Protein 7DKA (pdb70)

Radius of gyration: 23.97 Å; Cα contacts (8 Å, |Δi|>4): 624; chains: 2; bounding box: 62×67×57 Å

Structure (mmCIF, N/CA/C/O backbone):
data_7DKA
#
_entry.id   7DKA
#
_cell.length_a   45.084
_cell.length_b   84.177
_cell.length_c   63.898
_cell.angle_alpha   90.000
_cell.angle_beta   91.540
_cell.angle_gamma   90.000
#
_symmetry.space_group_name_H-M   'P 1 21 1'
#
loop_
_entity.id
_entity.type
_entity.pdbx_description
1 polymer 'DSBA domain-containing protein'
2 non-polymer 'ACETATE ION'
3 non-polymer 2-AMINO-2-HYDROXYMETHYL-PROPANE-1,3-DIOL
4 non-polymer DI(HYDROXYETHYL)ETHER
5 water water
#
loop_
_atom_site.group_PDB
_atom_site.id
_atom_site.type_symbol
_atom_site.label_atom_id
_atom_site.label_alt_id
_atom_site.label_comp_id
_atom_site.label_asym_id
_atom_site.label_entity_id
_atom_site.label_seq_id
_atom_site.pdbx_PDB_ins_code
_atom_site.Cartn_x
_atom_site.Cartn_y
_atom_site.Cartn_z
_atom_site.occupancy
_atom_site.B_iso_or_equiv
_atom_site.auth_seq_id
_atom_site.auth_comp_id
_atom_site.auth_asym_id
_atom_site.auth_atom_id
_atom_site.pdbx_PDB_model_num
ATOM 1 N N . ALA A 1 19 ? -22.422 -5.591 -8.421 1.00 58.15 13 ALA A N 1
ATOM 2 C CA . ALA A 1 19 ? -23.369 -4.529 -8.742 1.00 44.79 13 ALA A CA 1
ATOM 3 C C . ALA A 1 19 ? -23.617 -4.458 -10.239 1.00 55.18 13 ALA A C 1
ATOM 4 O O . ALA A 1 19 ? -23.538 -5.465 -10.945 1.00 46.35 13 ALA A O 1
ATOM 6 N N . GLN A 1 20 ? -23.908 -3.259 -10.730 1.00 60.28 14 GLN A N 1
ATOM 7 C CA . GLN A 1 20 ? -24.165 -3.125 -12.153 1.00 38.21 14 GLN A CA 1
ATOM 8 C C . GLN A 1 20 ? -23.868 -1.768 -12.800 1.00 26.31 14 GLN A C 1
ATOM 9 O O . GLN A 1 20 ? -24.351 -1.547 -13.914 1.00 24.44 14 GLN A O 1
ATOM 15 N N . PRO A 1 21 ? -23.091 -0.850 -12.213 1.00 24.70 15 PRO A N 1
ATOM 16 C CA . PRO A 1 21 ? -22.711 0.333 -12.995 1.00 18.22 15 PRO A CA 1
ATOM 17 C C . PRO A 1 21 ? -21.864 -0.050 -14.200 1.00 22.60 15 PRO A C 1
ATOM 18 O O . PRO A 1 21 ? -21.194 -1.086 -14.226 1.00 19.45 15 PRO A O 1
ATOM 22 N N . THR A 1 22 ? -21.918 0.804 -15.213 1.00 12.79 16 THR A N 1
ATOM 23 C CA . THR A 1 22 ? -21.041 0.692 -16.375 1.00 12.10 16 THR A CA 1
ATOM 24 C C . THR A 1 22 ? -19.663 1.238 -16.026 1.00 12.90 16 THR A C 1
ATOM 25 O O . THR A 1 22 ? -19.551 2.347 -15.509 1.00 12.42 16 THR A O 1
ATOM 29 N N . ASP A 1 23 ? -18.616 0.479 -16.317 1.00 12.03 17 ASP A N 1
ATOM 30 C CA . ASP A 1 23 ? -17.276 1.009 -16.076 1.00 11.01 17 ASP A CA 1
ATOM 31 C C . ASP A 1 23 ? -16.902 1.946 -17.225 1.00 11.30 17 ASP A C 1
ATOM 32 O O . ASP A 1 23 ? -17.166 1.643 -18.390 1.00 12.29 17 ASP A O 1
ATOM 37 N N . LEU A 1 24 ? -16.271 3.077 -16.899 1.00 9.48 18 LEU A N 1
ATOM 38 C CA . LEU A 1 24 ? -15.902 4.104 -17.873 1.00 7.79 18 LEU A CA 1
ATOM 39 C C . LEU A 1 24 ? -14.405 4.335 -17.706 1.00 9.30 18 LEU A C 1
ATOM 40 O O . LEU A 1 24 ? -14.005 4.912 -16.696 1.00 11.45 18 LEU A O 1
ATOM 45 N N . TYR A 1 25 ? -13.586 3.900 -18.684 1.00 7.86 19 TYR A N 1
ATOM 46 C CA . TYR A 1 25 ? -12.138 4.106 -18.662 1.00 7.57 19 TYR A CA 1
ATOM 47 C C . TYR A 1 25 ? -11.771 5.409 -19.365 1.00 10.11 19 TYR A C 1
ATOM 48 O O . TYR A 1 25 ? -12.138 5.613 -20.537 1.00 9.78 19 TYR A O 1
ATOM 57 N N . PHE A 1 26 ? -11.023 6.272 -18.657 1.00 9.81 20 PHE A N 1
ATOM 58 C CA . PHE A 1 26 ? -10.670 7.580 -19.200 1.00 6.60 20 PHE A CA 1
ATOM 59 C C . PHE A 1 26 ? -9.233 7.964 -18.886 1.00 8.80 20 PHE A C 1
ATOM 60 O O . PHE A 1 26 ? -8.591 7.411 -17.996 1.00 8.65 20 PHE A O 1
ATOM 68 N N . ASP A 1 27 ? -8.758 8.969 -19.630 1.00 7.32 21 ASP A N 1
ATOM 69 C CA . ASP A 1 27 ? -7.485 9.655 -19.384 1.00 8.31 21 ASP A CA 1
ATOM 70 C C . ASP A 1 27 ? -7.775 11.155 -19.446 1.00 11.33 21 ASP A C 1
ATOM 71 O O . ASP A 1 27 ? -8.449 11.608 -20.380 1.00 10.00 21 ASP A O 1
ATOM 76 N N . PHE A 1 28 ? -7.279 11.934 -18.468 1.00 10.27 22 PHE A N 1
ATOM 77 C CA . PHE A 1 28 ? -7.537 13.375 -18.479 1.00 7.51 22 PHE A CA 1
ATOM 78 C C . PHE A 1 28 ? -6.963 14.056 -19.717 1.00 10.50 22 PHE A C 1
ATOM 79 O O . PHE A 1 28 ? -7.409 15.147 -20.076 1.00 10.20 22 PHE A O 1
ATOM 87 N N . LEU A 1 29 ? -5.976 13.447 -20.366 1.00 9.73 23 LEU A N 1
ATOM 88 C CA . LEU A 1 29 ? -5.413 14.075 -21.557 1.00 11.61 23 LEU A CA 1
ATOM 89 C C . LEU A 1 29 ? -6.440 14.243 -22.670 1.00 11.96 23 LEU A C 1
ATOM 90 O O . LEU A 1 29 ? -6.290 15.118 -23.533 1.00 11.77 23 LEU A O 1
ATOM 95 N N . SER A 1 30 ? -7.442 13.379 -22.727 1.00 10.20 24 SER A N 1
ATOM 96 C CA . SER A 1 30 ? -8.198 13.225 -23.967 1.00 8.89 24 SER A CA 1
ATOM 97 C C . SER A 1 30 ? -9.477 14.058 -23.947 1.00 10.52 24 SER A C 1
ATOM 98 O O . SER A 1 30 ? -10.276 13.927 -23.014 1.00 10.30 24 SER A O 1
ATOM 101 N N . PRO A 1 31 ? -9.724 14.887 -24.954 1.00 7.98 25 PRO A N 1
ATOM 102 C CA . PRO A 1 31 ? -11.003 15.600 -25.012 1.00 8.33 25 PRO A CA 1
ATOM 103 C C . PRO A 1 31 ? -12.157 14.670 -25.370 1.00 9.05 25 PRO A C 1
ATOM 104 O O . PRO A 1 31 ? -13.322 14.974 -25.052 1.00 8.99 25 PRO A O 1
ATOM 108 N N . TYR A 1 32 ? -11.874 13.543 -26.034 1.00 10.31 26 TYR A N 1
ATOM 109 C CA . TYR A 1 32 ? -12.908 12.536 -26.255 1.00 8.90 26 TYR A CA 1
ATOM 110 C C . TYR A 1 32 ? -13.323 11.897 -24.947 1.00 8.18 26 TYR A C 1
ATOM 111 O O . TYR A 1 32 ? -14.525 11.727 -24.696 1.00 7.81 26 TYR A O 1
ATOM 120 N N . ALA A 1 33 ? -12.344 11.564 -24.097 1.00 9.02 27 ALA A N 1
ATOM 121 C CA . ALA A 1 33 ? -12.654 11.052 -22.763 1.00 8.16 27 ALA A CA 1
ATOM 122 C C . ALA A 1 33 ? -13.459 12.068 -21.986 1.00 9.28 27 ALA A C 1
ATOM 123 O O . ALA A 1 33 ? -14.422 11.698 -21.314 1.00 9.20 27 ALA A O 1
ATOM 125 N N . TRP A 1 34 ? -13.050 13.337 -22.040 1.00 9.30 28 TRP A N 1
ATOM 126 C CA . TRP A 1 34 ? -13.790 14.407 -21.369 1.00 7.72 28 TRP A CA 1
ATOM 127 C C . TRP A 1 34 ? -15.260 14.388 -21.773 1.00 8.29 28 TRP A C 1
ATOM 128 O O . TRP A 1 34 ? -16.146 14.398 -20.911 1.00 10.62 28 TRP A O 1
ATOM 139 N N . ARG A 1 35 ? -15.523 14.373 -23.082 1.00 7.16 29 ARG A N 1
ATOM 140 C CA . ARG A 1 35 ? -16.912 14.380 -23.541 1.00 6.16 29 ARG A CA 1
ATOM 141 C C . ARG A 1 35 ? -17.656 13.132 -23.069 1.00 9.16 29 ARG A C 1
ATOM 142 O O . ARG A 1 35 ? -18.840 13.201 -22.700 1.00 9.34 29 ARG A O 1
ATOM 150 N N . GLY A 1 36 ? -16.983 11.977 -23.080 1.00 9.29 30 GLY A N 1
ATOM 151 C CA . GLY A 1 36 ? -17.637 10.767 -22.602 1.00 8.74 30 GLY A CA 1
ATOM 152 C C . GLY A 1 36 ? -18.004 10.852 -21.130 1.00 9.42 30 GLY A C 1
ATOM 153 O O . GLY A 1 36 ? -19.080 10.391 -20.721 1.00 9.84 30 GLY A O 1
ATOM 154 N N . VAL A 1 37 ? -17.099 11.410 -20.319 1.00 10.24 31 VAL A N 1
ATOM 155 C CA . VAL A 1 37 ? -17.333 11.546 -18.883 1.00 7.87 31 VAL A CA 1
ATOM 156 C C . VAL A 1 37 ? -18.442 12.556 -18.614 1.00 10.67 31 VAL A C 1
ATOM 157 O O . VAL A 1 37 ? -19.260 12.348 -17.715 1.00 10.40 31 VAL A O 1
ATOM 161 N N . GLU A 1 38 ? -18.496 13.652 -19.380 1.00 9.28 32 GLU A N 1
ATOM 162 C CA . GLU A 1 38 ? -19.568 14.638 -19.195 1.00 8.41 32 GLU A CA 1
ATOM 163 C C . GLU A 1 38 ? -20.920 14.026 -19.515 1.00 12.94 32 GLU A C 1
ATOM 164 O O . GLU A 1 38 ? -21.907 14.233 -18.783 1.00 10.70 32 GLU A O 1
ATOM 170 N N . MET A 1 39 ? -20.978 13.233 -20.589 1.00 10.91 33 MET A N 1
ATOM 171 C CA . MET A 1 39 ? -22.248 12.602 -20.940 1.00 8.24 33 MET A CA 1
ATOM 172 C C . MET A 1 39 ? -22.669 11.607 -19.870 1.00 12.28 33 MET A C 1
ATOM 173 O O . MET A 1 39 ? -23.827 11.626 -19.415 1.00 9.94 33 MET A O 1
ATOM 178 N N . ALA A 1 40 ? -21.729 10.759 -19.419 1.00 9.91 34 ALA A N 1
ATOM 179 C CA . ALA A 1 40 ? -22.068 9.794 -18.373 1.00 8.14 34 ALA A CA 1
ATOM 180 C C . ALA A 1 40 ? -22.494 10.494 -17.087 1.00 10.06 34 ALA A C 1
ATOM 181 O O . ALA A 1 40 ? -23.440 10.062 -16.416 1.00 11.48 34 ALA A O 1
ATOM 183 N N . HIS A 1 41 ? -21.833 11.595 -16.752 1.00 9.94 35 HIS A N 1
ATOM 184 C CA . HIS A 1 41 ? -22.150 12.323 -15.531 1.00 8.75 35 HIS A CA 1
ATOM 185 C C . HIS A 1 41 ? -23.596 12.813 -15.540 1.00 12.41 35 HIS A C 1
ATOM 186 O O . HIS A 1 41 ? -24.311 12.670 -14.539 1.00 13.70 35 HIS A O 1
ATOM 193 N N . VAL A 1 42 ? -24.036 13.397 -16.661 1.00 9.21 36 VAL A N 1
ATOM 194 C CA . VAL A 1 42 ? -25.433 13.864 -16.717 1.00 9.40 36 VAL A CA 1
ATOM 195 C C . VAL A 1 42 ? -26.397 12.676 -16.690 1.00 12.81 36 VAL A C 1
ATOM 196 O O . VAL A 1 42 ? -27.503 12.767 -16.126 1.00 17.19 36 VAL A O 1
ATOM 200 N N . LEU A 1 43 ? -26.012 11.541 -17.282 1.00 11.02 37 LEU A N 1
ATOM 201 C CA . LEU A 1 43 ? -26.888 10.369 -17.252 1.00 11.59 37 LEU A CA 1
ATOM 202 C C . LEU A 1 43 ? -26.989 9.712 -15.879 1.00 15.01 37 LEU A C 1
ATOM 203 O O . LEU A 1 43 ? -27.913 8.910 -15.656 1.00 15.06 37 LEU A O 1
ATOM 208 N N . ARG A 1 44 ? 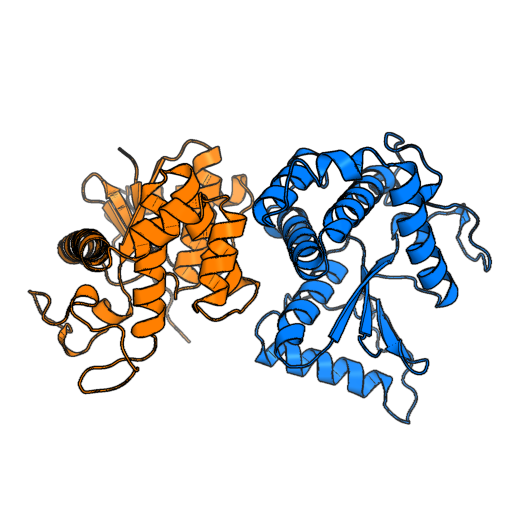-26.039 9.969 -14.976 1.00 12.94 38 ARG A N 1
ATOM 209 C CA . ARG A 1 44 ? -26.198 9.418 -13.631 1.00 13.00 38 ARG A CA 1
ATOM 210 C C . ARG A 1 44 ? -27.549 9.793 -13.033 1.00 26.46 38 ARG A C 1
ATOM 211 O O . ARG A 1 44 ? -28.142 8.995 -12.297 1.00 26.03 38 ARG A O 1
ATOM 219 N N . GLY A 1 45 ? -28.070 10.975 -13.384 1.00 20.92 39 GLY A N 1
ATOM 220 C CA . GLY A 1 45 ? -29.374 11.455 -12.930 1.00 22.20 39 GLY A CA 1
ATOM 221 C C . GLY A 1 45 ? -30.572 10.868 -13.645 1.00 29.97 39 GLY A C 1
ATOM 222 O O . GLY A 1 45 ? -31.709 11.022 -13.169 1.00 21.74 39 GLY A O 1
ATOM 223 N N . SER A 1 46 ? -30.358 10.229 -14.789 1.00 25.92 40 SER A N 1
ATOM 224 C CA . SER A 1 46 ? -31.439 9.604 -15.530 1.00 17.14 40 SER A CA 1
ATOM 225 C C . SER A 1 46 ? -31.598 8.113 -15.198 1.00 21.34 40 SER A C 1
ATOM 226 O O . SER A 1 46 ? -32.417 7.436 -15.833 1.00 25.25 40 SER A O 1
ATOM 229 N N . GLY A 1 47 ? -30.843 7.576 -14.235 1.00 24.18 41 GLY A N 1
ATOM 230 C CA . GLY A 1 47 ? -30.958 6.177 -13.894 1.00 20.65 41 GLY A CA 1
ATOM 231 C C . GLY A 1 47 ? -29.764 5.326 -14.273 1.00 21.79 41 GLY A C 1
ATOM 232 O O . GLY A 1 47 ? -29.781 4.129 -13.987 1.00 30.60 41 GLY A O 1
ATOM 233 N N . GLU A 1 48 ? -28.740 5.890 -14.908 1.00 22.71 42 GLU A N 1
ATOM 234 C CA . GLU A 1 48 ? -27.597 5.103 -15.349 1.00 17.65 42 GLU A CA 1
ATOM 235 C C . GLU A 1 48 ? -26.493 5.152 -14.307 1.00 23.75 42 GLU A C 1
ATOM 236 O O . GLU A 1 48 ? -26.055 6.234 -13.906 1.00 25.70 42 GLU A O 1
ATOM 242 N N . GLY A 1 49 ? -25.996 3.983 -13.918 1.00 15.21 43 GLY A N 1
ATOM 243 C CA . GLY A 1 49 ? -24.858 3.920 -13.024 1.00 15.07 43 GLY A CA 1
ATOM 244 C C . GLY A 1 49 ? -23.560 3.880 -13.816 1.00 12.08 43 GLY A C 1
ATOM 245 O O . GLY A 1 49 ? -23.461 3.196 -14.831 1.00 13.22 43 GLY A O 1
ATOM 246 N N . PHE A 1 50 ? -22.577 4.658 -13.358 1.00 12.05 44 PHE A N 1
ATOM 247 C CA . PHE A 1 50 ? -21.233 4.604 -13.936 1.00 10.91 44 PHE A CA 1
ATOM 248 C C . PHE A 1 50 ? -20.186 4.572 -12.837 1.00 11.67 44 PHE A C 1
ATOM 249 O O . PHE A 1 50 ? -20.353 5.178 -11.781 1.00 15.14 44 PHE A O 1
ATOM 257 N N . ARG A 1 51 ? -19.085 3.867 -13.112 1.00 10.93 45 ARG A N 1
ATOM 258 C CA . ARG A 1 51 ? -17.907 3.841 -12.255 1.00 11.48 45 ARG A CA 1
ATOM 259 C C . ARG A 1 51 ? -16.712 4.320 -13.061 1.00 11.82 45 ARG A C 1
ATOM 260 O O . ARG A 1 51 ? -16.450 3.788 -14.148 1.00 11.87 45 ARG A O 1
ATOM 268 N N . LEU A 1 52 ? -15.994 5.317 -12.526 1.00 11.88 46 LEU A N 1
ATOM 269 C CA . LEU A 1 52 ? -14.818 5.866 -13.197 1.00 9.64 46 LEU A CA 1
ATOM 270 C C . LEU A 1 52 ? -13.607 4.968 -12.991 1.00 12.66 46 LEU A C 1
ATOM 271 O O . LEU A 1 52 ? -13.303 4.576 -11.856 1.00 13.82 46 LEU A O 1
ATOM 276 N N . ARG A 1 53 ? -12.911 4.650 -14.091 1.00 10.02 47 ARG A N 1
ATOM 277 C CA . ARG A 1 53 ? -11.645 3.910 -14.036 1.00 10.23 47 ARG A CA 1
ATOM 278 C C . ARG A 1 53 ? -10.639 4.581 -14.955 1.00 9.77 47 ARG A C 1
ATOM 279 O O . ARG A 1 53 ? -10.999 5.305 -15.879 1.00 10.71 47 ARG A O 1
ATOM 287 N N . HIS A 1 54 ? -9.364 4.321 -14.709 1.00 10.27 48 HIS A N 1
ATOM 288 C CA . HIS A 1 54 ? -8.322 4.981 -15.480 1.00 10.06 48 HIS A CA 1
ATOM 289 C C . HIS A 1 54 ? -7.704 4.054 -16.518 1.00 11.78 48 HIS A C 1
ATOM 290 O O . HIS A 1 54 ? -7.488 2.873 -16.252 1.00 11.28 48 HIS A O 1
ATOM 297 N N . PHE A 1 55 ? -7.406 4.608 -17.691 1.00 8.77 49 PHE A N 1
ATOM 298 C CA . PHE A 1 55 ? -6.587 3.941 -18.701 1.00 10.77 49 PHE A CA 1
ATOM 299 C C . PHE A 1 55 ? -5.609 4.966 -19.239 1.00 9.44 49 PHE A C 1
ATOM 300 O O . PHE A 1 55 ? -6.020 6.066 -19.611 1.00 10.51 49 PHE A O 1
ATOM 308 N N . SER A 1 56 ? -4.317 4.632 -19.240 1.00 9.99 50 SER A N 1
ATOM 309 C CA . SER A 1 56 ? -3.282 5.574 -19.662 1.00 9.17 50 SER A CA 1
ATOM 310 C C . SER A 1 56 ? -3.059 5.489 -21.168 1.00 10.60 50 SER A C 1
ATOM 311 O O . SER A 1 56 ? -2.639 4.443 -21.680 1.00 10.55 50 SER A O 1
ATOM 314 N N . LEU A 1 57 ? -3.342 6.594 -21.873 1.00 9.29 51 LEU A N 1
ATOM 315 C CA . LEU A 1 57 ? -3.058 6.656 -23.307 1.00 10.68 51 LEU A CA 1
ATOM 316 C C . LEU A 1 57 ? -1.559 6.616 -23.567 1.00 13.96 51 LEU A C 1
ATOM 317 O O . LEU A 1 57 ? -1.112 6.052 -24.580 1.00 14.04 51 LEU A O 1
ATOM 322 N N . VAL A 1 58 ? -0.773 7.215 -22.674 1.00 11.01 52 VAL A N 1
ATOM 323 C CA . VAL A 1 58 ? 0.681 7.156 -22.818 1.00 12.26 52 VAL A CA 1
ATOM 324 C C . VAL A 1 58 ? 1.165 5.715 -22.734 1.00 12.42 52 VAL A C 1
ATOM 325 O O . VAL A 1 58 ? 1.931 5.240 -23.585 1.00 13.63 52 VAL A O 1
ATOM 329 N N . GLN A 1 59 ? 0.728 4.987 -21.710 1.00 11.12 53 GLN A N 1
ATOM 330 C CA . GLN A 1 59 ? 1.113 3.582 -21.623 1.00 11.19 53 GLN A CA 1
ATOM 331 C C . GLN A 1 59 ? 0.613 2.800 -22.830 1.00 15.00 53 GLN A C 1
ATOM 332 O O . GLN A 1 59 ? 1.346 1.983 -23.399 1.00 15.15 53 GLN A O 1
ATOM 338 N N . GLY A 1 60 ? -0.625 3.054 -23.262 1.00 14.17 54 GLY A N 1
ATOM 339 C CA . GLY A 1 60 ? -1.172 2.293 -24.376 1.00 17.13 54 GLY A CA 1
ATOM 340 C C . GLY A 1 60 ? -0.396 2.484 -25.663 1.00 15.96 54 GLY A C 1
ATOM 341 O O . GLY A 1 60 ? -0.259 1.547 -26.459 1.00 17.66 54 GLY A O 1
ATOM 342 N N . ASN A 1 61 ? 0.165 3.668 -25.861 1.00 15.84 55 ASN A N 1
ATOM 343 C CA . ASN A 1 61 ? 0.881 4.007 -27.081 1.00 15.88 55 ASN A CA 1
ATOM 344 C C . ASN A 1 61 ? 2.402 3.910 -26.930 1.00 19.50 55 ASN A C 1
ATOM 345 O O . ASN A 1 61 ? 3.122 4.325 -27.839 1.00 19.62 55 ASN A O 1
ATOM 350 N N . HIS A 1 62 ? 2.900 3.400 -25.806 1.00 16.26 56 HIS A N 1
ATOM 351 C CA . HIS A 1 62 ? 4.350 3.301 -25.615 1.00 17.60 56 HIS A CA 1
ATOM 352 C C . HIS A 1 62 ? 4.936 2.291 -26.596 1.00 19.02 56 HIS A C 1
ATOM 353 O O . HIS A 1 62 ? 4.372 1.211 -26.771 1.00 18.65 56 HIS A O 1
ATOM 360 N N . PRO A 1 63 ? 6.076 2.603 -27.225 1.00 20.01 57 PRO A N 1
ATOM 361 C CA . PRO A 1 63 ? 6.650 1.653 -28.194 1.00 22.14 57 PRO A CA 1
ATOM 362 C C . PRO A 1 63 ? 6.914 0.273 -27.613 1.00 26.67 57 PRO A C 1
ATOM 363 O O . PRO A 1 63 ? 6.820 -0.725 -28.340 1.00 26.73 57 PRO A O 1
ATOM 367 N N . GLN A 1 64 ? 7.238 0.179 -26.324 1.00 19.24 58 GLN A N 1
ATOM 368 C CA . GLN A 1 64 ? 7.521 -1.118 -25.724 1.00 23.34 58 GLN A CA 1
ATOM 369 C C . GLN A 1 64 ? 6.271 -1.958 -25.561 1.00 29.26 58 GLN A C 1
ATOM 370 O O . GLN A 1 64 ? 6.382 -3.169 -25.360 1.00 23.87 58 GLN A O 1
ATOM 376 N N . ASN A 1 65 ? 5.090 -1.345 -25.599 1.00 22.12 59 ASN A N 1
ATOM 377 C CA . ASN A 1 65 ? 3.837 -2.076 -25.485 1.00 21.40 59 ASN A CA 1
ATOM 378 C C . ASN A 1 65 ? 3.213 -2.363 -26.836 1.00 28.28 59 ASN A C 1
ATOM 379 O O . ASN A 1 65 ? 2.154 -2.990 -26.892 1.00 31.14 59 ASN A O 1
ATOM 384 N N . LYS A 1 66 ? 3.867 -1.946 -27.921 1.00 32.06 60 LYS A N 1
ATOM 385 C CA . LYS A 1 66 ? 3.314 -2.068 -29.262 1.00 38.47 60 LYS A CA 1
ATOM 386 C C . LYS A 1 66 ? 3.262 -3.533 -29.673 1.00 44.69 60 LYS A C 1
ATOM 387 O O . LYS A 1 66 ? 4.290 -4.219 -29.670 1.00 45.57 60 LYS A O 1
ATOM 393 N N . ASP A 1 67 ? 2.063 -4.011 -30.012 1.00 41.88 61 ASP A N 1
ATOM 394 C CA . ASP A 1 67 ? 1.873 -5.377 -30.497 1.00 52.10 61 ASP A CA 1
ATOM 395 C C . ASP A 1 67 ? 2.343 -6.395 -29.462 1.00 57.64 61 ASP A C 1
ATOM 396 O O . ASP A 1 67 ? 2.961 -7.409 -29.795 1.00 60.37 61 ASP A O 1
ATOM 398 N N . GLN A 1 68 ? 2.066 -6.111 -28.193 1.00 45.58 62 GLN A N 1
ATOM 399 C CA . GLN A 1 68 ? 2.437 -6.982 -27.087 1.00 46.52 62 GLN A CA 1
ATOM 400 C C . GLN A 1 68 ? 1.172 -7.469 -26.402 1.00 51.20 62 GLN A C 1
ATOM 401 O O . GLN A 1 68 ? 0.329 -6.660 -26.003 1.00 53.39 62 GLN A O 1
ATOM 407 N N . GLU A 1 69 ? 1.039 -8.789 -26.268 1.00 57.40 63 GLU A N 1
ATOM 408 C CA . GLU A 1 69 ? -0.092 -9.333 -25.527 1.00 52.91 63 GLU A CA 1
ATOM 409 C C . GLU A 1 69 ? 0.079 -9.155 -24.025 1.00 46.12 63 GLU A C 1
ATOM 410 O O . GLU A 1 69 ? -0.916 -9.162 -23.293 1.00 53.80 63 GLU A O 1
ATOM 416 N N . THR A 1 70 ? 1.313 -8.989 -23.559 1.00 39.80 64 THR A N 1
ATOM 417 C CA . THR A 1 70 ? 1.630 -8.754 -22.158 1.00 31.96 64 THR A CA 1
ATOM 418 C C . THR A 1 70 ? 2.229 -7.361 -22.026 1.00 36.24 64 THR A C 1
ATOM 419 O O . THR A 1 70 ? 3.203 -7.043 -22.714 1.00 32.31 64 THR A O 1
ATOM 423 N N . VAL A 1 71 ? 1.648 -6.526 -21.157 1.00 29.21 65 VAL A N 1
ATOM 424 C CA . VAL A 1 71 ? 2.185 -5.180 -20.966 1.00 24.22 65 VAL A CA 1
ATOM 425 C C . VAL A 1 71 ? 3.649 -5.265 -20.557 1.00 20.20 65 VAL A C 1
ATOM 426 O O . VAL A 1 71 ? 4.000 -5.975 -19.608 1.00 23.62 65 VAL A O 1
ATOM 430 N N . GLN A 1 72 ? 4.506 -4.497 -21.244 1.00 18.53 66 GLN A N 1
ATOM 431 C CA . GLN A 1 72 ? 5.937 -4.470 -20.963 1.00 19.66 66 GLN A CA 1
ATOM 432 C C . GLN A 1 72 ? 6.397 -3.237 -20.193 1.00 23.31 66 GLN A C 1
ATOM 433 O O . GLN A 1 72 ? 7.478 -3.262 -19.590 1.00 26.41 66 GLN A O 1
ATOM 439 N N . TRP A 1 73 ? 5.624 -2.155 -20.208 1.00 14.92 67 TRP A N 1
ATOM 440 C CA . TRP A 1 73 ? 6.031 -0.883 -19.622 1.00 16.23 67 TRP A CA 1
ATOM 441 C C . TRP A 1 73 ? 4.813 -0.292 -18.930 1.00 16.65 67 TRP A C 1
ATOM 442 O O . TRP A 1 73 ? 3.776 -0.123 -19.570 1.00 16.58 67 TRP A O 1
ATOM 453 N N . TRP A 1 74 ? 4.915 -0.010 -17.638 1.00 16.20 68 TRP A N 1
ATOM 454 C CA . TRP A 1 74 ? 3.763 0.470 -16.874 1.00 12.21 68 TRP A CA 1
ATOM 455 C C . TRP A 1 74 ? 3.965 1.935 -16.507 1.00 15.78 68 TRP A C 1
ATOM 456 O O . TRP A 1 74 ? 5.027 2.319 -16.019 1.00 15.45 68 TRP A O 1
ATOM 467 N N . LEU A 1 75 ? 2.918 2.751 -16.686 1.00 13.03 69 LEU A N 1
ATOM 468 C CA . LEU A 1 75 ? 3.016 4.144 -16.270 1.00 13.15 69 LEU A CA 1
ATOM 469 C C . LEU A 1 75 ? 3.326 4.246 -14.781 1.00 12.61 69 LEU A C 1
ATOM 470 O O . LEU A 1 75 ? 4.055 5.143 -14.335 1.00 12.67 69 LEU A O 1
ATOM 475 N N . THR A 1 76 ? 2.759 3.346 -14.001 1.00 12.81 70 THR A N 1
ATOM 476 C CA . THR A 1 76 ? 2.921 3.350 -12.553 1.00 10.62 70 THR A CA 1
ATOM 477 C C . THR A 1 76 ? 4.302 2.937 -12.070 1.00 13.65 70 THR A C 1
ATOM 478 O O . THR A 1 76 ? 4.544 3.019 -10.858 1.00 14.53 70 THR A O 1
ATOM 482 N N . ASP A 1 77 ? 5.203 2.537 -12.958 1.00 13.92 71 ASP A N 1
ATOM 483 C CA . ASP A 1 77 ? 6.578 2.291 -12.549 1.00 13.90 71 ASP A CA 1
ATOM 484 C C . ASP A 1 77 ? 7.472 3.507 -12.750 1.00 17.99 71 ASP A C 1
ATOM 485 O O . ASP A 1 77 ? 8.674 3.442 -12.450 1.00 18.21 71 ASP A O 1
ATOM 490 N N . GLN A 1 78 ? 6.925 4.621 -13.220 1.00 15.03 72 GLN A N 1
ATOM 491 C CA . GLN A 1 78 ? 7.785 5.737 -13.594 1.00 15.14 72 GLN A CA 1
ATOM 492 C C . GLN A 1 78 ? 7.868 6.770 -12.473 1.00 18.35 72 GLN A C 1
ATOM 493 O O . GLN A 1 78 ? 6.874 7.006 -11.772 1.00 16.44 72 GLN A O 1
ATOM 499 N N . PRO A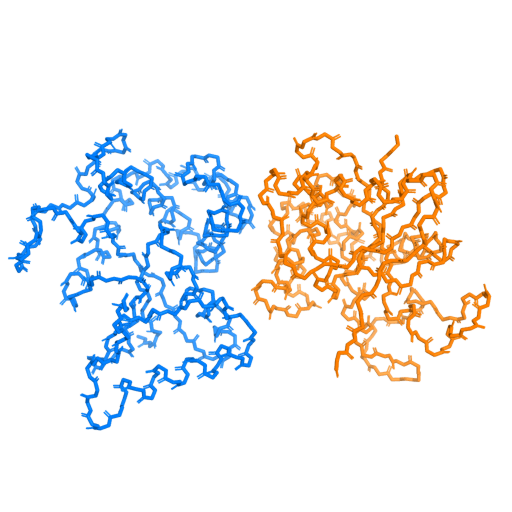 1 79 ? 9.029 7.411 -12.263 1.00 14.69 73 PRO A N 1
ATOM 500 C CA . PRO A 1 79 ? 9.110 8.466 -11.247 1.00 15.81 73 PRO A CA 1
ATOM 501 C C . PRO A 1 79 ? 8.130 9.596 -11.530 1.00 15.88 73 PRO A C 1
ATOM 502 O O . PRO A 1 79 ? 7.859 9.936 -12.687 1.00 14.74 73 PRO A O 1
ATOM 506 N N . LEU A 1 80 ? 7.621 10.197 -10.446 1.00 16.94 74 LEU A N 1
ATOM 507 C CA . LEU A 1 80 ? 6.647 11.274 -10.583 1.00 17.66 74 LEU A CA 1
ATOM 508 C C . LEU A 1 80 ? 7.194 12.424 -11.418 1.00 16.88 74 LEU A C 1
ATOM 509 O O . LEU A 1 80 ? 6.445 13.074 -12.149 1.00 17.79 74 LEU A O 1
ATOM 514 N N . GLY A 1 81 ? 8.501 12.697 -11.324 1.00 13.75 75 GLY A N 1
ATOM 515 C CA . GLY A 1 81 ? 9.089 13.811 -12.035 1.00 16.04 75 GLY A CA 1
ATOM 516 C C . GLY A 1 81 ? 9.747 13.458 -13.357 1.00 15.59 75 GLY A C 1
ATOM 517 O O . GLY A 1 81 ? 10.320 14.340 -14.007 1.00 21.03 75 GLY A O 1
ATOM 518 N N . ALA A 1 82 ? 9.664 12.211 -13.785 1.00 14.11 76 ALA A N 1
ATOM 519 C CA . ALA A 1 82 ? 10.263 11.797 -15.048 1.00 14.83 76 ALA A CA 1
ATOM 520 C C . ALA A 1 82 ? 9.556 12.403 -16.252 1.00 21.52 76 ALA A C 1
ATOM 521 O O . ALA A 1 82 ? 8.325 12.507 -16.288 1.00 15.73 76 ALA A O 1
ATOM 523 N N . GLU A 1 83 ? 10.341 12.768 -17.266 1.00 19.39 77 GLU A N 1
ATOM 524 C CA . GLU A 1 83 ? 9.810 13.252 -18.528 1.00 16.06 77 GLU A CA 1
ATOM 525 C C . GLU A 1 83 ? 9.878 12.137 -19.567 1.00 16.21 77 GLU A C 1
ATOM 526 O O . GLU A 1 83 ? 10.896 11.442 -19.689 1.00 18.82 77 GLU A O 1
ATOM 532 N N . GLY A 1 84 ? 8.781 11.949 -20.297 1.00 13.53 78 GLY A N 1
ATOM 533 C CA . GLY A 1 84 ? 8.793 11.053 -21.424 1.00 12.54 78 GLY A CA 1
ATOM 534 C C . GLY A 1 84 ? 9.544 11.663 -22.600 1.00 14.07 78 GLY A C 1
ATOM 535 O O . GLY A 1 84 ? 9.958 12.826 -22.595 1.00 15.10 78 GLY A O 1
ATOM 536 N N . GLY A 1 85 ? 9.714 10.848 -23.631 1.00 13.35 79 GLY A N 1
ATOM 537 C CA . GLY A 1 85 ? 10.328 11.328 -24.855 1.00 11.89 79 GLY A CA 1
ATOM 538 C C . GLY A 1 85 ? 9.384 12.214 -25.650 1.00 18.56 79 GLY A C 1
ATOM 539 O O . GLY A 1 85 ? 8.339 12.668 -25.183 1.00 16.46 79 GLY A O 1
ATOM 540 N N . SER A 1 86 ? 9.790 12.480 -26.894 1.00 15.07 80 SER A N 1
ATOM 541 C CA . SER A 1 86 ? 9.024 13.398 -27.717 1.00 16.12 80 SER A CA 1
ATOM 542 C C . SER A 1 86 ? 7.772 12.723 -28.275 1.00 18.14 80 SER A C 1
ATOM 543 O O . SER A 1 86 ? 7.551 11.507 -28.136 1.00 17.29 80 SER A O 1
ATOM 546 N N . GLY A 1 87 ? 6.934 13.548 -28.922 1.00 20.11 81 GLY A N 1
ATOM 547 C CA . GLY A 1 87 ? 5.650 13.056 -29.393 1.00 18.42 81 GLY A CA 1
ATOM 548 C C . GLY A 1 87 ? 4.686 12.881 -28.229 1.00 14.89 81 GLY A C 1
ATOM 549 O O . GLY A 1 87 ? 4.798 13.531 -27.192 1.00 18.68 81 GLY A O 1
ATOM 550 N N . TYR A 1 88 ? 3.740 11.960 -28.414 1.00 15.58 82 TYR A N 1
ATOM 551 C CA . TYR A 1 88 ? 2.697 11.762 -27.403 1.00 18.84 82 TYR A CA 1
ATOM 552 C C . TYR A 1 88 ? 3.287 11.330 -26.064 1.00 17.95 82 TYR A C 1
ATOM 553 O O . TYR A 1 88 ? 2.712 11.615 -25.002 1.00 16.34 82 TYR A O 1
ATOM 562 N N . MET A 1 89 ? 4.462 10.693 -26.083 1.00 18.40 83 MET A N 1
ATOM 563 C CA . MET A 1 89 ? 5.071 10.249 -24.839 1.00 12.95 83 MET A CA 1
ATOM 564 C C . MET A 1 89 ? 5.392 11.412 -23.917 1.00 12.48 83 MET A C 1
ATOM 565 O O . MET A 1 89 ? 5.569 11.210 -22.707 1.00 13.02 83 MET A O 1
ATOM 570 N N . LYS A 1 90 ? 5.479 12.638 -24.451 1.00 12.76 84 LYS A N 1
ATOM 571 C CA . LYS A 1 90 ? 5.751 13.775 -23.589 1.00 15.80 84 LYS A CA 1
ATOM 572 C C . LYS A 1 90 ? 4.659 13.985 -22.561 1.00 11.96 84 LYS A C 1
ATOM 573 O O . LYS A 1 90 ? 4.862 14.750 -21.610 1.00 14.27 84 LYS A O 1
ATOM 579 N N . TYR A 1 91 ? 3.494 13.353 -22.741 1.00 12.93 85 TYR A N 1
ATOM 580 C CA . TYR A 1 91 ? 2.423 13.552 -21.779 1.00 13.80 85 TYR A CA 1
ATOM 581 C C . TYR A 1 91 ? 2.524 12.586 -20.622 1.00 12.77 85 TYR A C 1
ATOM 582 O O . TYR A 1 91 ? 1.628 12.551 -19.777 1.00 12.55 85 TYR A O 1
ATOM 591 N N . GLN A 1 92 ? 3.610 11.808 -20.549 1.00 11.39 86 GLN A N 1
ATOM 592 C CA . GLN A 1 92 ? 3.789 10.899 -19.425 1.00 11.89 86 GLN A CA 1
ATOM 593 C C . GLN A 1 92 ? 3.636 11.608 -18.080 1.00 13.30 86 GLN A C 1
ATOM 594 O O . GLN A 1 92 ? 2.831 11.195 -17.246 1.00 11.00 86 GLN A O 1
ATOM 600 N N . ARG A 1 93 ? 4.460 12.636 -17.817 1.00 11.39 87 ARG A N 1
ATOM 601 C CA . ARG A 1 93 ? 4.441 13.271 -16.500 1.00 11.09 87 ARG A CA 1
ATOM 602 C C . ARG A 1 93 ? 3.092 13.895 -16.150 1.00 13.01 87 ARG A C 1
ATOM 603 O O . ARG A 1 93 ? 2.566 13.593 -15.061 1.00 11.38 87 ARG A O 1
ATOM 611 N N . PRO A 1 94 ? 2.476 14.744 -16.979 1.00 12.50 88 PRO A N 1
ATOM 612 C CA . PRO A 1 94 ? 1.187 15.324 -16.548 1.00 12.58 88 PRO A CA 1
ATOM 613 C C . PRO A 1 94 ? 0.125 14.262 -16.308 1.00 14.37 88 PRO A C 1
ATOM 614 O O . PRO A 1 94 ? -0.592 14.321 -15.297 1.00 12.54 88 PRO A O 1
ATOM 618 N N . SER A 1 95 ? 0.048 13.248 -17.174 1.00 10.69 89 SER A N 1
ATOM 619 C CA . SER A 1 95 ? -1.029 12.268 -17.018 1.00 10.43 89 SER A CA 1
ATOM 620 C C . SER A 1 95 ? -0.823 11.411 -15.777 1.00 13.06 89 SER A C 1
ATOM 621 O O . SER A 1 95 ? -1.769 11.186 -15.019 1.00 11.86 89 SER A O 1
ATOM 624 N N . LEU A 1 96 ? 0.410 10.959 -15.514 1.00 11.98 90 LEU A N 1
ATOM 625 C CA . LEU A 1 96 ? 0.622 10.195 -14.291 1.00 9.79 90 LEU A CA 1
ATOM 626 C C . LEU A 1 96 ? 0.257 11.025 -13.071 1.00 11.79 90 LEU A C 1
ATOM 627 O O . LEU A 1 96 ? -0.465 10.542 -12.177 1.00 9.99 90 LEU A O 1
ATOM 632 N N . ASN A 1 97 ? 0.675 12.296 -13.047 1.00 11.17 91 ASN A N 1
ATOM 633 C CA . ASN A 1 97 ? 0.428 13.072 -11.837 1.00 9.59 91 ASN A CA 1
ATOM 634 C C . ASN A 1 97 ? -1.056 13.359 -11.703 1.00 10.48 91 ASN A C 1
ATOM 635 O O . ASN A 1 97 ? -1.592 13.326 -10.591 1.00 10.51 91 ASN A O 1
ATOM 640 N N . ALA A 1 98 ? -1.740 13.548 -12.833 1.00 11.90 92 ALA A N 1
ATOM 641 C CA . ALA A 1 98 ? -3.171 13.830 -12.773 1.00 8.11 92 ALA A CA 1
ATOM 642 C C . ALA A 1 98 ? -3.916 12.612 -12.250 1.00 10.79 92 ALA A C 1
ATOM 643 O O . ALA A 1 98 ? -4.797 12.734 -11.383 1.00 10.77 92 ALA A O 1
ATOM 645 N N . PHE A 1 99 ? -3.538 11.424 -12.741 1.00 8.97 93 PHE A N 1
ATOM 646 C CA . PHE A 1 99 ? -4.207 10.215 -12.281 1.00 8.65 93 PHE A CA 1
ATOM 647 C C . PHE A 1 99 ? -4.008 10.053 -10.788 1.00 9.14 93 PHE A C 1
ATOM 648 O O . PHE A 1 99 ? -4.944 9.680 -10.074 1.00 10.51 93 PHE A O 1
ATOM 656 N N . LEU A 1 100 ? -2.777 10.304 -10.287 1.00 8.75 94 LEU A N 1
ATOM 657 C CA . LEU A 1 100 ? -2.602 10.037 -8.867 1.00 8.35 94 LEU A CA 1
ATOM 658 C C . LEU A 1 100 ? -3.384 11.034 -8.037 1.00 10.42 94 LEU A C 1
ATOM 659 O O . LEU A 1 100 ? -3.963 10.661 -6.992 1.00 11.25 94 LEU A O 1
ATOM 664 N N . ALA A 1 101 ? -3.497 12.261 -8.525 1.00 10.20 95 ALA A N 1
ATOM 665 C CA . ALA A 1 101 ? -4.266 13.251 -7.767 1.00 9.70 95 ALA A CA 1
ATOM 666 C C . ALA A 1 101 ? -5.728 12.850 -7.735 1.00 11.58 95 ALA A C 1
ATOM 667 O O . ALA A 1 101 ? -6.409 13.033 -6.717 1.00 11.26 95 ALA A O 1
ATOM 669 N N . ALA A 1 102 ? -6.198 12.256 -8.832 1.00 11.10 96 ALA A N 1
ATOM 670 C CA . ALA A 1 102 ? -7.592 11.821 -8.907 1.00 9.60 96 ALA A CA 1
ATOM 671 C C . ALA A 1 102 ? -7.831 10.650 -7.966 1.00 11.54 96 ALA A C 1
ATOM 672 O O . ALA A 1 102 ? -8.854 10.602 -7.277 1.00 12.60 96 ALA A O 1
ATOM 674 N N . HIS A 1 103 ? -6.858 9.736 -7.863 1.00 10.37 97 HIS A N 1
ATOM 675 C CA . HIS A 1 103 ? -7.025 8.653 -6.900 1.00 10.99 97 HIS A CA 1
ATOM 676 C C . HIS A 1 103 ? -7.082 9.212 -5.494 1.00 12.60 97 HIS A C 1
ATOM 677 O O . HIS A 1 103 ? -7.875 8.739 -4.669 1.00 11.44 97 HIS A O 1
ATOM 684 N N . ALA A 1 104 ? -6.256 10.231 -5.204 1.00 11.98 98 ALA A N 1
ATOM 685 C CA . ALA A 1 104 ? -6.297 10.814 -3.862 1.00 10.64 98 ALA A CA 1
ATOM 686 C C . ALA A 1 104 ? -7.668 11.417 -3.598 1.00 13.34 98 ALA A C 1
ATOM 687 O O . ALA A 1 104 ? -8.265 11.194 -2.530 1.00 13.21 98 ALA A O 1
ATOM 689 N N . ALA A 1 105 ? -8.216 12.106 -4.596 1.00 11.81 99 ALA A N 1
ATOM 690 C CA . ALA A 1 105 ? -9.553 12.677 -4.450 1.00 10.83 99 ALA A CA 1
ATOM 691 C C . ALA A 1 105 ? -10.596 11.592 -4.232 1.00 15.22 99 ALA A C 1
ATOM 692 O O . ALA A 1 105 ? -11.519 11.760 -3.419 1.00 13.73 99 ALA A O 1
ATOM 694 N N . ALA A 1 106 ? -10.470 10.475 -4.948 1.00 10.17 100 ALA A N 1
ATOM 695 C CA . ALA A 1 106 ? -11.486 9.438 -4.867 1.00 11.59 100 ALA A CA 1
ATOM 696 C C . ALA A 1 106 ? -11.496 8.781 -3.502 1.00 15.15 100 ALA A C 1
ATOM 697 O O . ALA A 1 106 ? -12.473 8.103 -3.179 1.00 16.26 100 ALA A O 1
ATOM 699 N N . ARG A 1 107 ? -10.445 8.972 -2.693 1.00 12.67 101 ARG A N 1
ATOM 700 C CA . ARG A 1 107 ? -10.540 8.439 -1.338 1.00 12.79 101 ARG A CA 1
ATOM 701 C C . ARG A 1 107 ? -11.591 9.148 -0.496 1.00 16.94 101 ARG A C 1
ATOM 702 O O . ARG A 1 107 ? -11.960 8.634 0.573 1.00 16.95 101 ARG A O 1
ATOM 710 N N . GLN A 1 108 ? -12.115 10.279 -0.962 1.00 14.78 102 GLN A N 1
ATOM 711 C CA . GLN A 1 108 ? -13.170 10.989 -0.245 1.00 10.49 102 GLN A CA 1
ATOM 712 C C . GLN A 1 108 ? -14.560 10.607 -0.726 1.00 15.26 102 GLN A C 1
ATOM 713 O O . GLN A 1 108 ? -15.539 11.232 -0.309 1.00 15.48 102 GLN A O 1
ATOM 719 N N . GLY A 1 109 ? -14.671 9.579 -1.547 1.00 12.70 103 GLY A N 1
ATOM 720 C CA . GLY A 1 109 ? -15.955 9.008 -1.898 1.00 14.31 103 GLY A CA 1
ATOM 721 C C . GLY A 1 109 ? -16.360 9.289 -3.336 1.00 11.43 103 GLY A C 1
ATOM 722 O O . GLY A 1 109 ? -15.788 10.116 -4.039 1.00 12.39 103 GLY A O 1
ATOM 723 N N . GLU A 1 110 ? -17.445 8.621 -3.729 1.00 14.15 104 GLU A N 1
ATOM 724 C CA . GLU A 1 110 ? -17.921 8.657 -5.110 1.00 12.00 104 GLU A CA 1
ATOM 725 C C . GLU A 1 110 ? -18.227 10.073 -5.600 1.00 13.49 104 GLU A C 1
ATOM 726 O O . GLU A 1 110 ? -17.804 10.461 -6.700 1.00 13.36 104 GLU A O 1
ATOM 732 N N . GLU A 1 111 ? -19.009 10.848 -4.832 1.00 13.51 105 GLU A N 1
ATOM 733 C CA . GLU A 1 111 ? -19.413 12.155 -5.340 1.00 13.93 105 GLU A CA 1
ATOM 734 C C . GLU A 1 111 ? -18.235 13.121 -5.416 1.00 14.13 105 GLU A C 1
ATOM 735 O O . GLU A 1 111 ? -18.131 13.907 -6.371 1.00 13.73 105 GLU A O 1
ATOM 741 N N . LYS A 1 112 ? -17.309 13.053 -4.448 1.00 12.71 106 LYS A N 1
ATOM 742 C CA . LYS A 1 112 ? -16.112 13.881 -4.540 1.00 12.88 106 LYS A CA 1
ATOM 743 C C . LYS A 1 112 ? -15.206 13.442 -5.677 1.00 13.04 106 LYS A C 1
ATOM 744 O O . LYS A 1 112 ? -14.518 14.277 -6.280 1.00 12.88 106 LYS A O 1
ATOM 750 N N . SER A 1 113 ? -15.228 12.157 -6.010 1.00 11.55 107 SER A N 1
ATOM 751 C CA . SER A 1 113 ? -14.421 11.673 -7.117 1.00 10.56 107 SER A CA 1
ATOM 752 C C . SER A 1 113 ? -14.919 12.231 -8.435 1.00 12.14 107 SER A C 1
ATOM 753 O O . SER A 1 113 ? -14.136 12.772 -9.220 1.00 12.86 107 SER A O 1
ATOM 756 N N . TRP A 1 114 ? -16.227 12.126 -8.694 1.00 10.64 108 TRP A N 1
ATOM 757 C CA . TRP A 1 114 ? -16.767 12.742 -9.902 1.00 10.97 108 TRP A CA 1
ATOM 758 C C . TRP A 1 114 ? -16.518 14.251 -9.913 1.00 8.48 108 TRP A C 1
ATOM 759 O O . TRP A 1 114 ? -16.194 14.830 -10.963 1.00 11.33 108 TRP A O 1
ATOM 770 N N . ALA A 1 115 ? -16.689 14.915 -8.759 1.00 10.25 109 ALA A N 1
ATOM 771 C CA . ALA A 1 115 ? -16.502 16.361 -8.731 1.00 10.57 109 ALA A CA 1
ATOM 772 C C . ALA A 1 115 ? -15.063 16.732 -9.080 1.00 9.57 109 ALA A C 1
ATOM 773 O O . ALA A 1 115 ? -14.827 17.675 -9.845 1.00 11.70 109 ALA A O 1
ATOM 775 N N . PHE A 1 116 ? -14.093 15.962 -8.574 1.00 10.23 110 PHE A N 1
ATOM 776 C CA . PHE A 1 116 ? -12.696 16.287 -8.861 1.00 9.33 110 PHE A CA 1
ATOM 777 C C . PHE A 1 116 ? -12.357 15.989 -10.317 1.00 9.04 110 PHE A C 1
ATOM 778 O O . PHE A 1 116 ? -11.691 16.791 -10.991 1.00 11.90 110 PHE A O 1
ATOM 786 N N . ALA A 1 117 ? -12.790 14.827 -10.806 1.00 9.10 111 ALA A N 1
ATOM 787 C CA . ALA A 1 117 ? -12.490 14.443 -12.184 1.00 8.86 111 ALA A CA 1
ATOM 788 C C . ALA A 1 117 ? -13.084 15.435 -13.161 1.00 12.82 111 ALA A C 1
ATOM 789 O O . ALA A 1 117 ? -12.398 15.882 -14.090 1.00 10.85 111 ALA A O 1
ATOM 791 N N . LEU A 1 118 ? -14.352 15.830 -12.947 1.00 9.67 112 LEU A N 1
ATOM 792 C CA . LEU A 1 118 ? -14.930 16.801 -13.860 1.00 9.45 112 LEU A CA 1
ATOM 793 C C . LEU A 1 118 ? -14.241 18.149 -13.743 1.00 9.94 112 LEU A C 1
ATOM 794 O O . LEU A 1 118 ? -13.993 18.803 -14.764 1.00 11.42 112 LEU A O 1
ATOM 799 N N . ALA A 1 119 ? -13.945 18.599 -12.513 1.00 10.24 113 ALA A N 1
ATOM 800 C CA . ALA A 1 119 ? -13.234 19.871 -12.352 1.00 10.95 113 ALA A CA 1
ATOM 801 C C . ALA A 1 119 ? -11.907 19.863 -13.089 1.00 9.93 113 ALA A C 1
ATOM 802 O O . ALA A 1 119 ? -11.583 20.829 -13.785 1.00 12.03 113 ALA A O 1
ATOM 804 N N . LEU A 1 120 ? -11.137 18.766 -12.980 1.00 8.19 114 LEU A N 1
ATOM 805 C CA . LEU A 1 120 ? -9.825 18.752 -13.620 1.00 11.06 114 LEU A CA 1
ATOM 806 C C . LEU A 1 120 ? -9.959 18.661 -15.136 1.00 11.60 114 LEU A C 1
ATOM 807 O O . LEU A 1 120 ? -9.233 19.346 -15.871 1.00 10.53 114 LEU A O 1
ATOM 812 N N . PHE A 1 121 ? -10.913 17.855 -15.623 1.00 9.40 115 PHE A N 1
ATOM 813 C CA . PHE A 1 121 ? -11.196 17.830 -17.056 1.00 9.59 115 PHE A CA 1
ATOM 814 C C . PHE A 1 121 ? -11.548 19.219 -17.558 1.00 11.24 115 PHE A C 1
ATOM 815 O O . PHE A 1 121 ? -11.087 19.626 -18.626 1.00 10.65 115 PHE A O 1
ATOM 823 N N . ARG A 1 122 ? -12.415 19.934 -16.832 1.00 11.75 116 ARG A N 1
ATOM 824 C CA . ARG A 1 122 ? -12.864 21.243 -17.298 1.00 9.48 116 ARG A CA 1
ATOM 825 C C . ARG A 1 122 ? -11.736 22.266 -17.233 1.00 11.24 116 ARG A C 1
ATOM 826 O O . ARG A 1 122 ? -11.588 23.092 -18.142 1.00 11.92 116 ARG A O 1
ATOM 834 N N . LEU A 1 123 ? -10.894 22.193 -16.206 1.00 12.09 117 LEU A N 1
ATOM 835 C CA . LEU A 1 123 ? -9.727 23.078 -16.167 1.00 13.71 117 LEU A CA 1
ATOM 836 C C . LEU A 1 123 ? -8.829 22.850 -17.375 1.00 14.05 117 LEU A C 1
ATOM 837 O O . LEU A 1 123 ? -8.327 23.808 -17.982 1.00 14.47 117 LEU A O 1
ATOM 842 N N . HIS A 1 124 ? -8.631 21.594 -17.759 1.00 10.57 118 HIS A N 1
ATOM 843 C CA . HIS A 1 124 ? -7.723 21.321 -18.871 1.00 12.41 118 HIS A CA 1
ATOM 844 C C . HIS A 1 124 ? -8.357 21.653 -20.220 1.00 11.25 118 HIS A C 1
ATOM 845 O O . HIS A 1 124 ? -7.696 22.255 -21.080 1.00 15.05 118 HIS A O 1
ATOM 852 N N . HIS A 1 125 ? -9.639 21.295 -20.428 1.00 11.37 119 HIS A N 1
ATOM 853 C CA . HIS A 1 125 ? -10.246 21.380 -21.748 1.00 11.07 119 HIS A CA 1
ATOM 854 C C . HIS A 1 125 ? -11.120 22.614 -21.948 1.00 12.72 119 HIS A C 1
ATOM 855 O O . HIS A 1 125 ? -11.272 23.054 -23.089 1.00 18.20 119 HIS A O 1
ATOM 862 N N . GLU A 1 126 ? -11.691 23.184 -20.886 1.00 14.28 120 GLU A N 1
ATOM 863 C CA . GLU A 1 126 ? -12.447 24.431 -21.038 1.00 15.71 120 GLU A CA 1
ATOM 864 C C . GLU A 1 126 ? -11.598 25.657 -20.717 1.00 20.55 120 GLU A C 1
ATOM 865 O O . GLU A 1 126 ? -11.616 26.639 -21.468 1.00 22.18 120 GLU A O 1
ATOM 871 N N . ASP A 1 127 ? -10.824 25.615 -19.638 1.00 16.97 121 ASP A N 1
ATOM 872 C CA . ASP A 1 127 ? -9.958 26.737 -19.309 1.00 15.63 121 ASP A CA 1
ATOM 873 C C . ASP A 1 127 ? -8.622 26.702 -20.038 1.00 21.28 121 ASP A C 1
ATOM 874 O O . ASP A 1 127 ? -7.919 27.718 -20.039 1.00 21.08 121 ASP A O 1
ATOM 879 N N . LYS A 1 128 ? -8.263 25.573 -20.655 1.00 16.47 122 LYS A N 1
ATOM 880 C CA . LYS A 1 128 ? -7.014 25.413 -21.386 1.00 17.59 122 LYS A CA 1
ATOM 881 C C . LYS A 1 128 ? -5.799 25.480 -20.460 1.00 17.61 122 LYS A C 1
ATOM 882 O O . LYS A 1 128 ? -4.722 25.939 -20.858 1.00 21.98 122 LYS A O 1
ATOM 888 N N . ARG A 1 129 ? -5.953 25.019 -19.224 1.00 14.99 123 ARG A N 1
ATOM 889 C CA . ARG A 1 129 ? -4.833 24.940 -18.302 1.00 13.17 123 ARG A CA 1
ATOM 890 C C . ARG A 1 129 ? -4.050 23.650 -18.514 1.00 15.37 123 ARG A C 1
ATOM 891 O O . ARG A 1 129 ? -4.595 22.624 -18.935 1.00 16.85 123 ARG A O 1
ATOM 899 N N . ASP A 1 130 ? -2.752 23.711 -18.218 1.00 14.36 124 ASP A N 1
ATOM 900 C CA . ASP A 1 130 ? -1.958 22.497 -18.183 1.00 13.64 124 ASP A CA 1
ATOM 901 C C . ASP A 1 130 ? -2.422 21.590 -17.050 1.00 14.66 124 ASP A C 1
ATOM 902 O O . ASP A 1 130 ? -2.951 22.049 -16.033 1.00 14.04 124 ASP A O 1
ATOM 907 N N . LEU A 1 131 ? -2.137 20.297 -17.194 1.00 15.16 125 LEU A N 1
ATOM 908 C CA . LEU A 1 131 ? -2.345 19.361 -16.086 1.00 13.35 125 LEU A CA 1
ATOM 909 C C . LEU A 1 131 ? -1.133 19.468 -15.165 1.00 19.13 125 LEU A C 1
ATOM 910 O O . LEU A 1 131 ? -0.211 18.655 -15.206 1.00 17.56 125 LEU A O 1
ATOM 915 N N . ASP A 1 132 ? -1.135 20.497 -14.324 1.00 15.75 126 ASP A N 1
ATOM 916 C CA . ASP A 1 132 ? -0.002 20.758 -13.447 1.00 13.13 126 ASP A CA 1
ATOM 917 C C . ASP A 1 132 ? -0.516 20.983 -12.033 1.00 16.17 126 ASP A C 1
ATOM 918 O O . ASP A 1 132 ? -1.711 20.868 -11.766 1.00 11.95 126 ASP A O 1
ATOM 923 N N . GLU A 1 133 ? 0.396 21.288 -11.111 1.00 13.75 127 GLU A N 1
ATOM 924 C CA . GLU A 1 133 ? 0.023 21.322 -9.700 1.00 12.02 127 GLU A CA 1
ATOM 925 C C . GLU A 1 133 ? -1.041 22.376 -9.423 1.00 12.62 127 GLU A C 1
ATOM 926 O O . GLU A 1 133 ? -1.946 22.143 -8.610 1.00 14.88 127 GLU A O 1
ATOM 932 N N . ALA A 1 134 ? -0.937 23.549 -10.061 1.00 13.22 128 ALA A N 1
ATOM 933 C CA . ALA A 1 134 ? -1.954 24.582 -9.866 1.00 14.09 128 ALA A CA 1
ATOM 934 C C . ALA A 1 134 ? -3.312 24.088 -10.334 1.00 13.47 128 ALA A C 1
ATOM 935 O O . ALA A 1 134 ? -4.323 24.374 -9.700 1.00 14.60 128 ALA A O 1
ATOM 937 N N . ALA A 1 135 ? -3.347 23.322 -11.427 1.00 13.19 129 ALA A N 1
ATOM 938 C CA . ALA A 1 135 ? -4.617 22.757 -11.876 1.00 12.85 129 ALA A CA 1
ATOM 939 C C . ALA A 1 135 ? -5.152 21.740 -10.878 1.00 16.17 129 ALA A C 1
ATOM 940 O O . ALA A 1 135 ? -6.365 21.702 -10.611 1.00 14.51 129 ALA A O 1
ATOM 942 N N . PHE A 1 136 ? -4.281 20.879 -10.343 1.00 13.07 130 PHE A N 1
ATOM 943 C CA . PHE A 1 136 ? -4.755 19.891 -9.374 1.00 10.30 130 PHE A CA 1
ATOM 944 C C . PHE A 1 136 ? -5.331 20.581 -8.142 1.00 13.96 130 PHE A C 1
ATOM 945 O O . PHE A 1 136 ? -6.398 20.191 -7.640 1.00 12.70 130 PHE A O 1
ATOM 953 N N . GLN A 1 137 ? -4.654 21.639 -7.666 1.00 12.69 131 GLN A N 1
ATOM 954 C CA . GLN A 1 137 ? -5.154 22.395 -6.516 1.00 12.05 131 GLN A CA 1
ATOM 955 C C . GLN A 1 137 ? -6.480 23.076 -6.826 1.00 15.11 131 GLN A C 1
ATOM 956 O O . GLN A 1 137 ? -7.403 23.074 -5.993 1.00 14.30 131 GLN A O 1
ATOM 962 N N . ASP A 1 138 ? -6.573 23.716 -7.990 1.00 12.83 132 ASP A N 1
ATOM 963 C CA . ASP A 1 138 ? -7.820 24.395 -8.327 1.00 13.10 132 ASP A CA 1
ATOM 964 C C . ASP A 1 138 ? -8.954 23.388 -8.490 1.00 16.25 132 ASP A C 1
ATOM 965 O O . ASP A 1 138 ? -10.109 23.688 -8.154 1.00 15.59 132 ASP A O 1
ATOM 970 N N . ALA A 1 139 ? -8.658 22.188 -9.012 1.00 11.45 133 ALA A N 1
ATOM 971 C CA . ALA A 1 139 ? -9.710 21.179 -9.134 1.00 11.60 133 ALA A CA 1
ATOM 972 C C . ALA A 1 139 ? -10.164 20.701 -7.766 1.00 14.83 133 ALA A C 1
ATOM 973 O O . ALA A 1 139 ? -11.357 20.445 -7.552 1.00 13.41 133 ALA A O 1
ATOM 975 N N . ALA A 1 140 ? -9.219 20.567 -6.830 1.00 12.77 134 ALA A N 1
ATOM 976 C CA . ALA A 1 140 ? -9.549 20.141 -5.476 1.00 10.72 134 ALA A CA 1
ATOM 977 C C . ALA A 1 140 ? -10.453 21.159 -4.793 1.00 15.17 134 ALA A C 1
ATOM 978 O O . ALA A 1 140 ? -11.419 20.783 -4.119 1.00 15.67 134 ALA A O 1
ATOM 980 N N . THR A 1 141 ? -10.156 22.451 -4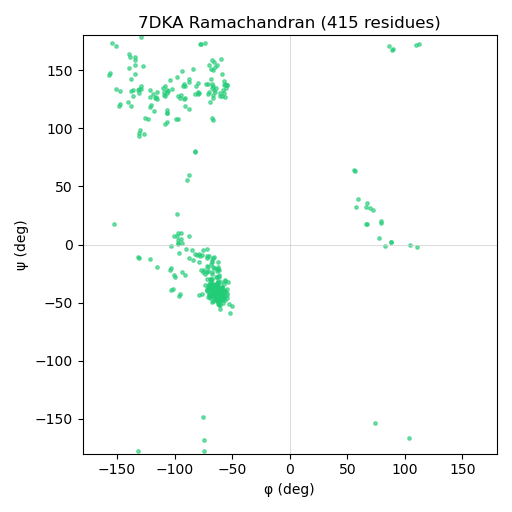.962 1.00 15.26 135 THR A N 1
ATOM 981 C CA . THR A 1 141 ? -11.035 23.466 -4.371 1.00 13.87 135 THR A CA 1
ATOM 982 C C . THR A 1 141 ? -12.386 23.520 -5.088 1.00 16.68 135 THR A C 1
ATOM 983 O O . THR A 1 141 ? -13.437 23.598 -4.437 1.00 17.13 135 THR A O 1
ATOM 987 N N . ARG A 1 142 ? -12.384 23.450 -6.415 1.00 14.09 136 ARG A N 1
ATOM 988 C CA . ARG A 1 142 ? -13.638 23.504 -7.151 1.00 14.85 136 ARG A CA 1
ATOM 989 C C . ARG A 1 142 ? -14.535 22.338 -6.795 1.00 16.65 136 ARG A C 1
ATOM 990 O O . ARG A 1 142 ? -15.763 22.473 -6.834 1.00 14.41 136 ARG A O 1
ATOM 998 N N . ALA A 1 143 ? -13.947 21.190 -6.460 1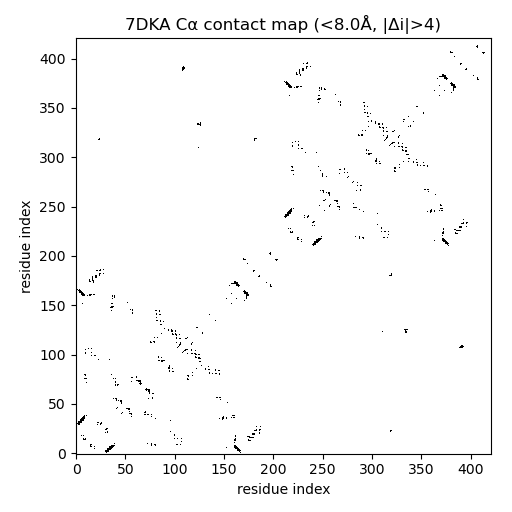.00 15.67 137 ALA A N 1
ATOM 999 C CA . ALA A 1 143 ? -14.694 19.989 -6.118 1.00 12.29 137 ALA A CA 1
ATOM 1000 C C . ALA A 1 143 ? -15.117 19.949 -4.660 1.00 12.91 137 ALA A C 1
ATOM 1001 O O . ALA A 1 143 ? -15.838 19.019 -4.261 1.00 16.02 137 ALA A O 1
ATOM 1003 N N . GLY A 1 144 ? -14.689 20.917 -3.859 1.00 12.50 138 GLY A N 1
ATOM 1004 C CA . GLY A 1 144 ? -15.036 20.899 -2.449 1.00 13.19 138 GLY A CA 1
ATOM 1005 C C . GLY A 1 144 ? -14.374 19.803 -1.646 1.00 18.23 138 GLY A C 1
ATOM 1006 O O . GLY A 1 144 ? -14.951 19.334 -0.663 1.00 18.09 138 GLY A O 1
ATOM 1007 N N . LEU A 1 145 ? -13.156 19.393 -2.021 1.00 15.55 139 LEU A N 1
ATOM 1008 C CA . LEU A 1 145 ? -12.477 18.366 -1.254 1.00 17.75 139 LEU A CA 1
ATOM 1009 C C . LEU A 1 145 ? -12.087 18.901 0.116 1.00 21.64 139 LEU A C 1
ATOM 1010 O O . LEU A 1 145 ? -11.842 20.098 0.299 1.00 18.21 139 LEU A O 1
ATOM 1015 N N . ASP A 1 146 ? -12.025 17.990 1.078 1.00 17.23 140 ASP A N 1
ATOM 1016 C CA . ASP A 1 146 ? -11.302 18.231 2.321 1.00 17.49 140 ASP A CA 1
ATOM 1017 C C . ASP A 1 146 ? -9.817 18.310 1.989 1.00 19.63 140 ASP A C 1
ATOM 1018 O O . ASP A 1 146 ? -9.213 17.296 1.637 1.00 18.10 140 ASP A O 1
ATOM 1023 N N . LEU A 1 147 ? -9.237 19.512 2.063 1.00 17.45 141 LEU A N 1
ATOM 1024 C CA . LEU A 1 147 ? -7.882 19.725 1.553 1.00 16.67 141 LEU A CA 1
ATOM 1025 C C . LEU A 1 147 ? -6.824 19.107 2.461 1.00 22.37 141 LEU A C 1
ATOM 1026 O O . LEU A 1 147 ? -5.807 18.600 1.970 1.00 21.53 141 LEU A O 1
ATOM 1031 N N . SER A 1 148 ? -7.038 19.118 3.778 1.00 22.65 142 SER A N 1
ATOM 1032 C CA . SER A 1 148 ? -6.075 18.460 4.654 1.00 21.69 142 SER A CA 1
ATOM 1033 C C . SER A 1 148 ? -6.066 16.945 4.414 1.00 20.24 142 SER A C 1
ATOM 1034 O O . SER A 1 148 ? -4.994 16.323 4.326 1.00 20.11 142 SER A O 1
ATOM 1037 N N . GLN A 1 149 ? -7.255 16.342 4.253 1.00 18.39 143 GLN A N 1
ATOM 1038 C CA A GLN A 1 149 ? -7.324 14.915 3.954 0.55 17.89 143 GLN A CA 1
ATOM 1039 C CA B GLN A 1 149 ? -7.336 14.915 3.944 0.45 17.92 143 GLN A CA 1
ATOM 1040 C C . GLN A 1 149 ? -6.714 14.612 2.590 1.00 17.98 143 GLN A C 1
ATOM 1041 O O . GLN A 1 149 ? -6.012 13.600 2.425 1.00 16.98 143 GLN A O 1
ATOM 1052 N N . TRP A 1 150 ? -6.955 15.483 1.608 1.00 16.07 144 TRP A N 1
ATOM 1053 C CA . TRP A 1 150 ? -6.382 15.275 0.278 1.00 14.27 144 TRP A CA 1
ATOM 1054 C C . TRP A 1 150 ? -4.861 15.317 0.329 1.00 13.77 144 TRP A C 1
ATOM 1055 O O . TRP A 1 150 ? -4.190 14.480 -0.281 1.00 15.50 144 TRP A O 1
ATOM 1066 N N . LYS A 1 151 ? -4.300 16.296 1.044 1.00 17.47 145 LYS A N 1
ATOM 1067 C CA . LYS A 1 151 ? -2.845 16.369 1.202 1.00 17.65 145 LYS A CA 1
ATOM 1068 C C . LYS A 1 151 ? -2.292 15.096 1.829 1.00 17.93 145 LYS A C 1
ATOM 1069 O O . LYS A 1 151 ? -1.283 14.531 1.364 1.00 20.25 145 LYS A O 1
ATOM 1075 N N . GLN A 1 152 ? -2.957 14.616 2.882 1.00 17.91 146 GLN A N 1
ATOM 1076 C CA . GLN A 1 152 ? -2.519 13.386 3.537 1.00 18.90 146 GLN A CA 1
ATOM 1077 C C . GLN A 1 152 ? -2.534 12.213 2.563 1.00 19.94 146 GLN A C 1
ATOM 1078 O O . GLN A 1 152 ? -1.560 11.460 2.459 1.00 18.73 146 GLN A O 1
ATOM 1084 N N . ASP A 1 153 ? -3.635 12.047 1.828 1.00 15.72 147 ASP A N 1
ATOM 1085 C CA . ASP A 1 153 ? -3.694 10.938 0.882 1.00 15.18 147 ASP A CA 1
ATOM 1086 C C . ASP A 1 153 ? -2.661 11.079 -0.229 1.00 15.98 147 ASP A C 1
ATOM 1087 O O . ASP A 1 153 ? -2.130 10.072 -0.705 1.00 14.65 147 ASP A O 1
ATOM 1092 N N . ARG A 1 154 ? -2.362 12.306 -0.655 1.00 15.83 148 ARG A N 1
ATOM 1093 C CA . ARG A 1 154 ? -1.353 12.493 -1.691 1.00 14.04 148 ARG A CA 1
ATOM 1094 C C . ARG A 1 154 ? 0.045 12.124 -1.210 1.00 14.81 148 ARG A C 1
ATOM 1095 O O . ARG A 1 154 ? 0.907 11.817 -2.042 1.00 17.60 148 ARG A O 1
ATOM 1103 N N . GLN A 1 155 ? 0.284 12.159 0.101 1.00 16.00 149 GLN A N 1
ATOM 1104 C CA . GLN A 1 155 ? 1.555 11.646 0.609 1.00 14.98 149 GLN A CA 1
ATOM 1105 C C . GLN A 1 155 ? 1.712 10.143 0.409 1.00 14.58 149 GLN A C 1
ATOM 1106 O O . GLN A 1 155 ? 2.844 9.650 0.452 1.00 17.13 149 GLN A O 1
ATOM 1112 N N . ASP A 1 156 ? 0.614 9.404 0.212 1.00 14.73 150 ASP A N 1
ATOM 1113 C CA . ASP A 1 156 ? 0.660 7.947 0.065 1.00 12.89 150 ASP A CA 1
ATOM 1114 C C . ASP A 1 156 ? 0.890 7.575 -1.401 1.00 13.66 150 ASP A C 1
ATOM 1115 O O . ASP A 1 156 ? 0.089 6.896 -2.050 1.00 13.08 150 ASP A O 1
ATOM 1120 N N . GLU A 1 157 ? 2.021 8.049 -1.917 1.00 13.05 151 GLU A N 1
ATOM 1121 C CA . GLU A 1 157 ? 2.326 7.818 -3.325 1.00 12.30 151 GLU A CA 1
ATOM 1122 C C . GLU A 1 157 ? 2.284 6.343 -3.699 1.00 16.19 151 GLU A C 1
ATOM 1123 O O . GLU A 1 157 ? 1.745 5.980 -4.753 1.00 14.59 151 GLU A O 1
ATOM 1129 N N . ALA A 1 158 ? 2.855 5.472 -2.858 1.00 14.63 152 ALA A N 1
ATOM 1130 C CA . ALA A 1 158 ? 2.914 4.059 -3.207 1.00 16.43 152 ALA A CA 1
ATOM 1131 C C . ALA A 1 158 ? 1.514 3.454 -3.296 1.00 12.68 152 ALA A C 1
ATOM 1132 O O . ALA A 1 158 ? 1.220 2.660 -4.202 1.00 15.20 152 ALA A O 1
ATOM 1134 N N . GLY A 1 159 ? 0.632 3.824 -2.368 1.00 12.73 153 GLY A N 1
ATOM 1135 C CA . GLY A 1 159 ? -0.718 3.274 -2.396 1.00 13.14 153 GLY A CA 1
ATOM 1136 C C . GLY A 1 159 ? -1.530 3.795 -3.567 1.00 13.94 153 GLY A C 1
ATOM 1137 O O . GLY A 1 159 ? -2.324 3.054 -4.168 1.00 13.55 153 GLY A O 1
ATOM 1138 N N . LEU A 1 160 ? -1.353 5.080 -3.902 1.00 11.54 154 LEU A N 1
ATOM 1139 C CA . LEU A 1 160 ? -2.055 5.619 -5.063 1.00 10.24 154 LEU A CA 1
ATOM 1140 C C . LEU A 1 160 ? -1.568 4.944 -6.341 1.00 12.41 154 LEU A C 1
ATOM 1141 O O . LEU A 1 160 ? -2.371 4.643 -7.241 1.00 13.88 154 LEU A O 1
ATOM 1146 N N . ARG A 1 161 ? -0.268 4.629 -6.402 1.00 10.71 155 ARG A N 1
ATOM 1147 C CA . ARG A 1 161 ? 0.250 3.914 -7.564 1.00 11.96 155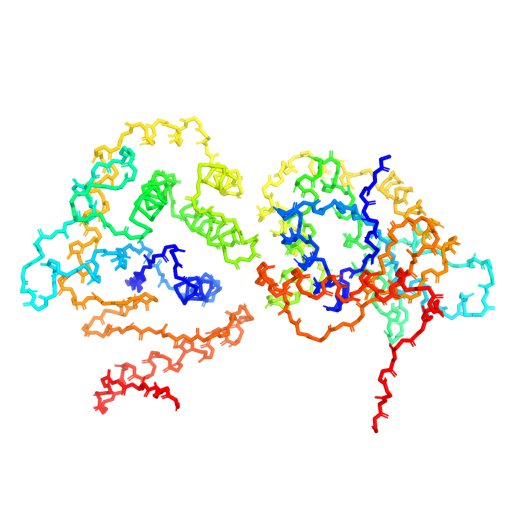 ARG A CA 1
ATOM 1148 C C . ARG A 1 161 ? -0.337 2.512 -7.656 1.00 14.15 155 ARG A C 1
ATOM 1149 O O . ARG A 1 161 ? -0.632 2.033 -8.751 1.00 12.98 155 ARG A O 1
ATOM 1157 N N . ARG A 1 162 ? -0.498 1.830 -6.517 1.00 12.52 156 ARG A N 1
ATOM 1158 C CA . ARG A 1 162 ? -1.125 0.512 -6.545 1.00 12.76 156 ARG A CA 1
ATOM 1159 C C . ARG A 1 162 ? -2.565 0.590 -7.055 1.00 11.34 156 ARG A C 1
ATOM 1160 O O . ARG A 1 162 ? -3.004 -0.264 -7.836 1.00 14.36 156 ARG A O 1
ATOM 1168 N N . GLU A 1 163 ? -3.314 1.610 -6.625 1.00 11.29 157 GLU A N 1
ATOM 1169 C CA . GLU A 1 163 ? -4.686 1.756 -7.117 1.00 11.98 157 GLU A CA 1
ATOM 1170 C C . GLU A 1 163 ? -4.708 1.949 -8.625 1.00 10.13 157 GLU A C 1
ATOM 1171 O O . GLU A 1 163 ? -5.531 1.352 -9.342 1.00 13.31 157 GLU A O 1
ATOM 1177 N N . LEU A 1 164 ? -3.852 2.844 -9.111 1.00 9.98 158 LEU A N 1
ATOM 1178 C CA . LEU A 1 164 ? -3.811 3.099 -10.545 1.00 10.13 158 LEU A CA 1
ATOM 1179 C C . LEU A 1 164 ? -3.403 1.844 -11.302 1.00 11.14 158 LEU A C 1
ATOM 1180 O O . LEU A 1 164 ? -3.976 1.533 -12.348 1.00 11.06 158 LEU A O 1
ATOM 1185 N N . ARG A 1 165 ? -2.384 1.136 -10.814 1.00 10.82 159 ARG A N 1
ATOM 1186 C CA . ARG A 1 165 ? -1.956 -0.079 -11.491 1.00 12.60 159 ARG A CA 1
ATOM 1187 C C . ARG A 1 165 ? -3.093 -1.090 -11.574 1.00 13.59 159 ARG A C 1
ATOM 1188 O O . ARG A 1 165 ? -3.239 -1.786 -12.582 1.00 12.67 159 ARG A O 1
ATOM 1196 N N . ALA A 1 166 ? -3.934 -1.169 -10.546 1.00 11.20 160 ALA A N 1
ATOM 1197 C CA . ALA A 1 166 ? -5.056 -2.096 -10.644 1.00 12.05 160 ALA A CA 1
ATOM 1198 C C . ALA A 1 166 ? -6.021 -1.689 -11.756 1.00 13.88 160 ALA A C 1
ATOM 1199 O O . ALA A 1 166 ? -6.537 -2.550 -12.477 1.00 12.75 160 ALA A O 1
ATOM 1201 N N . ASP A 1 167 ? -6.276 -0.380 -11.909 1.00 12.95 161 ASP A N 1
ATOM 1202 C CA . ASP A 1 167 ? -7.109 0.058 -13.037 1.00 11.14 161 ASP A CA 1
ATOM 1203 C C . ASP A 1 167 ? -6.465 -0.297 -14.378 1.00 12.41 161 ASP A C 1
ATOM 1204 O O . ASP A 1 167 ? -7.151 -0.748 -15.308 1.00 13.01 161 ASP A O 1
ATOM 1209 N N . LEU A 1 168 ? -5.147 -0.060 -14.506 1.00 11.19 162 LEU A N 1
ATOM 1210 C CA . LEU A 1 168 ? -4.480 -0.305 -15.780 1.00 11.25 162 LEU A CA 1
ATOM 1211 C C . LEU A 1 168 ? -4.440 -1.797 -16.094 1.00 12.53 162 LEU A C 1
ATOM 1212 O O . LEU A 1 168 ? -4.500 -2.175 -17.266 1.00 12.46 162 LEU A O 1
ATOM 1217 N N . GLU A 1 169 ? -4.407 -2.643 -15.056 1.00 12.82 163 GLU A N 1
ATOM 1218 C CA . GLU A 1 169 ? -4.489 -4.093 -15.249 1.00 15.95 163 GLU A CA 1
ATOM 1219 C C . GLU A 1 169 ? -5.874 -4.508 -15.719 1.00 13.54 163 GLU A C 1
ATOM 1220 O O . GLU A 1 169 ? -6.013 -5.334 -16.629 1.00 15.25 163 GLU A O 1
ATOM 1226 N N . ALA A 1 170 ? -6.915 -3.958 -15.089 1.00 12.77 164 ALA A N 1
ATOM 1227 C CA . ALA A 1 170 ? -8.279 -4.253 -15.536 1.00 13.65 164 ALA A CA 1
ATOM 1228 C C . ALA A 1 170 ? -8.479 -3.836 -16.989 1.00 12.74 164 ALA A C 1
ATOM 1229 O O . ALA A 1 170 ? -9.052 -4.589 -17.801 1.00 15.71 164 ALA A O 1
ATOM 1231 N N . ALA A 1 171 ? -7.977 -2.649 -17.342 1.00 11.87 165 ALA A N 1
ATOM 1232 C CA . ALA A 1 171 ? -8.109 -2.196 -18.721 1.00 11.74 165 ALA A CA 1
ATOM 1233 C C . ALA A 1 171 ? -7.355 -3.114 -19.662 1.00 12.50 165 ALA A C 1
ATOM 1234 O O . ALA A 1 171 ? -7.864 -3.466 -20.734 1.00 13.49 165 ALA A O 1
ATOM 1236 N N . ALA A 1 172 ? -6.138 -3.520 -19.282 1.00 11.50 166 ALA A N 1
ATOM 1237 C CA . ALA A 1 172 ? -5.373 -4.379 -20.180 1.00 12.94 166 ALA A CA 1
ATOM 1238 C C . ALA A 1 172 ? -6.066 -5.723 -20.380 1.00 12.68 166 ALA A C 1
ATOM 1239 O O . ALA A 1 172 ? -6.004 -6.299 -21.476 1.00 15.36 166 ALA A O 1
ATOM 1241 N N . ALA A 1 173 ? -6.709 -6.248 -19.331 1.00 14.62 167 ALA A N 1
ATOM 1242 C CA . ALA A 1 173 ? -7.418 -7.515 -19.473 1.00 14.58 167 ALA A CA 1
ATOM 1243 C C . ALA A 1 173 ? -8.548 -7.403 -20.481 1.00 18.89 167 ALA A C 1
ATOM 1244 O O . ALA A 1 173 ? -8.828 -8.362 -21.207 1.00 19.73 167 ALA A O 1
ATOM 1246 N N . LEU A 1 174 ? -9.191 -6.235 -20.564 1.00 15.60 168 LEU A N 1
ATOM 1247 C CA . LEU A 1 174 ? -10.247 -6.050 -21.557 1.00 15.43 168 LEU A CA 1
ATOM 1248 C C . LEU A 1 174 ? -9.731 -5.686 -22.949 1.00 16.30 168 LEU A C 1
ATOM 1249 O O . LEU A 1 174 ? -10.527 -5.624 -23.892 1.00 16.04 168 LEU A O 1
ATOM 1254 N N . GLY A 1 175 ? -8.440 -5.402 -23.107 1.00 12.79 169 GLY A N 1
ATOM 1255 C CA . GLY A 1 175 ? -7.956 -4.907 -24.380 1.00 13.31 169 GLY A CA 1
ATOM 1256 C C . GLY A 1 175 ? -8.206 -3.440 -24.657 1.00 13.23 169 GLY A C 1
ATOM 1257 O O . GLY A 1 175 ? -8.136 -3.021 -25.822 1.00 13.78 169 GLY A O 1
ATOM 1258 N N . VAL A 1 176 ? -8.458 -2.641 -23.615 1.00 12.92 170 VAL A N 1
ATOM 1259 C CA . VAL A 1 176 ? -8.710 -1.220 -23.799 1.00 13.07 170 VAL A CA 1
ATOM 1260 C C . VAL A 1 176 ? -7.566 -0.580 -24.563 1.00 13.05 170 VAL A C 1
ATOM 1261 O O . VAL A 1 176 ? -6.382 -0.804 -24.267 1.00 14.62 170 VAL A O 1
ATOM 1265 N N . PHE A 1 177 ? -7.917 0.236 -25.550 1.00 12.27 171 PHE A N 1
ATOM 1266 C CA . PHE A 1 177 ? -6.935 0.911 -26.379 1.00 11.17 171 PHE A CA 1
ATOM 1267 C C . PHE A 1 177 ? -7.184 2.401 -26.535 1.00 15.90 171 PHE A C 1
ATOM 1268 O O . PHE A 1 177 ? -6.314 3.097 -27.074 1.00 16.25 171 PHE A O 1
ATOM 1276 N N . GLY A 1 178 ? -8.350 2.907 -26.125 1.00 13.07 172 GLY A N 1
ATOM 1277 C CA . GLY A 1 178 ? -8.640 4.319 -26.277 1.00 12.87 172 GLY A CA 1
ATOM 1278 C C . GLY A 1 178 ? -9.580 4.759 -25.175 1.00 12.02 172 GLY A C 1
ATOM 1279 O O . GLY A 1 178 ? -10.106 3.938 -24.417 1.00 12.57 172 GLY A O 1
ATOM 1280 N N . THR A 1 179 ? -9.775 6.075 -25.088 1.00 10.70 173 THR A N 1
ATOM 1281 C CA . THR A 1 179 ? -10.621 6.686 -24.055 1.00 10.45 173 THR A CA 1
ATOM 1282 C C . THR A 1 179 ? -11.605 7.620 -24.745 1.00 12.71 173 THR A C 1
ATOM 1283 O O . THR A 1 179 ? -11.191 8.430 -25.591 1.00 11.94 173 THR A O 1
ATOM 1287 N N . PRO A 1 180 ? -12.897 7.575 -24.401 1.00 10.42 174 PRO A N 1
ATOM 1288 C CA . PRO A 1 180 ? -13.467 6.765 -23.312 1.00 9.11 174 PRO A CA 1
ATOM 1289 C C . PRO A 1 180 ? -13.836 5.382 -23.788 1.00 13.69 174 PRO A C 1
ATOM 1290 O O . PRO A 1 180 ? -14.335 5.229 -24.915 1.00 11.28 174 PRO A O 1
ATOM 1294 N N . THR A 1 181 ? -13.626 4.382 -22.947 1.00 10.72 175 THR A N 1
ATOM 1295 C CA . THR A 1 181 ? -14.112 3.040 -23.250 1.00 9.31 175 THR A CA 1
ATOM 1296 C C . THR A 1 181 ? -15.103 2.621 -22.175 1.00 10.13 175 THR A C 1
ATOM 1297 O O . THR A 1 181 ? -14.819 2.753 -20.986 1.00 10.64 175 THR A O 1
ATOM 1301 N N . PHE A 1 182 ? -16.272 2.146 -22.595 1.00 9.77 176 PHE A N 1
ATOM 1302 C CA . PHE A 1 182 ? -17.343 1.781 -21.679 1.00 10.69 176 PHE A CA 1
ATOM 1303 C C . PHE A 1 182 ? -17.488 0.271 -21.656 1.00 11.02 176 PHE A C 1
ATOM 1304 O O . PHE A 1 182 ? -17.535 -0.362 -22.710 1.00 11.23 176 PHE A O 1
ATOM 1312 N N . ASP A 1 183 ? -17.548 -0.295 -20.443 1.00 11.66 177 ASP A N 1
ATOM 1313 C CA . ASP A 1 183 ? -17.788 -1.721 -20.219 1.00 11.39 177 ASP A CA 1
ATOM 1314 C C . ASP A 1 183 ? -19.195 -1.851 -19.645 1.00 13.83 177 ASP A C 1
ATOM 1315 O O . ASP A 1 183 ? -19.435 -1.522 -18.473 1.00 15.02 177 ASP A O 1
ATOM 1320 N N . LEU A 1 184 ? -20.124 -2.277 -20.502 1.00 12.05 178 LEU A N 1
ATOM 1321 C CA . LEU A 1 184 ? -21.525 -2.434 -20.124 1.00 15.43 178 LEU A CA 1
ATOM 1322 C C . LEU A 1 184 ? -21.778 -3.678 -19.298 1.00 21.73 178 LEU A C 1
ATOM 1323 O O . LEU A 1 184 ? -22.894 -3.834 -18.786 1.00 20.72 178 LEU A O 1
ATOM 1328 N N . GLY A 1 185 ? -20.789 -4.555 -19.177 1.00 17.88 179 GLY A N 1
ATOM 1329 C CA . GLY A 1 185 ? -20.985 -5.867 -18.603 1.00 18.80 179 GLY A CA 1
ATOM 1330 C C . GLY A 1 185 ? -21.399 -6.874 -19.660 1.00 21.02 179 GLY A C 1
ATOM 1331 O O . GLY A 1 185 ? -21.734 -6.538 -20.800 1.00 20.11 179 GLY A O 1
ATOM 1332 N N . GLY A 1 186 ? -21.345 -8.145 -19.275 1.00 20.66 180 GLY A N 1
ATOM 1333 C CA . GLY A 1 186 ? -21.795 -9.179 -20.179 1.00 24.45 180 GLY A CA 1
ATOM 1334 C C . GLY A 1 186 ? -20.939 -9.351 -21.406 1.00 20.32 180 GLY A C 1
ATOM 1335 O O . GLY A 1 186 ? -21.393 -9.951 -22.386 1.00 25.89 180 GLY A O 1
ATOM 1336 N N . GLY A 1 187 ? -19.708 -8.836 -21.384 1.00 19.88 181 GLY A N 1
ATOM 1337 C CA . GLY A 1 187 ? -18.795 -8.929 -22.502 1.00 19.18 181 GLY A CA 1
ATOM 1338 C C . GLY A 1 187 ? -18.903 -7.815 -23.519 1.00 16.97 181 GLY A C 1
ATOM 1339 O O . GLY A 1 187 ? -18.174 -7.853 -24.522 1.00 22.56 181 GLY A O 1
ATOM 1340 N N . ASP A 1 188 ? -19.786 -6.829 -23.298 1.00 16.99 182 ASP A N 1
ATOM 1341 C CA . ASP A 1 188 ? -19.984 -5.724 -24.236 1.00 15.40 182 ASP A CA 1
ATOM 1342 C C . ASP A 1 188 ? -19.160 -4.527 -23.771 1.00 15.46 182 ASP A C 1
ATOM 1343 O O . ASP A 1 188 ? -19.484 -3.889 -22.759 1.00 13.62 182 ASP A O 1
ATOM 1348 N N . VAL A 1 189 ? -18.090 -4.251 -24.504 1.00 12.09 183 VAL A N 1
ATOM 1349 C CA . VAL A 1 189 ? -17.101 -3.224 -24.190 1.00 13.10 183 VAL A CA 1
ATOM 1350 C C . VAL A 1 189 ? -16.800 -2.485 -25.486 1.00 12.73 183 VAL A C 1
ATOM 1351 O O . VAL A 1 189 ? -16.541 -3.128 -26.510 1.00 14.04 183 VAL A O 1
ATOM 1355 N N . ALA A 1 190 ? -16.792 -1.145 -25.450 1.00 11.70 184 ALA A N 1
ATOM 1356 C CA . ALA A 1 190 ? -16.363 -0.430 -26.657 1.00 10.25 184 ALA A CA 1
ATOM 1357 C C . ALA A 1 190 ? -15.863 0.976 -26.360 1.00 11.29 184 ALA A C 1
ATOM 1358 O O . ALA A 1 190 ? -16.340 1.653 -25.441 1.00 10.78 184 ALA A O 1
ATOM 1360 N N . TYR A 1 191 ? -14.866 1.372 -27.160 1.00 10.75 185 TYR A N 1
ATOM 1361 C CA . TYR A 1 191 ? -14.449 2.761 -27.349 1.00 10.58 185 TYR A CA 1
ATOM 1362 C C . TYR A 1 191 ? -15.590 3.552 -27.986 1.00 9.69 185 TYR A C 1
ATOM 1363 O O . TYR A 1 191 ? -16.209 3.088 -28.944 1.00 10.34 185 TYR A O 1
ATOM 1372 N N . PHE A 1 192 ? -15.862 4.750 -27.463 1.00 9.13 186 PHE A N 1
ATOM 1373 C CA . PHE A 1 192 ? -16.974 5.604 -27.928 1.00 8.11 186 PHE A CA 1
ATOM 1374 C C . PHE A 1 192 ? -16.392 6.992 -28.177 1.00 9.49 186 PHE A C 1
ATOM 1375 O O . PHE A 1 192 ? -16.247 7.791 -27.248 1.00 11.48 186 PHE A O 1
ATOM 1383 N N . LYS A 1 193 ? -16.094 7.300 -29.434 1.00 8.81 187 LYS A N 1
ATOM 1384 C CA . LYS A 1 193 ? -15.438 8.550 -29.811 1.00 9.41 187 LYS A CA 1
ATOM 1385 C C . LYS A 1 193 ? -16.453 9.461 -30.489 1.00 10.35 187 LYS A C 1
ATOM 1386 O O . LYS A 1 193 ? -16.928 9.151 -31.582 1.00 10.78 187 LYS A O 1
ATOM 1392 N N . PHE A 1 194 ? -16.748 10.606 -29.879 1.00 9.27 188 PHE A N 1
ATOM 1393 C CA . PHE A 1 194 ? -17.638 11.569 -30.531 1.00 9.81 188 PHE A CA 1
ATOM 1394 C C . PHE A 1 194 ? -17.113 12.986 -30.317 1.00 9.34 188 PHE A C 1
ATOM 1395 O O . PHE A 1 194 ? -16.367 13.252 -29.376 1.00 10.29 188 PHE A O 1
ATOM 1403 N N . GLU A 1 195 ? -17.424 13.873 -31.271 1.00 9.91 189 GLU A N 1
ATOM 1404 C CA . GLU A 1 195 ? -16.744 15.161 -31.363 1.00 11.16 189 GLU A CA 1
ATOM 1405 C C . GLU A 1 195 ? -17.408 16.301 -30.600 1.00 12.06 189 GLU A C 1
ATOM 1406 O O . GLU A 1 195 ? -16.711 17.263 -30.238 1.00 12.81 189 GLU A O 1
ATOM 1412 N N . GLU A 1 196 ? -18.721 16.248 -30.374 1.00 11.06 190 GLU A N 1
ATOM 1413 C CA . GLU A 1 196 ? -19.448 17.396 -29.857 1.00 11.22 190 GLU A CA 1
ATOM 1414 C C . GLU A 1 196 ? -19.801 17.179 -28.403 1.00 10.88 190 GLU A C 1
ATOM 1415 O O . GLU A 1 196 ? -20.346 16.127 -28.042 1.00 10.91 190 GLU A O 1
ATOM 1421 N N . LEU A 1 197 ? -19.526 18.186 -27.580 1.00 10.90 191 LEU A N 1
ATOM 1422 C CA . LEU A 1 197 ? -19.908 18.109 -26.176 1.00 10.54 191 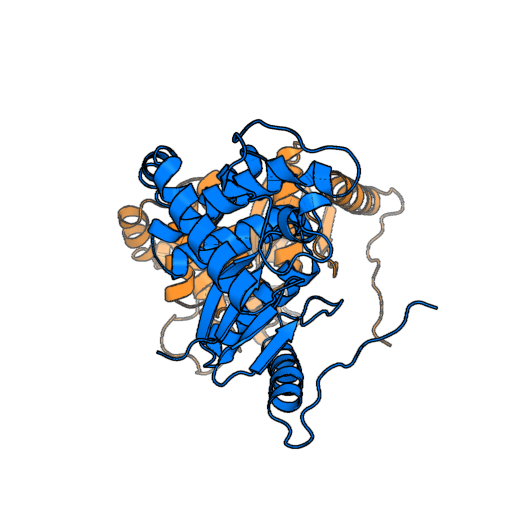LEU A CA 1
ATOM 1423 C C . LEU A 1 197 ? -21.414 17.968 -26.065 1.00 10.47 191 LEU A C 1
ATOM 1424 O O . LEU A 1 197 ? -22.156 18.774 -26.625 1.00 13.20 191 LEU A O 1
ATOM 1429 N N . THR A 1 198 ? -21.848 16.947 -25.324 1.00 9.69 192 THR A N 1
ATOM 1430 C CA . THR A 1 198 ? -23.255 16.526 -25.237 1.00 9.40 192 THR A CA 1
ATOM 1431 C C . THR A 1 198 ? -23.592 16.391 -23.755 1.00 12.17 192 THR A C 1
ATOM 1432 O O . THR A 1 198 ? -23.409 15.323 -23.154 1.00 17.35 192 THR A O 1
ATOM 1436 N N . ARG A 1 199 ? -24.135 17.472 -23.188 1.00 11.96 193 ARG A N 1
ATOM 1437 C CA . ARG A 1 199 ? -24.522 17.547 -21.782 1.00 14.98 193 ARG A CA 1
ATOM 1438 C C . ARG A 1 199 ? -26.007 17.715 -21.563 1.00 12.10 193 ARG A C 1
ATOM 1439 O O . ARG A 1 199 ? -26.459 17.555 -20.425 1.00 14.25 193 ARG A O 1
ATOM 1447 N N . ASP A 1 200 ? -26.729 18.156 -22.566 1.00 13.12 194 ASP A N 1
ATOM 1448 C CA . ASP A 1 200 ? -28.172 18.307 -22.411 1.00 13.78 194 ASP A CA 1
ATOM 1449 C C . ASP A 1 200 ? -28.753 16.947 -22.052 1.00 15.01 194 ASP A C 1
ATOM 1450 O O . ASP A 1 200 ? -28.445 15.955 -22.726 1.00 12.10 194 ASP A O 1
ATOM 1455 N N . PRO A 1 201 ? -29.532 16.838 -20.976 1.00 16.50 195 PRO A N 1
ATOM 1456 C CA . PRO A 1 201 ? -30.006 15.502 -20.562 1.00 13.45 195 PRO A CA 1
ATOM 1457 C C . PRO A 1 201 ? -30.735 14.732 -21.650 1.00 12.96 195 PRO A C 1
ATOM 1458 O O . PRO A 1 201 ? -30.511 13.519 -21.804 1.00 13.63 195 PRO A O 1
ATOM 1462 N N . GLN A 1 202 ? -31.593 15.393 -22.424 1.00 12.92 196 GLN A N 1
ATOM 1463 C CA . GLN A 1 202 ? -32.291 14.711 -23.512 1.00 12.32 196 GLN A CA 1
ATOM 1464 C C . GLN A 1 202 ? -31.326 14.214 -24.594 1.00 12.02 196 GLN A C 1
ATOM 1465 O O . GLN A 1 202 ? -31.420 13.066 -25.068 1.00 12.64 196 GLN A O 1
ATOM 1471 N N . ALA A 1 203 ? -30.396 15.076 -25.016 1.00 10.77 197 ALA A N 1
ATOM 1472 C CA . ALA A 1 203 ? -29.454 14.660 -26.048 1.00 11.55 197 ALA A CA 1
ATOM 1473 C C . ALA A 1 203 ? -28.502 13.589 -25.542 1.00 11.65 197 ALA A C 1
ATOM 1474 O O . ALA A 1 203 ? -28.121 12.696 -26.309 1.00 11.32 197 ALA A O 1
ATOM 1476 N N . ALA A 1 204 ? -28.110 13.661 -24.268 1.00 9.87 198 ALA A N 1
ATOM 1477 C CA . ALA A 1 204 ? -27.227 12.631 -23.720 1.00 10.62 198 ALA A CA 1
ATOM 1478 C C . ALA A 1 204 ? -27.919 11.281 -23.684 1.00 11.04 198 ALA A C 1
ATOM 1479 O O . ALA A 1 204 ? -27.290 10.247 -23.972 1.00 10.53 198 ALA A O 1
ATOM 1481 N N . ARG A 1 205 ? -29.209 11.266 -23.310 1.00 10.57 199 ARG A N 1
ATOM 1482 C CA . ARG A 1 205 ? -29.953 10.014 -23.327 1.00 9.60 199 ARG A CA 1
ATOM 1483 C C . ARG A 1 205 ? -30.032 9.436 -24.739 1.00 11.95 199 ARG A C 1
ATOM 1484 O O . ARG A 1 205 ? -29.828 8.228 -24.935 1.00 12.48 199 ARG A O 1
ATOM 1492 N N . ASP A 1 206 ? -30.300 10.284 -25.742 1.00 12.65 200 ASP A N 1
ATOM 1493 C CA . ASP A 1 206 ? -30.371 9.770 -27.108 1.00 13.64 200 ASP A CA 1
ATOM 1494 C C . ASP A 1 206 ? -29.036 9.152 -27.531 1.00 14.75 200 ASP A C 1
ATOM 1495 O O . ASP A 1 206 ? -28.984 8.060 -28.128 1.00 14.44 200 ASP A O 1
ATOM 1500 N N . LEU A 1 207 ? -27.941 9.859 -27.240 1.00 11.58 201 LEU A N 1
ATOM 1501 C CA . LEU A 1 207 ? -26.606 9.397 -27.621 1.00 12.13 201 LEU A CA 1
ATOM 1502 C C . LEU A 1 207 ? -26.253 8.072 -26.947 1.00 14.52 201 LEU A C 1
ATOM 1503 O O . LEU A 1 207 ? -25.748 7.132 -27.587 1.00 12.55 201 LEU A O 1
ATOM 1508 N N . TRP A 1 208 ? -26.480 7.992 -25.638 1.00 13.21 202 TRP A N 1
ATOM 1509 C CA . TRP A 1 208 ? -26.216 6.757 -24.912 1.00 12.46 202 TRP A CA 1
ATOM 1510 C C . TRP A 1 208 ? -27.066 5.601 -25.435 1.00 14.16 202 TRP A C 1
ATOM 1511 O O . TRP A 1 208 ? -26.587 4.461 -25.507 1.00 15.49 202 TRP A O 1
ATOM 1522 N N . ASN A 1 209 ? -28.321 5.866 -25.818 1.00 15.25 203 ASN A N 1
ATOM 1523 C CA . ASN A 1 209 ? -29.143 4.784 -26.344 1.00 15.53 203 ASN A CA 1
ATOM 1524 C C . ASN A 1 209 ? -28.616 4.295 -27.687 1.00 17.50 203 ASN A C 1
ATOM 1525 O O . ASN A 1 209 ? -28.684 3.093 -27.978 1.00 19.79 203 ASN A O 1
ATOM 1530 N N . LEU A 1 210 ? -28.098 5.194 -28.529 1.00 17.98 204 LEU A N 1
ATOM 1531 C CA . LEU A 1 210 ? -27.416 4.716 -29.738 1.00 19.13 204 LEU A CA 1
ATOM 1532 C C . LEU A 1 210 ? -26.286 3.764 -29.381 1.00 20.74 204 LEU A C 1
ATOM 1533 O O . LEU A 1 210 ? -26.130 2.691 -29.989 1.00 18.64 204 LEU A O 1
ATOM 1538 N N . PHE A 1 211 ? -25.455 4.162 -28.415 1.00 15.19 205 PHE A N 1
ATOM 1539 C CA . PHE A 1 211 ? -24.298 3.342 -28.076 1.00 14.30 205 PHE A CA 1
ATOM 1540 C C . PHE A 1 211 ? -24.724 1.975 -27.528 1.00 15.14 205 PHE A C 1
ATOM 1541 O O . PHE A 1 211 ? -24.226 0.925 -27.964 1.00 14.86 205 PHE A O 1
ATOM 1549 N N . THR A 1 212 ? -25.646 1.963 -26.568 1.00 13.37 206 THR A N 1
ATOM 1550 C CA . THR A 1 212 ? -26.009 0.679 -25.978 1.00 12.69 206 THR A CA 1
ATOM 1551 C C . THR A 1 212 ? -26.772 -0.188 -26.979 1.00 15.90 206 THR A C 1
ATOM 1552 O O . THR A 1 212 ? -26.556 -1.404 -27.025 1.00 14.58 206 THR A O 1
ATOM 1556 N N . SER A 1 213 ? -27.634 0.412 -27.820 1.00 16.21 207 SER A N 1
ATOM 1557 C CA . SER A 1 213 ? -28.299 -0.367 -28.865 1.00 16.03 207 SER A CA 1
ATOM 1558 C C . SER A 1 213 ? -27.293 -0.982 -29.823 1.00 15.87 207 SER A C 1
ATOM 1559 O O . SER A 1 213 ? -27.471 -2.122 -30.272 1.00 17.80 207 SER A O 1
ATOM 1562 N N . THR A 1 214 ? -26.220 -0.252 -30.146 1.00 15.65 208 THR A N 1
ATOM 1563 C CA . THR A 1 214 ? -25.202 -0.819 -31.027 1.00 14.53 208 THR A CA 1
ATOM 1564 C C . THR A 1 214 ? -24.529 -2.012 -30.372 1.00 14.91 208 THR A C 1
ATOM 1565 O O . THR A 1 214 ? -24.316 -3.044 -31.015 1.00 14.86 208 THR A O 1
ATOM 1569 N N . LEU A 1 215 ? -24.195 -1.897 -29.084 1.00 13.37 209 LEU A N 1
ATOM 1570 C CA . LEU A 1 215 ? -23.468 -2.998 -28.454 1.00 14.29 209 LEU A CA 1
ATOM 1571 C C . LEU A 1 215 ? -24.349 -4.184 -28.096 1.00 12.47 209 LEU A C 1
ATOM 1572 O O . LEU A 1 215 ? -23.828 -5.296 -27.949 1.00 14.80 209 LEU A O 1
ATOM 1577 N N . ARG A 1 216 ? -25.653 -3.981 -27.949 1.00 13.97 210 ARG A N 1
ATOM 1578 C CA . ARG A 1 216 ? -26.542 -5.088 -27.620 1.00 15.02 210 ARG A CA 1
ATOM 1579 C C . ARG A 1 216 ? -27.215 -5.704 -28.835 1.00 16.50 210 ARG A C 1
ATOM 1580 O O . ARG A 1 216 ? -27.874 -6.740 -28.688 1.00 18.02 210 ARG A O 1
ATOM 1588 N N . SER A 1 217 ? -27.070 -5.110 -30.025 1.00 15.89 211 SER A N 1
ATOM 1589 C CA . SER A 1 217 ? -27.685 -5.669 -31.229 1.00 13.85 211 SER A CA 1
ATOM 1590 C C . SER A 1 217 ? -27.248 -7.115 -31.462 1.00 14.02 211 SER A C 1
ATOM 1591 O O . SER A 1 217 ? -26.073 -7.462 -31.301 1.00 14.30 211 SER A O 1
ATOM 1594 N N . GLU A 1 218 ? -28.221 -7.955 -31.862 1.00 16.55 212 GLU A N 1
ATOM 1595 C CA . GLU A 1 218 ? -27.954 -9.359 -32.142 1.00 17.30 212 GLU A CA 1
ATOM 1596 C C . GLU A 1 218 ? -27.083 -9.534 -33.374 1.00 17.66 212 GLU A C 1
ATOM 1597 O O . GLU A 1 218 ? -26.534 -10.625 -33.587 1.00 18.70 212 GLU A O 1
ATOM 1603 N N . ALA A 1 219 ? -26.909 -8.476 -34.165 1.00 15.97 213 ALA A N 1
ATOM 1604 C CA . ALA A 1 219 ? -25.985 -8.554 -35.290 1.00 15.03 213 ALA A CA 1
ATOM 1605 C C . ALA A 1 219 ? -24.528 -8.581 -34.849 1.00 15.43 213 ALA A C 1
ATOM 1606 O O . ALA A 1 219 ? -23.663 -8.871 -35.679 1.00 13.76 213 ALA A O 1
ATOM 1608 N N . ARG A 1 220 ? -24.252 -8.303 -33.573 1.00 11.79 214 ARG A N 1
ATOM 1609 C CA . ARG A 1 220 ? -22.902 -8.276 -33.015 1.00 12.39 214 ARG A CA 1
ATOM 1610 C C . ARG A 1 220 ? -22.040 -7.297 -33.807 1.00 13.91 214 ARG A C 1
ATOM 1611 O O . ARG A 1 220 ? -21.043 -7.664 -34.439 1.00 14.61 214 ARG A O 1
ATOM 1619 N N . VAL A 1 221 ? -22.446 -6.030 -33.736 1.00 13.09 215 VAL A N 1
ATOM 1620 C CA . VAL A 1 221 ? -21.660 -4.951 -34.320 1.00 12.98 215 VAL A CA 1
ATOM 1621 C C . VAL A 1 221 ? -20.364 -4.829 -33.536 1.00 14.65 215 VAL A C 1
ATOM 1622 O O . VAL A 1 221 ? -20.378 -4.726 -32.299 1.00 14.15 215 VAL A O 1
ATOM 1626 N N . ALA A 1 222 ? -19.242 -4.828 -34.248 1.00 12.15 216 ALA A N 1
ATOM 1627 C CA . ALA A 1 222 ? -17.920 -4.699 -33.652 1.00 11.09 216 ALA A CA 1
ATOM 1628 C C . ALA A 1 222 ? -17.348 -3.305 -33.843 1.00 10.61 216 ALA A C 1
ATOM 1629 O O . ALA A 1 222 ? -16.714 -2.770 -32.928 1.00 13.59 216 ALA A O 1
ATOM 1631 N N . THR A 1 223 ? -17.566 -2.694 -35.013 1.00 11.05 217 THR A N 1
ATOM 1632 C CA . THR A 1 223 ? -16.969 -1.392 -35.296 1.00 13.83 217 THR A CA 1
ATOM 1633 C C . THR A 1 223 ? -17.893 -0.591 -36.189 1.00 12.75 217 THR A C 1
ATOM 1634 O O . THR A 1 223 ? -18.369 -1.101 -37.206 1.00 12.24 217 THR A O 1
ATOM 1638 N N . ILE A 1 224 ? -18.125 0.662 -35.814 1.00 10.73 218 ILE A N 1
ATOM 1639 C CA . ILE A 1 224 ? -18.581 1.706 -36.730 1.00 9.69 218 ILE A CA 1
ATOM 1640 C C . ILE A 1 224 ? -17.501 2.772 -36.679 1.00 11.21 218 ILE A C 1
ATOM 1641 O O . ILE A 1 224 ? -17.238 3.316 -35.604 1.00 12.31 218 ILE A O 1
ATOM 1646 N N . ARG A 1 225 ? -16.874 3.081 -37.815 1.00 9.91 219 ARG A N 1
ATOM 1647 C CA . ARG A 1 225 ? -15.701 3.970 -37.761 1.00 8.34 219 ARG A CA 1
ATOM 1648 C C . ARG A 1 225 ? -15.562 4.820 -39.022 1.00 9.92 219 ARG A C 1
ATOM 1649 O O . ARG A 1 225 ? -15.391 4.277 -40.120 1.00 10.68 219 ARG A O 1
ATOM 1657 N N . ARG A 1 226 ? -15.609 6.146 -38.864 1.00 10.82 220 ARG A N 1
ATOM 1658 C CA . ARG A 1 226 ? -15.389 7.045 -40.003 1.00 8.79 220 ARG A CA 1
ATOM 1659 C C . ARG A 1 226 ? -13.925 7.026 -40.430 1.00 13.18 220 ARG A C 1
ATOM 1660 O O . ARG A 1 226 ? -13.031 7.067 -39.581 1.00 12.73 220 ARG A O 1
ATOM 1668 N N . PRO A 1 227 ? -13.651 7.005 -41.729 1.00 11.73 221 PRO A N 1
ATOM 1669 C CA . PRO A 1 227 ? -12.285 7.232 -42.198 1.00 15.22 221 PRO A CA 1
ATOM 1670 C C . PRO A 1 227 ? -11.951 8.712 -42.132 1.00 20.38 221 PRO A C 1
ATOM 1671 O O . PRO A 1 227 ? -12.792 9.575 -41.849 1.00 17.45 221 PRO A O 1
ATOM 1675 N N . VAL A 1 228 ? -10.681 8.996 -42.387 1.00 20.53 222 VAL A N 1
ATOM 1676 C CA . VAL A 1 228 ? -10.180 10.359 -42.511 1.00 23.94 222 VAL A CA 1
ATOM 1677 C C . VAL A 1 228 ? -9.904 10.610 -43.993 1.00 22.38 222 VAL A C 1
ATOM 1678 O O . VAL A 1 228 ? -9.030 9.954 -44.578 1.00 26.60 222 VAL A O 1
ATOM 1682 N N . PRO A 1 229 ? -10.649 11.508 -44.654 1.00 22.86 223 PRO A N 1
ATOM 1683 C CA . PRO A 1 229 ? -10.467 11.802 -46.082 1.00 24.69 223 PRO A CA 1
ATOM 1684 C C . PRO A 1 229 ? -9.103 12.420 -46.343 1.00 30.42 223 PRO A C 1
ATOM 1685 O O . PRO A 1 229 ? -8.640 13.121 -45.439 1.00 32.97 223 PRO A O 1
ATOM 1689 N N . GLN B 1 20 ? -13.481 51.977 -9.565 1.00 58.14 14 GLN B N 1
ATOM 1690 C CA . GLN B 1 20 ? -14.802 51.436 -9.254 1.00 41.98 14 GLN B CA 1
ATOM 1691 C C . GLN B 1 20 ? -15.080 50.202 -10.118 1.00 31.03 14 GLN B C 1
ATOM 1692 O O . GLN B 1 20 ? -14.913 50.231 -11.336 1.00 39.24 14 GLN B O 1
ATOM 1698 N N . PRO B 1 21 ? -15.460 49.098 -9.488 1.00 27.15 15 PRO B N 1
ATOM 1699 C CA . PRO B 1 21 ? -15.640 47.857 -10.250 1.00 19.08 15 PRO B CA 1
ATOM 1700 C C . PRO B 1 21 ? -16.861 47.965 -11.155 1.00 18.83 15 PRO B C 1
ATOM 1701 O O . PRO B 1 21 ? -17.780 48.747 -10.905 1.00 23.13 15 PRO B O 1
ATOM 1705 N N . THR B 1 22 ? -16.834 47.191 -12.239 1.00 15.21 16 THR B N 1
ATOM 1706 C CA . THR B 1 22 ? -18.001 47.042 -13.109 1.00 12.63 16 THR B CA 1
ATOM 1707 C C . THR B 1 22 ? -19.068 46.245 -12.378 1.00 12.70 16 THR B C 1
ATOM 1708 O O . THR B 1 22 ? -18.769 45.167 -11.867 1.00 14.68 16 THR B O 1
ATOM 1712 N N . ASP B 1 23 ? -20.317 46.733 -12.370 1.00 12.87 17 ASP B N 1
ATOM 1713 C CA . ASP B 1 23 ? -21.397 45.932 -11.792 1.00 13.13 17 ASP B CA 1
ATOM 1714 C C . ASP B 1 23 ? -21.867 44.899 -12.814 1.00 11.10 17 ASP B C 1
ATOM 1715 O O . ASP B 1 23 ? -22.037 45.209 -13.998 1.00 12.80 17 ASP B O 1
ATOM 1720 N N . LEU B 1 24 ? -22.074 43.669 -12.355 1.00 10.52 18 LEU B N 1
ATOM 1721 C CA . LEU B 1 24 ? -22.462 42.559 -13.225 1.00 10.48 18 LEU B CA 1
ATOM 1722 C C . LEU B 1 24 ? -23.761 41.994 -12.687 1.00 9.80 18 LEU B C 1
ATOM 1723 O O . LEU B 1 24 ? -23.745 41.350 -11.635 1.00 11.67 18 LEU B O 1
ATOM 1728 N N . TYR B 1 25 ? -24.879 42.227 -13.401 1.00 8.58 19 TYR B N 1
ATOM 1729 C CA . TYR B 1 25 ? -26.203 41.750 -12.987 1.00 8.97 19 TYR B CA 1
ATOM 1730 C C . TYR B 1 25 ? -26.480 40.388 -13.610 1.00 10.08 19 TYR B C 1
ATOM 1731 O O . TYR B 1 25 ? -26.385 40.238 -14.834 1.00 9.50 19 TYR B O 1
ATOM 1740 N N . PHE B 1 26 ? -26.805 39.399 -12.769 1.00 9.77 20 PHE B N 1
ATOM 1741 C CA . PHE B 1 26 ? -26.959 38.031 -13.249 1.00 9.56 20 PHE B CA 1
ATOM 1742 C C . PHE B 1 26 ? -28.159 37.366 -12.598 1.00 12.16 20 PHE B C 1
ATOM 1743 O O . PHE B 1 26 ? -28.638 37.794 -11.544 1.00 9.69 20 PHE B O 1
ATOM 1751 N N . ASP B 1 27 ? -28.610 36.291 -13.244 1.00 8.98 21 ASP B N 1
ATOM 1752 C CA . ASP B 1 27 ? -29.606 35.368 -12.709 1.00 8.40 21 ASP B CA 1
ATOM 1753 C C . ASP B 1 27 ? -29.047 33.958 -12.892 1.00 10.10 21 ASP B C 1
ATOM 1754 O O . ASP B 1 27 ? -28.571 33.625 -13.984 1.00 10.37 21 ASP B O 1
ATOM 1759 N N . PHE B 1 28 ? -29.134 33.124 -11.842 1.00 9.16 22 PHE B N 1
ATOM 1760 C CA . PHE B 1 28 ? -28.629 31.753 -11.953 1.00 8.82 22 PHE B CA 1
ATOM 1761 C C . PHE B 1 28 ? -29.356 30.939 -13.011 1.00 10.06 22 PHE B C 1
ATOM 1762 O O . PHE B 1 28 ? -28.790 29.953 -13.502 1.00 10.56 22 PHE B O 1
ATOM 1770 N N . LEU B 1 29 ? -30.572 31.334 -13.400 1.00 9.89 23 LEU B N 1
ATOM 1771 C CA . LEU B 1 29 ? -31.305 30.579 -14.414 1.00 10.47 23 LEU B CA 1
ATOM 1772 C C . LEU B 1 29 ? -30.600 30.596 -15.755 1.00 11.85 23 LEU B C 1
ATOM 1773 O O . LEU B 1 29 ? -30.797 29.695 -16.567 1.00 12.48 23 LEU B O 1
ATOM 1778 N N . SER B 1 30 ? -29.834 31.641 -16.036 1.00 8.69 24 SER B N 1
ATOM 1779 C CA . SER B 1 30 ? -29.453 31.948 -17.419 1.00 10.29 24 SER B CA 1
ATOM 1780 C C . SER B 1 30 ? -28.097 31.365 -17.773 1.00 9.66 24 SER B C 1
ATOM 1781 O O . SER B 1 30 ? -27.120 31.664 -17.093 1.00 10.51 24 SER B O 1
ATOM 1784 N N . PRO B 1 31 ? -27.985 30.573 -18.851 1.00 10.49 25 PRO B N 1
ATOM 1785 C CA . PRO B 1 31 ? -26.662 30.124 -19.286 1.00 10.17 25 PRO B CA 1
ATOM 1786 C C . PRO B 1 31 ? -25.844 31.260 -19.882 1.00 9.13 25 PRO B C 1
ATOM 1787 O O . PRO B 1 31 ? -24.611 31.202 -19.872 1.00 10.04 25 PRO B O 1
ATOM 1791 N N . TYR B 1 32 ? -26.509 32.308 -20.363 1.00 11.13 26 TYR B N 1
ATOM 1792 C CA . TYR B 1 32 ? -25.769 33.483 -20.814 1.00 9.59 26 TYR B CA 1
ATOM 1793 C C . TYR B 1 32 ? -25.155 34.219 -19.636 1.00 9.75 26 TYR B C 1
ATOM 1794 O O . TYR B 1 32 ? -23.992 34.653 -19.689 1.00 10.38 26 TYR B O 1
ATOM 1803 N N . ALA B 1 33 ? -25.922 34.379 -18.548 1.00 11.02 27 ALA B N 1
ATOM 1804 C CA . ALA B 1 33 ? -25.357 34.947 -17.334 1.00 9.56 27 ALA B CA 1
ATOM 1805 C C . ALA B 1 33 ? -24.205 34.098 -16.816 1.00 9.46 27 ALA B C 1
ATOM 1806 O O . ALA B 1 33 ? -23.184 34.636 -16.385 1.00 10.43 27 ALA B O 1
ATOM 1808 N N . TRP B 1 34 ? -24.378 32.773 -16.818 1.00 8.84 28 TRP B N 1
ATOM 1809 C CA . TRP B 1 34 ? -23.299 31.861 -16.454 1.00 9.86 28 TRP B CA 1
ATOM 1810 C C . TRP B 1 34 ? -22.027 32.189 -17.228 1.00 11.75 28 TRP B C 1
ATOM 1811 O O . TRP B 1 34 ? -20.953 32.389 -16.626 1.00 12.47 28 TRP B O 1
ATOM 1822 N N . ARG B 1 35 ? -22.130 32.274 -18.567 1.00 10.25 29 ARG B N 1
ATOM 1823 C CA . ARG B 1 35 ? -20.920 32.544 -19.347 1.00 10.65 29 ARG B CA 1
ATOM 1824 C C . ARG B 1 35 ? -20.349 33.924 -19.032 1.00 11.40 29 ARG B C 1
ATOM 1825 O O . ARG B 1 35 ? -19.120 34.112 -19.005 1.00 12.12 29 ARG B O 1
ATOM 1833 N N . GLY B 1 36 ? -21.218 34.909 -18.780 1.00 10.85 30 GLY B N 1
ATOM 1834 C CA . GLY B 1 36 ? -20.719 36.226 -18.417 1.00 11.57 30 GLY B CA 1
ATOM 1835 C C . GLY B 1 36 ? -19.970 36.214 -17.096 1.00 11.06 30 GLY B C 1
ATOM 1836 O O . GLY B 1 36 ? -18.941 36.856 -16.952 1.00 11.11 30 GLY B O 1
ATOM 1837 N N . VAL B 1 37 ? -20.493 35.491 -16.108 1.00 10.84 31 VAL B N 1
ATOM 1838 C CA . VAL B 1 37 ? -19.852 35.461 -14.805 1.00 11.93 31 VAL B CA 1
ATOM 1839 C C . VAL B 1 37 ? -18.546 34.671 -14.879 1.00 11.71 31 VAL B C 1
ATOM 1840 O O . VAL B 1 37 ? -17.558 35.033 -14.229 1.00 12.40 31 VAL B O 1
ATOM 1844 N N . GLU B 1 38 ? -18.510 33.601 -15.688 1.00 12.13 32 GLU B N 1
ATOM 1845 C CA . GLU B 1 38 ? -17.259 32.858 -15.881 1.00 11.98 32 GLU B CA 1
ATOM 1846 C C . GLU B 1 38 ? -16.201 33.748 -16.501 1.00 14.82 32 GLU B C 1
ATOM 1847 O O . GLU B 1 38 ? -15.029 33.755 -16.064 1.00 14.69 32 GLU B O 1
ATOM 1853 N N . MET B 1 39 ? -16.588 34.502 -17.538 1.00 10.98 33 MET B N 1
ATOM 1854 C CA . MET B 1 39 ? -15.614 35.375 -18.171 1.00 12.82 33 MET B CA 1
ATOM 1855 C C . MET B 1 39 ? -15.144 36.448 -17.201 1.00 14.06 33 MET B C 1
ATOM 1856 O O . MET B 1 39 ? -13.945 36.727 -17.112 1.00 14.44 33 MET B O 1
ATOM 1861 N N . ALA B 1 40 ? -16.057 37.014 -16.411 1.00 11.81 34 ALA B N 1
ATOM 1862 C CA . ALA B 1 40 ? -15.648 38.029 -15.443 1.00 13.63 34 ALA B CA 1
ATOM 1863 C C . ALA B 1 40 ? -14.711 37.458 -14.375 1.00 14.60 34 ALA B C 1
ATOM 1864 O O . ALA B 1 40 ? -13.771 38.137 -13.942 1.00 14.01 34 ALA B O 1
ATOM 1866 N N . HIS B 1 41 ? -14.950 36.213 -13.951 1.00 15.77 35 HIS B N 1
ATOM 1867 C CA . HIS B 1 41 ? -14.100 35.568 -12.954 1.00 14.65 35 HIS B CA 1
ATOM 1868 C C . HIS B 1 41 ? -12.673 35.446 -13.471 1.00 16.22 35 HIS B C 1
ATOM 1869 O O . HIS B 1 41 ? -11.708 35.772 -12.760 1.00 17.03 35 HIS B O 1
ATOM 1876 N N . VAL B 1 42 ? -12.525 34.977 -14.718 1.00 15.70 36 VAL B N 1
ATOM 1877 C CA . VAL B 1 42 ? -11.188 34.904 -15.327 1.00 13.76 36 VAL B CA 1
ATOM 1878 C C . VAL B 1 42 ? -10.566 36.292 -15.421 1.00 14.64 36 VAL B C 1
ATOM 1879 O O . VAL B 1 42 ? -9.380 36.489 -15.104 1.00 18.55 36 VAL B O 1
ATOM 1883 N N . LEU B 1 43 ? -11.357 37.286 -15.837 1.00 13.78 37 LEU B N 1
ATOM 1884 C CA . LEU B 1 43 ? -10.844 38.650 -15.996 1.00 14.15 37 LEU B CA 1
ATOM 1885 C C . LEU B 1 43 ? -10.370 39.258 -14.680 1.00 15.05 37 LEU B C 1
ATOM 1886 O O . LEU B 1 43 ? -9.499 40.143 -14.686 1.00 17.79 37 LEU B O 1
ATOM 1891 N N . ARG B 1 44 ? -10.945 38.825 -13.548 1.00 16.33 38 ARG B N 1
ATOM 1892 C CA . ARG B 1 44 ? -10.444 39.272 -12.253 1.00 15.24 38 ARG B CA 1
ATOM 1893 C C . ARG B 1 44 ? -8.970 38.927 -12.097 1.00 17.18 38 ARG B C 1
ATOM 1894 O O . ARG B 1 44 ? -8.201 39.713 -11.531 1.00 20.53 38 ARG B O 1
ATOM 1902 N N . GLY B 1 45 ? -8.574 37.746 -12.580 1.00 18.46 39 GLY B N 1
ATOM 1903 C CA . GLY B 1 45 ? -7.180 37.326 -12.540 1.00 16.90 39 GLY B CA 1
ATOM 1904 C C . GLY B 1 45 ? -6.270 38.208 -13.361 1.00 23.05 39 GLY B C 1
ATOM 1905 O O . GLY B 1 45 ? -5.052 38.244 -13.115 1.00 19.73 39 GLY B O 1
ATOM 1906 N N . SER B 1 46 ? -6.827 38.913 -14.342 1.00 16.39 40 SER B N 1
ATOM 1907 C CA . SER B 1 46 ? -6.092 39.860 -15.169 1.00 14.75 40 SER B CA 1
ATOM 1908 C C . SER B 1 46 ? -6.257 41.302 -14.714 1.00 17.73 40 SER B C 1
ATOM 1909 O O . SER B 1 46 ? -5.796 42.215 -15.409 1.00 20.18 40 SER B O 1
ATOM 1912 N N . GLY B 1 47 ? -6.901 41.534 -13.572 1.00 19.81 41 GLY B N 1
ATOM 1913 C CA . GLY B 1 47 ? -6.964 42.855 -12.982 1.00 18.23 41 GLY B CA 1
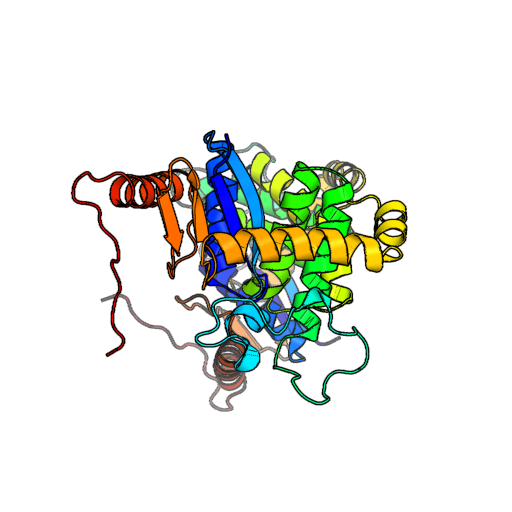ATOM 1914 C C . GLY B 1 47 ? -8.283 43.592 -13.123 1.00 20.16 41 GLY B C 1
ATOM 1915 O O . GLY B 1 47 ? -8.389 44.720 -12.635 1.00 22.55 41 GLY B O 1
ATOM 1916 N N . GLU B 1 48 ? -9.278 43.003 -13.778 1.00 17.47 42 GLU B N 1
ATOM 1917 C CA . GLU B 1 48 ? -10.564 43.667 -13.982 1.00 20.63 42 GLU B CA 1
ATOM 1918 C C . GLU B 1 48 ? -11.428 43.505 -12.744 1.00 15.93 42 GLU B C 1
ATOM 1919 O O . GLU B 1 48 ? -11.601 42.389 -12.255 1.00 22.57 42 GLU B O 1
ATOM 1925 N N . GLY B 1 49 ? -11.974 44.608 -12.242 1.00 15.78 43 GLY B N 1
ATOM 1926 C CA . GLY B 1 49 ? -12.809 44.560 -11.051 1.00 16.32 43 GLY B CA 1
ATOM 1927 C C . GLY B 1 49 ? -14.275 44.403 -11.432 1.00 15.16 43 GLY B C 1
ATOM 1928 O O . GLY B 1 49 ? -14.753 45.032 -12.368 1.00 15.92 43 GLY B O 1
ATOM 1929 N N . PHE B 1 50 ? -14.960 43.518 -10.710 1.00 12.75 44 PHE B N 1
ATOM 1930 C CA . PHE B 1 50 ? -16.387 43.256 -10.903 1.00 12.53 44 PHE B CA 1
ATOM 1931 C C . PHE B 1 50 ? -17.069 43.128 -9.553 1.00 16.84 44 PHE B C 1
ATOM 1932 O O . PHE B 1 50 ? -16.524 42.525 -8.627 1.00 18.17 44 PHE B O 1
ATOM 1940 N N . ARG B 1 51 ? -18.291 43.647 -9.463 1.00 12.59 45 ARG B N 1
ATOM 1941 C CA . ARG B 1 51 ? -19.148 43.422 -8.312 1.00 11.72 45 ARG B CA 1
ATOM 1942 C C . ARG B 1 51 ? -20.368 42.641 -8.788 1.00 11.98 45 ARG B C 1
ATOM 1943 O O . ARG B 1 51 ? -21.021 43.046 -9.755 1.00 15.30 45 ARG B O 1
ATOM 1951 N N . LEU B 1 52 ? -20.652 41.523 -8.138 1.00 11.79 46 LEU B N 1
ATOM 1952 C CA . LEU B 1 52 ? -21.791 40.698 -8.526 1.00 11.95 46 LEU B CA 1
ATOM 1953 C C . LEU B 1 52 ? -23.086 41.272 -7.969 1.00 16.54 46 LEU B C 1
ATOM 1954 O O . LEU B 1 52 ? -23.196 41.538 -6.770 1.00 14.95 46 LEU B O 1
ATOM 1959 N N . ARG B 1 53 ? -24.078 41.435 -8.834 1.00 11.45 47 ARG B N 1
ATOM 1960 C CA . ARG B 1 53 ? -25.395 41.890 -8.416 1.00 11.26 47 ARG B CA 1
ATOM 1961 C C . ARG B 1 53 ? -26.440 41.021 -9.085 1.00 10.97 47 ARG B C 1
ATOM 1962 O O . ARG B 1 53 ? -26.169 40.336 -10.071 1.00 12.22 47 ARG B O 1
ATOM 1970 N N . HIS B 1 54 ? -27.645 41.044 -8.540 1.00 11.79 48 HIS B N 1
ATOM 1971 C CA . HIS B 1 54 ? -28.711 40.162 -8.987 1.00 9.89 48 HIS B CA 1
ATOM 1972 C C . HIS B 1 54 ? -29.778 40.921 -9.761 1.00 11.63 48 HIS B C 1
ATOM 1973 O O . HIS B 1 54 ? -30.186 42.019 -9.369 1.00 11.39 48 HIS B O 1
ATOM 1980 N N . PHE B 1 55 ? -30.218 40.334 -10.869 1.00 9.54 49 PHE B N 1
ATOM 1981 C CA . PHE B 1 55 ? -31.394 40.787 -11.606 1.00 9.33 49 PHE B CA 1
ATOM 1982 C C . PHE B 1 55 ? -32.246 39.553 -11.845 1.00 10.61 49 PHE B C 1
ATOM 1983 O O . PHE B 1 55 ? -31.722 38.532 -12.312 1.00 9.99 49 PHE B O 1
ATOM 1991 N N . SER B 1 56 ? -33.540 39.624 -11.528 1.00 9.60 50 SER B N 1
ATOM 1992 C CA . SER B 1 56 ? -34.440 38.476 -11.687 1.00 10.18 50 SER B CA 1
ATOM 1993 C C . SER B 1 56 ? -35.082 38.505 -13.071 1.00 11.57 50 SER B C 1
ATOM 1994 O O . SER B 1 56 ? -35.814 39.441 -13.400 1.00 10.77 50 SER B O 1
ATOM 1997 N N . LEU B 1 57 ? -34.826 37.469 -13.859 1.00 9.58 51 LEU B N 1
ATOM 1998 C CA . LEU B 1 57 ? -35.483 37.335 -15.154 1.00 11.21 51 LEU B CA 1
ATOM 1999 C C . LEU B 1 57 ? -36.974 37.116 -14.979 1.00 11.46 51 LEU B C 1
ATOM 2000 O O . LEU B 1 57 ? -37.776 37.602 -15.784 1.00 12.36 51 LEU B O 1
ATOM 2005 N N . VAL B 1 58 ? -37.365 36.379 -13.934 1.00 10.74 52 VAL B N 1
ATOM 2006 C CA . VAL B 1 58 ? -38.791 36.146 -13.696 1.00 9.97 52 VAL B CA 1
ATOM 2007 C C . VAL B 1 58 ? -39.493 37.473 -13.434 1.00 11.25 52 VAL B C 1
ATOM 2008 O O . VAL B 1 58 ? -40.576 37.760 -13.979 1.00 12.06 52 VAL B O 1
ATOM 2012 N N . GLN B 1 59 ? -38.889 38.312 -12.588 1.00 9.66 53 GLN B N 1
ATOM 2013 C CA . GLN B 1 59 ? -39.476 39.623 -12.347 1.00 12.81 53 GLN B CA 1
ATOM 2014 C C . GLN B 1 59 ? -39.458 40.465 -13.619 1.00 13.14 53 GLN B C 1
ATOM 2015 O O . GLN B 1 59 ? -40.463 41.092 -13.982 1.00 12.21 53 GLN B O 1
ATOM 2021 N N . GLY B 1 60 ? -38.314 40.512 -14.299 1.00 12.20 54 GLY B N 1
ATOM 2022 C CA . GLY B 1 60 ? -38.208 41.370 -15.463 1.00 13.01 54 GLY B CA 1
ATOM 2023 C C . GLY B 1 60 ? -39.217 41.012 -16.537 1.00 13.28 54 GLY B C 1
ATOM 2024 O O . GLY B 1 60 ? -39.708 41.892 -17.261 1.00 15.45 54 GLY B O 1
ATOM 2025 N N . ASN B 1 61 ? -39.548 39.731 -16.647 1.00 12.26 55 ASN B N 1
ATOM 2026 C CA . ASN B 1 61 ? -40.375 39.249 -17.736 1.00 13.63 55 ASN B CA 1
ATOM 2027 C C . ASN B 1 61 ? -41.829 39.144 -17.306 1.00 15.69 55 ASN B C 1
ATOM 2028 O O . ASN B 1 61 ? -42.667 38.698 -18.094 1.00 16.23 55 ASN B O 1
ATOM 2033 N N . HIS B 1 62 ? -42.140 39.511 -16.056 1.00 12.62 56 HIS B N 1
ATOM 2034 C CA . HIS B 1 62 ? -43.493 39.330 -15.554 1.00 13.59 56 HIS B CA 1
ATOM 2035 C C . HIS B 1 62 ? -44.471 40.217 -16.320 1.00 14.46 56 HIS B C 1
ATOM 2036 O O . HIS B 1 62 ? -44.207 41.409 -16.518 1.00 15.84 56 HIS B O 1
ATOM 2043 N N . PRO B 1 63 ? -45.612 39.680 -16.758 1.00 15.51 57 PRO B N 1
ATOM 2044 C CA . PRO B 1 63 ? -46.614 40.540 -17.405 1.00 16.78 57 PRO B CA 1
ATOM 2045 C C . PRO B 1 63 ? -47.052 41.713 -16.548 1.00 15.50 57 PRO B C 1
ATOM 2046 O O . PRO B 1 63 ? -47.365 42.781 -17.089 1.00 17.07 57 PRO B O 1
ATOM 2050 N N . GLN B 1 64 ? -47.043 41.571 -15.224 1.00 14.30 58 GLN B N 1
ATOM 2051 C CA . GLN B 1 64 ? -47.405 42.703 -14.386 1.00 14.69 58 GLN B CA 1
ATOM 2052 C C . GLN B 1 64 ? -46.442 43.869 -14.527 1.00 16.62 58 GLN B C 1
ATOM 2053 O O . GLN B 1 64 ? -46.801 45.002 -14.181 1.00 19.07 58 GLN B O 1
ATOM 2059 N N . ASN B 1 65 ? -45.212 43.616 -14.998 1.00 14.96 59 ASN B N 1
ATOM 2060 C CA . ASN B 1 65 ? -44.195 44.646 -15.110 1.00 14.93 59 ASN B CA 1
ATOM 2061 C C . ASN B 1 65 ? -44.010 45.128 -16.535 1.00 19.24 59 ASN B C 1
ATOM 2062 O O . ASN B 1 65 ? -43.211 46.035 -16.760 1.00 20.04 59 ASN B O 1
ATOM 2067 N N . LYS B 1 66 ? -44.744 44.563 -17.493 1.00 21.15 60 LYS B N 1
ATOM 2068 C CA . LYS B 1 66 ? -44.529 44.930 -18.888 1.00 23.34 60 LYS B CA 1
ATOM 2069 C C . LYS B 1 66 ? -45.021 46.348 -19.151 1.00 26.53 60 LYS B C 1
ATOM 2070 O O . LYS B 1 66 ? -46.140 46.711 -18.775 1.00 27.04 60 LYS B O 1
ATOM 2076 N N . ASP B 1 67 ? -44.159 47.157 -19.769 1.00 32.15 61 ASP B N 1
ATOM 2077 C CA . ASP B 1 67 ? -44.480 48.540 -20.122 1.00 37.93 61 ASP B CA 1
ATOM 2078 C C . ASP B 1 67 ? -44.876 49.363 -18.900 1.00 37.05 61 ASP B C 1
ATOM 2079 O O . ASP B 1 67 ? -45.707 50.269 -18.994 1.00 37.16 61 ASP B O 1
ATOM 2084 N N . GLN B 1 68 ? -44.298 49.053 -17.744 1.00 36.46 62 GLN B N 1
ATOM 2085 C CA . GLN B 1 68 ? -44.561 49.784 -16.512 1.00 38.08 62 GLN B CA 1
ATOM 2086 C C . GLN B 1 68 ? -43.354 50.653 -16.185 1.00 40.27 62 GLN B C 1
ATOM 2087 O O . GLN B 1 68 ? -42.214 50.173 -16.198 1.00 45.48 62 GLN B O 1
ATOM 2093 N N . GLU B 1 69 ? -43.604 51.930 -15.896 1.00 39.93 63 GLU B N 1
ATOM 2094 C CA . GLU B 1 69 ? -42.523 52.803 -15.459 1.00 43.16 63 GLU B CA 1
ATOM 2095 C C . GLU B 1 69 ? -42.088 52.492 -14.036 1.00 38.42 63 GLU B C 1
ATOM 2096 O O . GLU B 1 69 ? -40.933 52.750 -13.682 1.00 40.41 63 GLU B O 1
ATOM 2102 N N . THR B 1 70 ? -42.982 51.925 -13.231 1.00 31.13 64 THR B N 1
ATOM 2103 C CA . THR B 1 70 ? -42.708 51.541 -11.854 1.00 25.97 64 THR B CA 1
ATOM 2104 C C . THR B 1 70 ? -42.960 50.048 -11.714 1.00 24.06 64 THR B C 1
ATOM 2105 O O . THR B 1 70 ? -43.988 49.546 -12.183 1.00 23.29 64 THR B O 1
ATOM 2109 N N . VAL B 1 71 ? -42.019 49.338 -11.086 1.00 20.58 65 VAL B N 1
ATOM 2110 C CA . VAL B 1 71 ? -42.198 47.901 -10.897 1.00 17.80 65 VAL B CA 1
ATOM 2111 C C . VAL B 1 71 ? -43.487 47.650 -10.123 1.00 18.21 65 VAL B C 1
ATOM 2112 O O . VAL B 1 71 ? -43.735 48.282 -9.090 1.00 20.54 65 VAL B O 1
ATOM 2116 N N . GLN B 1 72 ? -44.304 46.706 -10.610 1.00 15.96 66 GLN B N 1
ATOM 2117 C CA . GLN B 1 72 ? -45.560 46.336 -9.977 1.00 21.04 66 GLN B CA 1
ATOM 2118 C C . GLN B 1 72 ? -45.506 45.015 -9.219 1.00 18.86 66 GLN B C 1
ATOM 2119 O O . GLN B 1 72 ? -46.351 44.783 -8.342 1.00 18.83 66 GLN B O 1
ATOM 2125 N N . TRP B 1 73 ? -44.558 44.135 -9.546 1.00 14.25 67 TRP B N 1
ATOM 2126 C CA . TRP B 1 73 ? -44.474 42.803 -8.955 1.00 11.24 67 TRP B CA 1
ATOM 2127 C C . TRP B 1 73 ? -43.009 42.546 -8.674 1.00 11.02 67 TRP B C 1
ATOM 2128 O O . TRP B 1 73 ? -42.208 42.585 -9.609 1.00 13.39 67 TRP B O 1
ATOM 2139 N N . TRP B 1 74 ? -42.676 42.329 -7.406 1.00 11.00 68 TRP B N 1
ATOM 2140 C CA . TRP B 1 74 ? -41.295 42.114 -6.981 1.00 11.48 68 TRP B CA 1
ATOM 2141 C C . TRP B 1 74 ? -41.099 40.649 -6.640 1.00 12.82 68 TRP B C 1
ATOM 2142 O O . TRP B 1 74 ? -41.871 40.089 -5.859 1.00 11.40 68 TRP B O 1
ATOM 2153 N N . LEU B 1 75 ? -40.012 40.049 -7.145 1.00 12.14 69 LEU B N 1
ATOM 2154 C CA . LEU B 1 75 ? -39.691 38.688 -6.741 1.00 10.69 69 LEU B CA 1
ATOM 2155 C C . LEU B 1 75 ? -39.597 38.574 -5.229 1.00 14.87 69 LEU B C 1
ATOM 2156 O O . LEU B 1 75 ? -40.043 37.582 -4.647 1.00 11.84 69 LEU B O 1
ATOM 2161 N N . THR B 1 76 ? -39.035 39.590 -4.572 1.00 12.96 70 THR B N 1
ATOM 2162 C CA . THR B 1 76 ? -38.768 39.536 -3.142 1.00 12.68 70 THR B CA 1
ATOM 2163 C C . THR B 1 76 ? -40.018 39.706 -2.288 1.00 13.87 70 THR B C 1
ATOM 2164 O O . THR B 1 76 ? -39.932 39.574 -1.063 1.00 12.69 70 THR B O 1
ATOM 2168 N N . ASP B 1 77 ? -41.164 39.981 -2.892 1.00 12.63 71 ASP B N 1
ATOM 2169 C CA . ASP B 1 77 ? -42.420 39.965 -2.147 1.00 13.87 71 ASP B CA 1
ATOM 2170 C C . ASP B 1 77 ? -43.079 38.593 -2.156 1.00 19.82 71 ASP B C 1
ATOM 2171 O O . ASP B 1 77 ? -44.107 38.411 -1.499 1.00 19.56 71 ASP B O 1
ATOM 2176 N N . GLN B 1 78 ? -42.517 37.625 -2.880 1.00 14.58 72 GLN B N 1
ATOM 2177 C CA . GLN B 1 78 ? -43.298 36.406 -3.063 1.00 15.41 72 GLN B CA 1
ATOM 2178 C C . GLN B 1 78 ? -42.973 35.383 -1.980 1.00 17.50 72 GLN B C 1
ATOM 2179 O O . GLN B 1 78 ? -41.801 35.182 -1.632 1.00 16.21 72 GLN B O 1
ATOM 2185 N N . PRO B 1 79 ? -43.972 34.696 -1.441 1.00 21.24 73 PRO B N 1
ATOM 2186 C CA . PRO B 1 79 ? -43.674 33.662 -0.452 1.00 22.77 73 PRO B CA 1
ATOM 2187 C C . PRO B 1 79 ? -42.887 32.537 -1.089 1.00 28.16 73 PRO B C 1
ATOM 2188 O O . PRO B 1 79 ? -42.973 32.297 -2.294 1.00 32.07 73 PRO B O 1
ATOM 2192 N N . LEU B 1 80 ? -42.096 31.856 -0.262 1.00 26.28 74 LEU B N 1
ATOM 2193 C CA . LEU B 1 80 ? -41.356 30.679 -0.692 1.00 32.29 74 LEU B CA 1
ATOM 2194 C C . LEU B 1 80 ? -42.047 29.371 -0.325 1.00 33.61 74 LEU B C 1
ATOM 2195 O O . LEU B 1 80 ? -41.384 28.338 -0.190 1.00 43.69 74 LEU B O 1
ATOM 2200 N N . GLY B 1 81 ? -43.365 29.383 -0.185 1.00 34.21 75 GLY B N 1
ATOM 2201 C CA . GLY B 1 81 ? -44.068 28.139 0.066 1.00 48.03 75 GLY B CA 1
ATOM 2202 C C . GLY B 1 81 ? -44.193 27.264 -1.168 1.00 38.53 75 GLY B C 1
ATOM 2203 O O . GLY B 1 81 ? -43.324 27.267 -2.055 1.00 32.25 75 GLY B O 1
ATOM 2204 N N . ALA B 1 82 ? -45.283 26.505 -1.229 1.00 28.41 76 ALA B N 1
ATOM 2205 C CA . ALA B 1 82 ? -45.586 25.713 -2.413 1.00 33.76 76 ALA B CA 1
ATOM 2206 C C . ALA B 1 82 ? -45.658 26.603 -3.650 1.00 32.13 76 ALA B C 1
ATOM 2207 O O . ALA B 1 82 ? -46.169 27.726 -3.596 1.00 33.48 76 ALA B O 1
ATOM 2209 N N . GLU B 1 83 ? -45.132 26.095 -4.765 1.00 27.47 77 GLU B N 1
ATOM 2210 C CA . GLU B 1 83 ? -45.279 26.756 -6.058 1.00 21.75 77 GLU B CA 1
ATOM 2211 C C . GLU B 1 83 ? -46.756 26.903 -6.419 1.00 21.42 77 GLU B C 1
ATOM 2212 O O . GLU B 1 83 ? -47.623 26.216 -5.874 1.00 25.25 77 GLU B O 1
ATOM 2218 N N . GLY B 1 84 ? -47.043 27.835 -7.328 1.00 19.04 78 GLY B N 1
ATOM 2219 C CA . GLY B 1 84 ? -48.395 28.041 -7.840 1.00 17.69 78 GLY B CA 1
ATOM 2220 C C . GLY B 1 84 ? -49.052 29.270 -7.237 1.00 20.32 78 GLY B C 1
ATOM 2221 O O . GLY B 1 84 ? -48.411 30.115 -6.607 1.00 21.19 78 GLY B O 1
ATOM 2222 N N . GLY B 1 85 ? -50.369 29.366 -7.438 1.00 16.65 79 GLY B N 1
ATOM 2223 C CA . GLY B 1 85 ? -51.118 30.537 -7.025 1.00 17.64 79 GLY B CA 1
ATOM 2224 C C . GLY B 1 85 ? -51.111 31.640 -8.074 1.00 21.30 79 GLY B C 1
ATOM 2225 O O . GLY B 1 85 ? -50.405 31.590 -9.084 1.00 20.40 79 GLY B O 1
ATOM 2226 N N . SER B 1 86 ? -51.940 32.662 -7.826 1.00 19.89 80 SER B N 1
ATOM 2227 C CA . SER B 1 86 ? -52.129 33.722 -8.809 1.00 16.98 80 SER B CA 1
ATOM 2228 C C . SER B 1 86 ? -50.843 34.505 -9.012 1.00 19.65 80 SER B C 1
ATOM 2229 O O . SER B 1 86 ? -50.192 34.925 -8.051 1.00 20.54 80 SER B O 1
ATOM 2232 N N . GLY B 1 87 ? -50.484 34.697 -10.274 1.00 18.43 81 GLY B N 1
ATOM 2233 C CA . GLY B 1 87 ? -49.285 35.429 -10.606 1.00 18.33 81 GLY B CA 1
ATOM 2234 C C . GLY B 1 87 ? -48.007 34.628 -10.569 1.00 20.99 81 GLY B C 1
ATOM 2235 O O . GLY B 1 87 ? -46.949 35.199 -10.853 1.00 19.73 81 GLY B O 1
ATOM 2236 N N . TYR B 1 88 ? -48.072 33.340 -10.218 1.00 18.32 82 TYR B N 1
ATOM 2237 C CA . TYR B 1 88 ? -46.866 32.517 -10.163 1.00 17.31 82 TYR B CA 1
ATOM 2238 C C . TYR B 1 88 ? -46.324 32.321 -11.564 1.00 22.27 82 TYR B C 1
ATOM 2239 O O . TYR B 1 88 ? -47.076 32.086 -12.508 1.00 19.87 82 TYR B O 1
ATOM 2248 N N . MET B 1 89 ? -45.007 32.408 -11.712 1.00 17.05 83 MET B N 1
ATOM 2249 C CA . MET B 1 89 ? -44.427 32.052 -12.994 1.00 16.19 83 MET B CA 1
ATOM 2250 C C . MET B 1 89 ? -43.298 31.043 -12.923 1.00 17.15 83 MET B C 1
ATOM 2251 O O . MET B 1 89 ? -42.619 30.922 -11.913 1.00 15.17 83 MET B O 1
ATOM 2256 N N . LYS B 1 90 ? -43.131 30.313 -14.012 1.00 18.18 84 LYS B N 1
ATOM 2257 C CA . LYS B 1 90 ? -42.201 29.207 -13.989 1.00 14.33 84 LYS B CA 1
ATOM 2258 C C . LYS B 1 90 ? -40.820 29.712 -13.596 1.00 15.59 84 LYS B C 1
ATOM 2259 O O . LYS B 1 90 ? -40.396 30.787 -14.027 1.00 18.20 84 LYS B O 1
ATOM 2265 N N . TYR B 1 91 ? -40.146 28.954 -12.735 1.00 15.49 85 TYR B N 1
ATOM 2266 C CA . TYR B 1 91 ? -38.778 29.207 -12.234 1.00 14.06 85 TYR B CA 1
ATOM 2267 C C . TYR B 1 91 ? -38.740 30.293 -11.167 1.00 15.42 85 TYR B C 1
ATOM 2268 O O . TYR B 1 91 ? -37.647 30.674 -10.714 1.00 14.53 85 TYR B O 1
ATOM 2277 N N . GLN B 1 92 ? -39.889 30.791 -10.724 1.00 12.61 86 GLN B N 1
ATOM 2278 C CA . GLN B 1 92 ? -39.923 31.788 -9.662 1.00 13.12 86 GLN B CA 1
ATOM 2279 C C . GLN B 1 92 ? -39.298 31.255 -8.373 1.00 14.37 86 GLN B C 1
ATOM 2280 O O . GLN B 1 92 ? -38.366 31.861 -7.823 1.00 12.13 86 GLN B O 1
ATOM 2286 N N . ARG B 1 93 ? -39.801 30.113 -7.872 1.00 13.84 87 ARG B N 1
ATOM 2287 C CA . ARG B 1 93 ? -39.282 29.579 -6.611 1.00 12.99 87 ARG B CA 1
ATOM 2288 C C . ARG B 1 93 ? -37.810 29.212 -6.675 1.00 13.16 87 ARG B C 1
ATOM 2289 O O . ARG B 1 93 ? -37.041 29.658 -5.800 1.00 13.05 87 ARG B O 1
ATOM 2297 N N . PRO B 1 94 ? -37.337 28.428 -7.650 1.00 13.76 88 PRO B N 1
ATOM 2298 C CA . PRO B 1 94 ? -35.913 28.079 -7.617 1.00 13.70 88 PRO B CA 1
ATOM 2299 C C . PRO B 1 94 ? -35.016 29.296 -7.760 1.00 11.45 88 PRO B C 1
ATOM 2300 O O . PRO B 1 94 ? -33.961 29.364 -7.118 1.00 12.38 88 PRO B O 1
ATOM 2304 N N . SER B 1 95 ? -35.400 30.284 -8.579 1.00 12.53 89 SER B N 1
ATOM 2305 C CA . SER B 1 95 ? -34.513 31.433 -8.752 1.00 11.40 89 SER B CA 1
ATOM 2306 C C . SER B 1 95 ? -34.487 32.312 -7.504 1.00 11.25 89 SER B C 1
ATOM 2307 O O . SER B 1 95 ? -33.410 32.799 -7.118 1.00 10.25 89 SER B O 1
ATOM 2310 N N . LEU B 1 96 ? -35.643 32.511 -6.842 1.00 12.27 90 LEU B N 1
ATOM 2311 C CA . LEU B 1 96 ? -35.643 33.257 -5.583 1.00 10.55 90 LEU B CA 1
ATOM 2312 C C . LEU B 1 96 ? -34.800 32.544 -4.528 1.00 11.43 90 LEU B C 1
ATOM 2313 O O . LEU B 1 96 ? -33.967 33.169 -3.861 1.00 11.46 90 LEU B O 1
ATOM 2318 N N . ASN B 1 97 ? -35.011 31.229 -4.365 1.00 12.59 91 ASN B N 1
ATOM 2319 C CA . ASN B 1 97 ? -34.215 30.455 -3.412 1.00 13.32 91 ASN B CA 1
ATOM 2320 C C . ASN B 1 97 ? -32.736 30.556 -3.708 1.00 12.71 91 ASN B C 1
ATOM 2321 O O . ASN B 1 97 ? -31.919 30.709 -2.794 1.00 13.34 91 ASN B O 1
ATOM 2326 N N . ALA B 1 98 ? -32.362 30.489 -4.989 1.00 10.23 92 ALA B N 1
ATOM 2327 C CA . ALA B 1 98 ? -30.947 30.531 -5.314 1.00 9.80 92 ALA B CA 1
ATOM 2328 C C . ALA B 1 98 ? -30.353 31.895 -4.997 1.00 10.38 92 ALA B C 1
ATOM 2329 O O . ALA B 1 98 ? -29.235 31.992 -4.468 1.00 11.42 92 ALA B O 1
ATOM 2331 N N . PHE B 1 99 ? -31.090 32.964 -5.321 1.00 10.18 93 PHE B N 1
ATOM 2332 C CA . PHE B 1 99 ? -30.599 34.304 -5.007 1.00 11.53 93 PHE B CA 1
ATOM 2333 C C . PHE B 1 99 ? -30.411 34.474 -3.504 1.00 11.95 93 PHE B C 1
ATOM 2334 O O . PHE B 1 99 ? -29.411 35.052 -3.062 1.00 11.32 93 PHE B O 1
ATOM 2342 N N . LEU B 1 100 ? -31.372 34.000 -2.703 1.00 11.87 94 LEU B N 1
ATOM 2343 C CA . LEU B 1 100 ? -31.230 34.205 -1.259 1.00 11.62 94 LEU B CA 1
ATOM 2344 C C . LEU B 1 100 ? -30.048 33.412 -0.716 1.00 15.02 94 LEU B C 1
ATOM 2345 O O . LEU B 1 100 ? -29.337 33.889 0.172 1.00 12.65 94 LEU B O 1
ATOM 2350 N N . ALA B 1 101 ? -29.843 32.188 -1.222 1.00 12.60 95 ALA B N 1
ATOM 2351 C CA . ALA B 1 101 ? -28.698 31.399 -0.789 1.00 15.33 95 ALA B CA 1
ATOM 2352 C C . ALA B 1 101 ? -27.401 32.102 -1.133 1.00 13.56 95 ALA B C 1
ATOM 2353 O O . ALA B 1 101 ? -26.430 32.063 -0.361 1.00 13.83 95 ALA B O 1
ATOM 2355 N N . ALA B 1 102 ? -27.353 32.722 -2.319 1.00 10.69 96 ALA B N 1
ATOM 2356 C CA . ALA B 1 102 ? -26.168 33.467 -2.724 1.00 12.59 96 ALA B CA 1
ATOM 2357 C C . ALA B 1 102 ? -25.926 34.694 -1.847 1.00 12.41 96 ALA B C 1
ATOM 2358 O O . ALA B 1 102 ? -24.770 35.025 -1.548 1.00 14.66 96 ALA B O 1
ATOM 2360 N N . HIS B 1 103 ? -26.991 35.406 -1.445 1.00 13.34 97 HIS B N 1
ATOM 2361 C CA . HIS B 1 103 ? -26.804 36.521 -0.511 1.00 11.57 97 HIS B CA 1
ATOM 2362 C C . HIS B 1 103 ? -26.280 36.027 0.838 1.00 14.20 97 HIS B C 1
ATOM 2363 O O . HIS B 1 103 ? -25.376 36.642 1.436 1.00 15.52 97 HIS B O 1
ATOM 2370 N N . ALA B 1 104 ? -26.818 34.908 1.316 1.00 13.65 98 ALA B N 1
ATOM 2371 C CA . ALA B 1 104 ? -26.320 34.337 2.566 1.00 13.63 98 ALA B CA 1
ATOM 2372 C C . ALA B 1 104 ? -24.840 33.986 2.448 1.00 17.62 98 ALA B C 1
ATOM 2373 O O . ALA B 1 104 ? -24.042 34.281 3.350 1.00 16.84 98 ALA B O 1
ATOM 2375 N N . ALA B 1 105 ? -24.439 33.396 1.314 1.00 14.63 99 ALA B N 1
ATOM 2376 C CA . ALA B 1 105 ? -23.027 33.099 1.114 1.00 13.72 99 ALA B CA 1
ATOM 2377 C C . ALA B 1 105 ? -22.187 34.367 1.095 1.00 16.72 99 ALA B C 1
ATOM 2378 O O . ALA B 1 105 ? -21.072 34.394 1.641 1.00 17.90 99 ALA B O 1
ATOM 2380 N N . ALA B 1 106 ? -22.695 35.432 0.462 1.00 16.10 100 ALA B N 1
ATOM 2381 C CA . ALA B 1 106 ? -21.917 36.662 0.338 1.00 15.62 100 ALA B CA 1
ATOM 2382 C C . ALA B 1 106 ? -21.727 37.360 1.681 1.00 15.66 100 ALA B C 1
ATOM 2383 O O . ALA B 1 106 ? -20.839 38.216 1.801 1.00 20.31 100 ALA B O 1
ATOM 2385 N N . ARG B 1 107 ? -22.522 36.999 2.680 1.00 17.24 101 ARG B N 1
ATOM 2386 C CA . ARG B 1 107 ? -22.246 37.524 4.022 1.00 18.13 101 ARG B CA 1
ATOM 2387 C C . ARG B 1 107 ? -20.928 37.006 4.592 1.00 21.74 101 ARG B C 1
ATOM 2388 O O . ARG B 1 107 ? -20.461 37.532 5.611 1.00 25.40 101 ARG B O 1
ATOM 2396 N N . GLN B 1 108 ? -20.308 36.010 3.962 1.00 16.48 102 GLN B N 1
ATOM 2397 C CA . GLN B 1 108 ? -18.989 35.547 4.373 1.00 19.22 102 GLN B CA 1
ATOM 2398 C C . GLN B 1 108 ? -17.870 36.160 3.547 1.00 21.86 102 GLN B C 1
ATOM 2399 O O . GLN B 1 108 ? -16.714 35.739 3.661 1.00 23.93 102 GLN B O 1
ATOM 2405 N N . GLY B 1 109 ? -18.174 37.154 2.734 1.00 22.35 103 GLY B N 1
ATOM 2406 C CA . GLY B 1 109 ? -17.147 37.935 2.083 1.00 17.93 103 GLY B CA 1
ATOM 2407 C C . GLY B 1 109 ? -17.112 37.718 0.578 1.00 22.56 103 GLY B C 1
ATOM 2408 O O . GLY B 1 109 ? -17.750 36.826 0.022 1.00 19.88 103 GLY B O 1
ATOM 2409 N N . GLU B 1 110 ? -16.281 38.538 -0.054 1.00 16.75 104 GLU B N 1
ATOM 2410 C CA . GLU B 1 110 ? -16.263 38.667 -1.509 1.00 18.23 104 GLU B CA 1
ATOM 2411 C C . GLU B 1 110 ? -15.788 37.385 -2.187 1.00 22.09 104 GLU B C 1
ATOM 2412 O O . GLU B 1 110 ? -16.407 36.908 -3.148 1.00 21.47 104 GLU B O 1
ATOM 2418 N N . GLU B 1 111 ? -14.669 36.824 -1.727 1.00 20.87 105 GLU B N 1
ATOM 2419 C CA . GLU B 1 111 ? -14.152 35.640 -2.403 1.00 18.58 105 GLU B CA 1
ATOM 2420 C C . GLU B 1 111 ? -15.097 34.452 -2.250 1.00 25.02 105 GLU B C 1
ATOM 2421 O O . GLU B 1 111 ? -15.306 33.692 -3.203 1.00 20.12 105 GLU B O 1
ATOM 2427 N N . LYS B 1 112 ? -15.692 34.286 -1.071 1.00 18.18 106 LYS B N 1
ATOM 2428 C CA . LYS B 1 112 ? -16.660 33.213 -0.879 1.00 17.97 106 LYS B CA 1
ATOM 2429 C C . LYS B 1 112 ? -17.933 33.459 -1.682 1.00 20.68 106 LYS B C 1
ATOM 2430 O O . LYS B 1 112 ? -18.579 32.499 -2.119 1.00 17.14 106 LYS B O 1
ATOM 2436 N N . SER B 1 113 ? -18.308 34.730 -1.880 1.00 17.03 107 SER B N 1
ATOM 2437 C CA . SER B 1 113 ? -19.450 35.033 -2.747 1.00 15.11 107 SER B CA 1
ATOM 2438 C C . SER B 1 113 ? -19.200 34.559 -4.176 1.00 16.28 107 SER B C 1
ATOM 2439 O O . SER B 1 113 ? -20.045 33.874 -4.767 1.00 15.42 107 SER B O 1
ATOM 2442 N N . TRP B 1 114 ? -18.045 34.930 -4.753 1.00 17.20 108 TRP B N 1
ATOM 2443 C CA . TRP B 1 114 ? -17.698 34.431 -6.084 1.00 16.27 108 TRP B CA 1
ATOM 2444 C C . TRP B 1 114 ? -17.640 32.911 -6.097 1.00 17.35 108 TRP B C 1
ATOM 2445 O O . TRP B 1 114 ? -18.127 32.266 -7.034 1.00 14.79 108 TRP B O 1
ATOM 2456 N N . ALA B 1 115 ? -17.044 32.309 -5.065 1.00 14.48 109 ALA B N 1
ATOM 2457 C CA . ALA B 1 115 ? -16.885 30.861 -5.105 1.00 17.16 109 ALA B CA 1
ATOM 2458 C C . ALA B 1 115 ? -18.242 30.164 -5.075 1.00 14.97 109 ALA B C 1
ATOM 2459 O O . ALA B 1 115 ? -18.467 29.196 -5.808 1.00 14.55 109 ALA B O 1
ATOM 2461 N N . PHE B 1 116 ? -19.172 30.670 -4.263 1.00 13.24 110 PHE B N 1
ATOM 2462 C CA . PHE B 1 116 ? -20.510 30.083 -4.201 1.00 11.34 110 PHE B CA 1
ATOM 2463 C C . PHE B 1 116 ? -21.265 30.310 -5.508 1.00 13.40 110 PHE B C 1
ATOM 2464 O O . PHE B 1 116 ? -21.920 29.393 -6.035 1.00 13.48 110 PHE B O 1
ATOM 2472 N N . ALA B 1 117 ? -21.183 31.522 -6.060 1.00 13.19 111 ALA B N 1
ATOM 2473 C CA . ALA B 1 117 ? -21.966 31.795 -7.261 1.00 12.43 111 ALA B CA 1
ATOM 2474 C C . ALA B 1 117 ? -21.463 30.960 -8.427 1.00 11.69 111 ALA B C 1
ATOM 2475 O O . ALA B 1 117 ? -22.271 30.373 -9.162 1.00 12.13 111 ALA B O 1
ATOM 2477 N N . LEU B 1 118 ? -20.134 30.879 -8.588 1.00 11.68 112 LEU B N 1
ATOM 2478 C CA . LEU B 1 118 ? -19.563 30.032 -9.639 1.00 10.65 112 LEU B CA 1
ATOM 2479 C C . LEU B 1 118 ? -19.940 28.576 -9.428 1.00 11.32 112 LEU B C 1
ATOM 2480 O O . LEU B 1 118 ? -20.328 27.880 -10.375 1.00 12.70 112 LEU B O 1
ATOM 2485 N N . ALA B 1 119 ? -19.820 28.085 -8.188 1.00 10.92 113 ALA B N 1
ATOM 2486 C CA . ALA B 1 119 ? -20.174 26.689 -7.923 1.00 11.49 113 ALA B CA 1
ATOM 2487 C C . ALA B 1 119 ? -21.615 26.384 -8.295 1.00 11.08 113 ALA B C 1
ATOM 2488 O O . ALA B 1 119 ? -21.898 25.369 -8.932 1.00 12.64 113 ALA B O 1
ATOM 2490 N N . LEU B 1 120 ? -22.546 27.240 -7.876 1.00 11.68 114 LEU B N 1
ATOM 2491 C CA . LEU B 1 120 ? -23.951 26.972 -8.154 1.00 12.07 114 LEU B CA 1
ATOM 2492 C C . LEU B 1 120 ? -24.253 27.082 -9.649 1.00 11.37 114 LEU B C 1
ATOM 2493 O O . LEU B 1 120 ? -25.018 26.282 -10.192 1.00 11.10 114 LEU B O 1
ATOM 2498 N N . PHE B 1 121 ? -23.680 28.079 -10.323 1.00 11.88 115 PHE B N 1
ATOM 2499 C CA . PHE B 1 121 ? -23.817 28.153 -11.769 1.00 10.72 115 PHE B CA 1
ATOM 2500 C C . PHE B 1 121 ? -23.369 26.863 -12.433 1.00 10.13 115 PHE B C 1
ATOM 2501 O O . PHE B 1 121 ? -24.029 26.369 -13.336 1.00 12.62 115 PHE B O 1
ATOM 2509 N N . ARG B 1 122 ? -22.227 26.343 -12.022 1.00 12.15 116 ARG B N 1
ATOM 2510 C CA . ARG B 1 122 ? -21.691 25.168 -12.699 1.00 11.62 116 ARG B CA 1
ATOM 2511 C C . ARG B 1 122 ? -22.510 23.930 -12.375 1.00 12.05 116 ARG B C 1
ATOM 2512 O O . ARG B 1 122 ? -22.732 23.073 -13.246 1.00 12.46 116 ARG B O 1
ATOM 2520 N N . LEU B 1 123 ? -22.963 23.807 -11.128 1.00 11.95 117 LEU B N 1
ATOM 2521 C CA . LEU B 1 123 ? -23.875 22.712 -10.803 1.00 11.20 117 LEU B CA 1
ATOM 2522 C C . LEU B 1 123 ? -25.105 22.754 -11.695 1.00 13.56 117 LEU B C 1
ATOM 2523 O O . LEU B 1 123 ? -25.594 21.710 -12.143 1.00 12.52 117 LEU B O 1
ATOM 2528 N N . HIS B 1 124 ? -25.632 23.959 -11.958 1.00 11.33 118 HIS B N 1
ATOM 2529 C CA . HIS B 1 124 ? -26.859 24.040 -12.740 1.00 10.58 118 HIS B CA 1
ATOM 2530 C C . HIS B 1 124 ? -26.606 23.864 -14.243 1.00 10.65 118 HIS B C 1
ATOM 2531 O O . HIS B 1 124 ? -27.350 23.142 -14.915 1.00 14.35 118 HIS B O 1
ATOM 2538 N N . HIS B 1 125 ? -25.562 24.493 -14.789 1.00 10.83 119 HIS B N 1
ATOM 2539 C CA . HIS B 1 125 ? -25.425 24.536 -16.233 1.00 11.02 119 HIS B CA 1
ATOM 2540 C C . HIS B 1 125 ? -24.458 23.516 -16.781 1.00 11.08 119 HIS B C 1
ATOM 2541 O O . HIS B 1 125 ? -24.602 23.140 -17.948 1.00 14.98 119 HIS B O 1
ATOM 2548 N N . GLU B 1 126 ? -23.449 23.112 -16.005 1.00 11.39 120 GLU B N 1
ATOM 2549 C CA . GLU B 1 126 ? -22.555 22.042 -16.451 1.00 11.26 120 GLU B CA 1
ATOM 2550 C C . GLU B 1 126 ? -22.978 20.678 -15.925 1.00 13.75 120 GLU B C 1
ATOM 2551 O O . GLU B 1 126 ? -22.945 19.697 -16.674 1.00 12.75 120 GLU B O 1
ATOM 2557 N N . ASP B 1 127 ? -23.373 20.580 -14.658 1.00 11.59 121 ASP B N 1
ATOM 2558 C CA . ASP B 1 127 ? -23.812 19.293 -14.127 1.00 13.26 121 ASP B CA 1
ATOM 2559 C C . ASP B 1 127 ? -25.292 19.031 -14.348 1.00 13.20 121 ASP B C 1
ATOM 2560 O O . ASP B 1 127 ? -25.756 17.899 -14.109 1.00 16.46 121 ASP B O 1
ATOM 2565 N N . LYS B 1 128 ? -26.056 20.046 -14.762 1.00 13.44 122 LYS B N 1
ATOM 2566 C CA . LYS B 1 128 ? -27.459 19.876 -15.145 1.00 12.12 122 LYS B CA 1
ATOM 2567 C C . LYS B 1 128 ? -28.333 19.495 -13.954 1.00 17.43 122 LYS B C 1
ATOM 2568 O O . LYS B 1 128 ? -29.301 18.745 -14.087 1.00 21.32 122 LYS B O 1
ATOM 2574 N N . ARG B 1 129 ? -28.003 20.045 -12.797 1.00 14.16 123 ARG B N 1
ATOM 2575 C CA . ARG B 1 129 ? -28.819 19.880 -11.606 1.00 15.06 123 ARG B CA 1
ATOM 2576 C C . ARG B 1 129 ? -29.791 21.035 -11.457 1.00 15.59 123 ARG B C 1
ATOM 2577 O O . ARG B 1 129 ? -29.506 22.167 -11.863 1.00 16.13 123 ARG B O 1
ATOM 2585 N N . ASP B 1 130 ? -30.941 20.735 -10.862 1.00 15.44 124 ASP B N 1
ATOM 2586 C CA . ASP B 1 130 ? -31.907 21.784 -10.570 1.00 14.74 124 ASP B CA 1
ATOM 2587 C C . ASP B 1 130 ? -31.350 22.722 -9.510 1.00 14.24 124 ASP B C 1
ATOM 2588 O O . ASP B 1 130 ? -30.454 22.372 -8.736 1.00 14.72 124 ASP B O 1
ATOM 2593 N N . LEU B 1 131 ? -31.906 23.936 -9.472 1.00 14.60 125 LEU B N 1
ATOM 2594 C CA . LEU B 1 131 ? -31.574 24.897 -8.416 1.00 14.91 125 LEU B CA 1
ATOM 2595 C C . LEU B 1 131 ? -32.417 24.547 -7.193 1.00 15.11 125 LEU B C 1
ATOM 2596 O O . LEU B 1 131 ? -33.456 25.150 -6.921 1.00 16.94 125 LEU B O 1
ATOM 2601 N N . ASP B 1 132 ? -31.968 23.533 -6.461 1.00 15.05 126 ASP B N 1
ATOM 2602 C CA . ASP B 1 132 ? -32.717 22.998 -5.332 1.00 14.60 126 ASP B CA 1
ATOM 2603 C C . ASP B 1 132 ? -31.815 22.927 -4.107 1.00 16.43 126 ASP B C 1
ATOM 2604 O O . ASP B 1 132 ? -30.630 23.270 -4.143 1.00 14.96 126 ASP B O 1
ATOM 2609 N N . GLU B 1 133 ? -32.396 22.486 -2.993 1.00 16.97 127 GLU B N 1
ATOM 2610 C CA . GLU B 1 133 ? -31.679 22.549 -1.728 1.00 15.56 127 GLU B CA 1
ATOM 2611 C C . GLU B 1 133 ? -30.380 21.745 -1.774 1.00 13.87 127 GLU B C 1
ATOM 2612 O O . GLU B 1 133 ? -29.353 22.189 -1.251 1.00 13.49 127 GLU B O 1
ATOM 2618 N N . ALA B 1 134 ? -30.407 20.570 -2.404 1.00 14.71 128 ALA B N 1
ATOM 2619 C CA . ALA B 1 134 ? -29.188 19.770 -2.501 1.00 13.59 128 ALA B CA 1
ATOM 2620 C C . ALA B 1 134 ? -28.106 20.513 -3.264 1.00 13.90 128 ALA B C 1
ATOM 2621 O O . ALA B 1 134 ? -26.928 20.484 -2.885 1.00 16.94 128 ALA B O 1
ATOM 2623 N N . ALA B 1 135 ? -28.499 21.213 -4.330 1.00 13.90 129 ALA B N 1
ATOM 2624 C CA . ALA B 1 135 ? -27.523 21.975 -5.088 1.00 12.79 129 ALA B CA 1
ATOM 2625 C C . ALA B 1 135 ? -26.972 23.141 -4.273 1.00 13.26 129 ALA B C 1
ATOM 2626 O O . ALA B 1 135 ? -25.775 23.427 -4.331 1.00 14.44 129 ALA B O 1
ATOM 2628 N N . PHE B 1 136 ? -27.830 23.842 -3.516 1.00 14.14 130 PHE B N 1
ATOM 2629 C CA . PHE B 1 136 ? -27.315 24.925 -2.690 1.00 12.51 130 PHE B CA 1
ATOM 2630 C C . PHE B 1 136 ? -26.328 24.403 -1.661 1.00 12.84 130 PHE B C 1
ATOM 2631 O O . PHE B 1 136 ? -25.279 25.009 -1.427 1.00 13.69 130 PHE B O 1
ATOM 2639 N N . GLN B 1 137 ? -26.652 23.270 -1.034 1.00 13.26 131 GLN B N 1
ATOM 2640 C CA . GLN B 1 137 ? -25.752 22.691 -0.044 1.00 15.62 131 GLN B CA 1
ATOM 2641 C C . GLN B 1 137 ? -24.412 22.317 -0.677 1.00 13.27 131 GLN B C 1
ATOM 2642 O O . GLN B 1 137 ? -23.340 22.586 -0.113 1.00 15.93 131 GLN B O 1
ATOM 2648 N N . ASP B 1 138 ? -24.459 21.718 -1.868 1.00 14.22 132 ASP B N 1
ATOM 2649 C CA . ASP B 1 138 ? -23.222 21.331 -2.544 1.00 13.73 132 ASP B CA 1
ATOM 2650 C C . ASP B 1 138 ? -22.395 22.552 -2.940 1.00 14.09 132 ASP B C 1
ATOM 2651 O O . ASP B 1 138 ? -21.165 22.555 -2.815 1.00 16.11 132 ASP B O 1
ATOM 2656 N N . ALA B 1 139 ? -23.059 23.619 -3.386 1.00 14.93 133 ALA B N 1
ATOM 2657 C CA . ALA B 1 139 ? -22.345 24.849 -3.710 1.00 13.59 133 ALA B CA 1
ATOM 2658 C C . ALA B 1 139 ? -21.693 25.455 -2.473 1.00 14.15 133 ALA B C 1
ATOM 2659 O O . ALA B 1 139 ? -20.573 25.981 -2.547 1.00 14.74 133 ALA B O 1
ATOM 2661 N N . ALA B 1 140 ? -22.367 25.355 -1.313 1.00 14.19 134 ALA B N 1
ATOM 2662 C CA . ALA B 1 140 ? -21.788 25.859 -0.072 1.00 16.75 134 ALA B CA 1
ATOM 2663 C C . ALA B 1 140 ? -20.534 25.077 0.306 1.00 17.15 134 ALA B C 1
ATOM 2664 O O . ALA B 1 140 ? -19.519 25.664 0.703 1.00 16.64 134 ALA B O 1
ATOM 2666 N N . THR B 1 141 ? -20.588 23.746 0.161 1.00 17.45 135 THR B N 1
ATOM 2667 C CA . THR B 1 141 ? -19.404 22.909 0.388 1.00 16.41 135 THR B CA 1
ATOM 2668 C C . THR B 1 141 ? -18.266 23.295 -0.549 1.00 21.25 135 THR B C 1
ATOM 2669 O O . THR B 1 141 ? -17.109 23.438 -0.132 1.00 18.03 135 THR B O 1
ATOM 2673 N N . ARG B 1 142 ? -18.569 23.465 -1.832 1.00 16.51 136 ARG B N 1
ATOM 2674 C CA . ARG B 1 142 ? -17.494 23.751 -2.766 1.00 14.97 136 ARG B CA 1
ATOM 2675 C C . ARG B 1 142 ? -16.914 25.138 -2.546 1.00 19.17 136 ARG B C 1
ATOM 2676 O O . ARG B 1 142 ? -15.726 25.366 -2.804 1.00 19.71 136 ARG B O 1
ATOM 2684 N N . ALA B 1 143 ? -17.729 26.074 -2.063 1.00 16.94 137 ALA B N 1
ATOM 2685 C CA . ALA B 1 143 ? -17.234 27.402 -1.780 1.00 17.09 137 ALA B CA 1
ATOM 2686 C C . ALA B 1 143 ? -16.461 27.474 -0.474 1.00 20.39 137 ALA B C 1
ATOM 2687 O O . ALA B 1 143 ? -15.836 28.510 -0.200 1.00 20.55 137 ALA B O 1
ATOM 2689 N N . GLY B 1 144 ? -16.495 26.415 0.333 1.00 20.00 138 GLY B N 1
ATOM 2690 C CA . GLY B 1 144 ? -15.788 26.428 1.603 1.00 23.11 138 GLY B CA 1
ATOM 2691 C C . GLY B 1 144 ? -16.434 27.312 2.644 1.00 22.44 138 GLY B C 1
ATOM 2692 O O . GLY B 1 144 ? -15.735 27.867 3.495 1.00 25.32 138 GLY B O 1
ATOM 2693 N N . LEU B 1 145 ? -17.754 27.473 2.588 1.00 20.10 139 LEU B N 1
ATOM 2694 C CA . LEU B 1 145 ? -18.438 28.306 3.563 1.00 21.71 139 LEU B CA 1
ATOM 2695 C C . LEU B 1 145 ? -18.362 27.683 4.947 1.00 25.77 139 LEU B C 1
ATOM 2696 O O . LEU B 1 145 ? -18.287 26.463 5.106 1.00 24.82 139 LEU B O 1
ATOM 2701 N N . ASP B 1 146 ? -18.374 28.550 5.952 1.00 21.79 140 ASP B N 1
ATOM 2702 C CA . ASP B 1 146 ? -18.730 28.167 7.310 1.00 21.59 140 ASP B CA 1
ATOM 2703 C C . ASP B 1 146 ? -20.201 27.795 7.309 1.00 28.13 140 ASP B C 1
ATOM 2704 O O . ASP B 1 146 ? -21.060 28.673 7.199 1.00 22.65 140 ASP B O 1
ATOM 2709 N N . LEU B 1 147 ? -20.499 26.499 7.425 1.00 24.52 141 LEU B N 1
ATOM 2710 C CA . LEU B 1 147 ? -21.865 26.026 7.222 1.00 25.67 141 LEU B CA 1
ATOM 2711 C C . LEU B 1 147 ? -22.792 26.428 8.361 1.00 24.87 141 LEU B C 1
ATOM 2712 O O . LEU B 1 147 ? -23.997 26.599 8.148 1.00 25.86 141 LEU B O 1
ATOM 2717 N N . SER B 1 148 ? -22.260 26.563 9.577 1.00 28.07 142 SER B N 1
ATOM 2718 C CA . SER B 1 148 ? -23.100 26.992 10.688 1.00 30.53 142 SER B CA 1
ATOM 2719 C C . SER B 1 148 ? -23.521 28.450 10.511 1.00 25.94 142 SER B C 1
ATOM 2720 O O . SER B 1 148 ? -24.699 28.798 10.680 1.00 28.69 142 SER B O 1
ATOM 2723 N N . GLN B 1 149 ? -22.561 29.311 10.166 1.00 26.04 143 GLN B N 1
ATOM 2724 C CA . GLN B 1 149 ? -22.874 30.704 9.863 1.00 27.86 143 GLN B CA 1
ATOM 2725 C C . GLN B 1 149 ? -23.831 30.811 8.681 1.00 25.96 143 GLN B C 1
ATOM 2726 O O . GLN B 1 149 ? -24.760 31.624 8.695 1.00 23.81 143 GLN B O 1
ATOM 2732 N N . TRP B 1 150 ? -23.610 29.999 7.642 1.00 23.02 144 TRP B N 1
ATOM 2733 C CA . TRP B 1 150 ? -24.491 30.019 6.477 1.00 18.05 144 TRP B CA 1
ATOM 2734 C C . TRP B 1 150 ? -25.917 29.640 6.853 1.00 23.79 144 TRP B C 1
ATOM 2735 O O . TRP B 1 150 ? -26.873 30.295 6.423 1.00 24.08 144 TRP B O 1
ATOM 2746 N N . LYS B 1 151 ? -26.089 28.586 7.661 1.00 23.57 145 LYS B N 1
ATOM 2747 C CA . LYS B 1 151 ? -27.435 28.243 8.117 1.00 26.26 145 LYS B CA 1
ATOM 2748 C C . LYS B 1 151 ? -28.060 29.390 8.908 1.00 21.97 145 LYS B C 1
ATOM 2749 O O . LYS B 1 151 ? -29.247 29.713 8.732 1.00 26.71 145 LYS B O 1
ATOM 2755 N N . GLN B 1 152 ? -27.274 30.017 9.781 1.00 25.04 146 GLN B N 1
ATOM 2756 C CA . GLN B 1 152 ? -27.798 31.134 10.560 1.00 28.61 146 GLN B CA 1
ATOM 2757 C C . GLN B 1 152 ? -28.249 32.275 9.658 1.00 28.46 146 GLN B C 1
ATOM 2758 O O . GLN B 1 152 ? -29.317 32.859 9.875 1.00 27.88 146 GLN B O 1
ATOM 2764 N N . ASP B 1 153 ? -27.461 32.596 8.634 1.00 26.31 147 ASP B N 1
ATOM 2765 C CA . ASP B 1 153 ? -27.846 33.677 7.736 1.00 22.18 147 ASP B CA 1
ATOM 2766 C C . ASP B 1 153 ? -29.055 33.292 6.902 1.00 20.64 147 ASP B C 1
ATOM 2767 O O . ASP B 1 153 ? -29.924 34.129 6.649 1.00 22.53 147 ASP B O 1
ATOM 2772 N N . ARG B 1 154 ? -29.166 32.023 6.497 1.00 19.86 148 ARG B N 1
ATOM 2773 C CA . ARG B 1 154 ? -30.339 31.626 5.725 1.00 20.84 148 ARG B CA 1
ATOM 2774 C C . ARG B 1 154 ? -31.611 31.670 6.564 1.00 24.08 148 ARG B C 1
ATOM 2775 O O . ARG B 1 154 ? -32.713 31.818 6.016 1.00 22.85 148 ARG B O 1
ATOM 2783 N N . GLN B 1 155 ? -31.488 31.533 7.883 1.00 23.12 149 GLN B N 1
ATOM 2784 C CA . GLN B 1 155 ? -32.649 31.740 8.745 1.00 27.53 149 GLN B CA 1
ATOM 2785 C C . GLN B 1 155 ? -33.121 33.196 8.740 1.00 25.17 149 GLN B C 1
ATOM 2786 O O . GLN B 1 155 ? -34.274 33.473 9.095 1.00 26.97 149 GLN B O 1
ATOM 2792 N N . ASP B 1 156 ? -32.263 34.119 8.326 1.00 21.66 150 ASP B N 1
ATOM 2793 C CA . ASP B 1 156 ? -32.600 35.544 8.254 1.00 24.10 150 ASP B CA 1
ATOM 2794 C C . ASP B 1 156 ? -33.202 35.869 6.883 1.00 19.97 150 ASP B C 1
ATOM 2795 O O . ASP B 1 156 ? -32.719 36.726 6.146 1.00 17.71 150 ASP B O 1
ATOM 2800 N N . GLU B 1 157 ? -34.268 35.139 6.551 1.00 20.18 151 GLU B N 1
ATOM 2801 C CA . GLU B 1 157 ? -34.863 35.254 5.224 1.00 17.04 151 GLU B CA 1
ATOM 2802 C C . GLU B 1 157 ? -35.274 36.691 4.930 1.00 22.70 151 GLU B C 1
ATOM 2803 O O . GLU B 1 157 ? -35.051 37.193 3.822 1.00 19.55 151 GLU B O 1
ATOM 2809 N N . ALA B 1 158 ? -35.829 37.390 5.926 1.00 20.86 152 ALA B N 1
ATOM 2810 C CA . ALA B 1 158 ? -36.269 38.761 5.697 1.00 21.67 152 ALA B CA 1
ATOM 2811 C C . ALA B 1 158 ? -35.097 39.675 5.362 1.00 20.99 152 ALA B C 1
ATOM 2812 O O . ALA B 1 158 ? -35.191 40.526 4.462 1.00 21.57 152 ALA B O 1
ATOM 2814 N N . GLY B 1 159 ? -33.963 39.498 6.052 1.00 19.20 153 GLY B N 1
ATOM 2815 C CA . GLY B 1 159 ? -32.803 40.320 5.754 1.00 19.30 153 GLY B CA 1
ATOM 2816 C C . GLY B 1 159 ? -32.235 40.042 4.372 1.00 15.74 153 GLY B C 1
ATOM 2817 O O . GLY B 1 159 ? -31.838 40.968 3.651 1.00 16.41 153 GLY B O 1
ATOM 2818 N N . LEU B 1 160 ? -32.205 38.763 3.979 1.00 16.15 154 LEU B N 1
ATOM 2819 C CA . LEU B 1 160 ? -31.707 38.421 2.652 1.00 16.78 154 LEU B CA 1
ATOM 2820 C C . LEU B 1 160 ? -32.609 38.998 1.569 1.00 12.72 154 LEU B C 1
ATOM 2821 O O . LEU B 1 160 ? -32.123 39.473 0.530 1.00 12.35 154 LEU B O 1
ATOM 2826 N N . ARG B 1 161 ? -33.924 38.960 1.795 1.00 12.62 155 ARG B N 1
ATOM 2827 C CA . ARG B 1 161 ? -34.851 39.552 0.839 1.00 16.07 155 ARG B CA 1
ATOM 2828 C C . ARG B 1 161 ? -34.600 41.043 0.690 1.00 15.20 155 ARG B C 1
ATOM 2829 O O . ARG B 1 161 ? -34.668 41.579 -0.424 1.00 12.83 155 ARG B O 1
ATOM 2837 N N . ARG B 1 162 ? -34.334 41.742 1.807 1.00 13.44 156 ARG B N 1
ATOM 2838 C CA . ARG B 1 162 ? -34.038 43.174 1.710 1.00 16.50 156 ARG B CA 1
ATOM 2839 C C . ARG B 1 162 ? -32.781 43.443 0.885 1.00 15.05 156 ARG B C 1
ATOM 2840 O O . ARG B 1 162 ? -32.748 44.371 0.051 1.00 15.21 156 ARG B O 1
ATOM 2848 N N . GLU B 1 163 ? -31.747 42.612 1.059 1.00 14.51 157 GLU B N 1
ATOM 2849 C CA . GLU B 1 163 ? -30.539 42.762 0.250 1.00 13.28 157 GLU B CA 1
ATOM 2850 C C . GLU B 1 163 ? -30.836 42.545 -1.236 1.00 9.87 157 GLU B C 1
ATOM 2851 O O . GLU B 1 163 ? -30.409 43.323 -2.119 1.00 13.52 157 GLU B O 1
ATOM 2857 N N . LEU B 1 164 ? -31.603 41.491 -1.523 1.00 12.91 158 LEU B N 1
ATOM 2858 C CA . LEU B 1 164 ? -31.917 41.183 -2.909 1.00 10.40 158 LEU B CA 1
ATOM 2859 C C . LEU B 1 164 ? -32.754 42.292 -3.531 1.00 14.49 158 LEU B C 1
ATOM 2860 O O . LEU B 1 164 ? -32.500 42.693 -4.680 1.00 11.39 158 LEU B O 1
ATOM 2865 N N . ARG B 1 165 ? -33.752 42.798 -2.789 1.00 13.30 159 ARG B N 1
ATOM 2866 C CA . ARG B 1 165 ? -34.597 43.867 -3.313 1.00 9.99 159 ARG B CA 1
ATOM 2867 C C . ARG B 1 165 ? -33.761 45.084 -3.664 1.00 12.42 159 ARG B C 1
ATOM 2868 O O . ARG B 1 165 ? -34.044 45.759 -4.655 1.00 12.38 159 ARG B O 1
ATOM 2876 N N . ALA B 1 166 ? -32.727 45.385 -2.868 1.00 11.51 160 ALA B N 1
ATOM 2877 C CA . ALA B 1 166 ? -31.870 46.517 -3.218 1.00 11.96 160 ALA B CA 1
ATOM 2878 C C . ALA B 1 166 ? -31.185 46.305 -4.571 1.00 13.00 160 ALA B C 1
ATOM 2879 O O . ALA B 1 166 ? -31.068 47.244 -5.376 1.00 12.84 160 ALA B O 1
ATOM 2881 N N . ASP B 1 167 ? -30.728 45.076 -4.835 1.00 12.48 161 ASP B N 1
ATOM 2882 C CA . ASP B 1 167 ? -30.166 44.781 -6.165 1.00 11.14 161 ASP B CA 1
ATOM 2883 C C . ASP B 1 167 ? -31.220 44.943 -7.261 1.00 10.93 161 ASP B C 1
ATOM 2884 O O . ASP B 1 167 ? -30.950 45.512 -8.326 1.00 11.81 161 ASP B O 1
ATOM 2889 N N . LEU B 1 168 ? -32.413 44.390 -7.034 1.00 9.85 162 LEU B N 1
ATOM 2890 C CA . LEU B 1 168 ? -33.477 44.462 -8.043 1.00 13.92 162 LEU B CA 1
ATOM 2891 C C . LEU B 1 168 ? -33.895 45.902 -8.319 1.00 11.49 162 LEU B C 1
ATOM 2892 O O . LEU B 1 168 ? -34.178 46.258 -9.464 1.00 12.20 162 LEU B O 1
ATOM 2897 N N . GLU B 1 169 ? -33.892 46.749 -7.282 1.00 11.54 163 GLU B N 1
ATOM 2898 C CA . GLU B 1 169 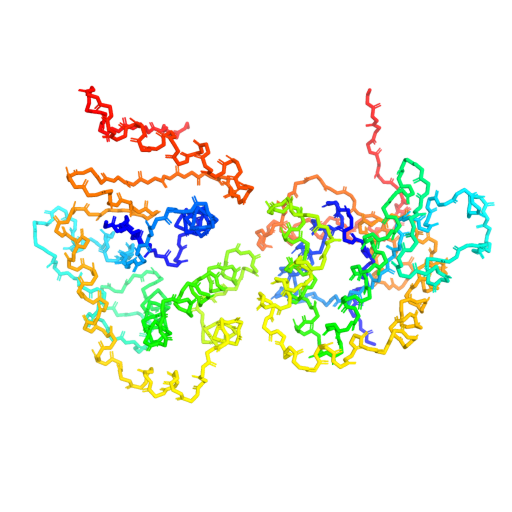? -34.179 48.163 -7.445 1.00 10.54 163 GLU B CA 1
ATOM 2899 C C . GLU B 1 169 ? -33.109 48.858 -8.267 1.00 12.14 163 GLU B C 1
ATOM 2900 O O . GLU B 1 169 ? -33.424 49.658 -9.150 1.00 14.04 163 GLU B O 1
ATOM 2906 N N . ALA B 1 170 ? -31.835 48.576 -7.984 1.00 13.06 164 ALA B N 1
ATOM 2907 C CA . ALA B 1 170 ? -30.766 49.219 -8.735 1.00 11.20 164 ALA B CA 1
ATOM 2908 C C . ALA B 1 170 ? -30.829 48.817 -10.199 1.00 11.49 164 ALA B C 1
ATOM 2909 O O . ALA B 1 170 ? -30.652 49.649 -11.111 1.00 12.07 164 ALA B O 1
ATOM 2911 N N . ALA B 1 171 ? -31.109 47.538 -10.439 1.00 11.74 165 ALA B N 1
ATOM 2912 C CA . ALA B 1 171 ? -31.267 47.077 -11.812 1.00 10.93 165 ALA B CA 1
ATOM 2913 C C . ALA B 1 171 ? -32.442 47.768 -12.492 1.00 11.80 165 ALA B C 1
ATOM 2914 O O . ALA B 1 171 ? -32.333 48.187 -13.653 1.00 11.31 165 ALA B O 1
ATOM 2916 N N . ALA B 1 172 ? -33.568 47.914 -11.783 1.00 11.27 166 ALA B N 1
ATOM 2917 C CA . ALA B 1 172 ? -34.724 48.567 -12.382 1.00 12.29 166 ALA B CA 1
ATOM 2918 C C . ALA B 1 172 ? -34.426 50.019 -12.736 1.00 11.00 166 ALA B C 1
ATOM 2919 O O . ALA B 1 172 ? -34.877 50.508 -13.777 1.00 13.12 166 ALA B O 1
ATOM 2921 N N . ALA B 1 173 ? -33.651 50.717 -11.891 1.00 10.86 167 ALA B N 1
ATOM 2922 C CA . ALA B 1 173 ? -33.308 52.099 -12.193 1.00 14.46 167 ALA B CA 1
ATOM 2923 C C . ALA B 1 173 ? -32.482 52.194 -13.459 1.00 15.81 167 ALA B C 1
ATOM 2924 O O . ALA B 1 173 ? -32.580 53.187 -14.188 1.00 17.24 167 ALA B O 1
ATOM 2926 N N . LEU B 1 174 ? -31.642 51.182 -13.729 1.00 13.50 168 LEU B N 1
ATOM 2927 C CA . LEU B 1 174 ? -30.883 51.202 -14.977 1.00 13.36 168 LEU B CA 1
ATOM 2928 C C . LEU B 1 174 ? -31.681 50.727 -16.187 1.00 13.56 168 LEU B C 1
ATOM 2929 O O . LEU B 1 174 ? -31.183 50.835 -17.317 1.00 15.82 168 LEU B O 1
ATOM 2934 N N . GLY B 1 175 ? -32.882 50.180 -15.988 1.00 12.15 169 GLY B N 1
ATOM 2935 C CA . GLY B 1 175 ? -33.603 49.562 -17.083 1.00 12.61 169 GLY B CA 1
ATOM 2936 C C . GLY B 1 175 ? -33.144 48.159 -17.434 1.00 14.40 169 GLY B C 1
ATOM 2937 O O . GLY B 1 175 ? -33.446 47.684 -18.534 1.00 13.57 169 GLY B O 1
ATOM 2938 N N . VAL B 1 176 ? -32.426 47.472 -16.536 1.00 11.71 170 VAL B N 1
ATOM 2939 C CA . VAL B 1 176 ? -31.929 46.137 -16.882 1.00 11.10 170 VAL B CA 1
ATOM 2940 C C . VAL B 1 176 ? -33.084 45.233 -17.330 1.00 12.62 170 VAL B C 1
ATOM 2941 O O . VAL B 1 176 ? -34.153 45.211 -16.714 1.00 13.92 170 VAL B O 1
ATOM 2945 N N . PHE B 1 177 ? -32.850 44.454 -18.407 1.00 11.56 171 PHE B N 1
ATOM 2946 C CA . PHE B 1 177 ? -33.863 43.595 -18.998 1.00 11.21 171 PHE B CA 1
ATOM 2947 C C . PHE B 1 177 ? -33.361 42.188 -19.259 1.00 10.73 171 PHE B C 1
ATOM 2948 O O . PHE B 1 177 ? -34.172 41.304 -19.558 1.00 14.53 171 PHE B O 1
ATOM 2956 N N . GLY B 1 178 ? -32.054 41.946 -19.149 1.00 11.39 172 GLY B N 1
ATOM 2957 C CA . GLY B 1 178 ? -31.557 40.606 -19.366 1.00 12.67 172 GLY B CA 1
ATOM 2958 C C . GLY B 1 178 ? -30.261 40.410 -18.615 1.00 11.73 172 GLY B C 1
ATOM 2959 O O . GLY B 1 178 ? -29.716 41.335 -18.020 1.00 11.63 172 GLY B O 1
ATOM 2960 N N . THR B 1 179 ? -29.786 39.165 -18.639 1.00 10.42 173 THR B N 1
ATOM 2961 C CA . THR B 1 179 ? -28.568 38.803 -17.930 1.00 8.79 173 THR B CA 1
ATOM 2962 C C . THR B 1 179 ? -27.634 38.061 -18.871 1.00 11.99 173 THR B C 1
ATOM 2963 O O . THR B 1 179 ? -28.066 37.173 -19.605 1.00 12.99 173 THR B O 1
ATOM 2967 N N . PRO B 1 180 ? -26.332 38.386 -18.850 1.00 12.62 174 PRO B N 1
ATOM 2968 C CA . PRO B 1 180 ? -25.677 39.317 -17.924 1.00 8.69 174 PRO B CA 1
ATOM 2969 C C . PRO B 1 180 ? -25.713 40.737 -18.419 1.00 9.76 174 PRO B C 1
ATOM 2970 O O . PRO B 1 180 ? -25.530 40.958 -19.638 1.00 11.31 174 PRO B O 1
ATOM 2974 N N . THR B 1 181 ? -25.938 41.698 -17.527 1.00 10.17 175 THR B N 1
ATOM 2975 C CA . THR B 1 181 ? -25.812 43.099 -17.909 1.00 9.68 175 THR B CA 1
ATOM 2976 C C . THR B 1 181 ? -24.663 43.717 -17.120 1.00 10.68 175 THR B C 1
ATOM 2977 O O . THR B 1 181 ? -24.581 43.551 -15.901 1.00 11.61 175 THR B O 1
ATOM 2981 N N . PHE B 1 182 ? -23.775 44.411 -17.824 1.00 10.58 176 PHE B N 1
ATOM 2982 C CA . PHE B 1 182 ? -22.585 45.020 -17.254 1.00 10.84 176 PHE B CA 1
ATOM 2983 C C . PHE B 1 182 ? -22.748 46.529 -17.226 1.00 14.28 176 PHE B C 1
ATOM 2984 O O . PHE B 1 182 ? -23.050 47.142 -18.254 1.00 13.31 176 PHE B O 1
ATOM 2992 N N . ASP B 1 183 ? -22.533 47.117 -16.061 1.00 11.62 177 ASP B N 1
ATOM 2993 C CA . ASP B 1 183 ? -22.531 48.569 -15.873 1.00 11.63 177 ASP B CA 1
ATOM 2994 C C . ASP B 1 183 ? -21.069 48.966 -15.687 1.00 11.24 177 ASP B C 1
ATOM 2995 O O . ASP B 1 183 ? -20.487 48.720 -14.620 1.00 16.18 177 ASP B O 1
ATOM 3000 N N . LEU B 1 184 ? -20.491 49.571 -16.728 1.00 12.72 178 LEU B N 1
ATOM 3001 C CA . LEU B 1 184 ? -19.097 50.004 -16.709 1.00 14.20 178 LEU B CA 1
ATOM 3002 C C . LEU B 1 184 ? -18.907 51.299 -15.948 1.00 17.69 178 LEU B C 1
ATOM 3003 O O . LEU B 1 184 ? -17.758 51.713 -15.739 1.00 21.19 178 LEU B O 1
ATOM 3008 N N . GLY B 1 185 ? -19.987 51.950 -15.544 1.00 16.85 179 GLY B N 1
ATOM 3009 C CA . GLY B 1 185 ? -19.905 53.278 -14.982 1.00 20.13 179 GLY B CA 1
ATOM 3010 C C . GLY B 1 185 ? -20.013 54.326 -16.066 1.00 18.75 179 GLY B C 1
ATOM 3011 O O . GLY B 1 185 ? -19.948 54.045 -17.263 1.00 19.46 179 GLY B O 1
ATOM 3012 N N . GLY B 1 186 ? -20.193 55.565 -15.628 1.00 19.49 180 GLY B N 1
ATOM 3013 C CA . GLY B 1 186 ? -20.209 56.653 -16.583 1.00 21.39 180 GLY B CA 1
ATOM 3014 C C . GLY B 1 186 ? -21.373 56.636 -17.542 1.00 22.39 180 GLY B C 1
ATOM 3015 O O . GLY B 1 186 ? -21.311 57.294 -18.585 1.00 21.85 180 GLY B O 1
ATOM 3016 N N . GLY B 1 187 ? -22.432 55.889 -17.225 1.00 18.20 181 GLY B N 1
ATOM 3017 C CA . GLY B 1 187 ? -23.588 55.795 -18.088 1.00 17.90 181 GLY B CA 1
ATOM 3018 C C . GLY B 1 187 ? -23.518 54.708 -19.140 1.00 16.70 181 GLY B C 1
ATOM 3019 O O . GLY B 1 187 ? -24.479 54.556 -19.901 1.00 17.09 181 GLY B O 1
ATOM 3020 N N . ASP B 1 188 ? -22.446 53.913 -19.173 1.00 15.63 182 ASP B N 1
ATOM 3021 C CA . ASP B 1 188 ? -22.278 52.856 -20.174 1.00 14.40 182 ASP B CA 1
ATOM 3022 C C . ASP B 1 188 ? -22.690 51.516 -19.556 1.00 12.07 182 ASP B C 1
ATOM 3023 O O . ASP B 1 188 ? -21.964 50.961 -18.731 1.00 15.31 182 ASP B O 1
ATOM 3028 N N . VAL B 1 189 ? -23.831 50.992 -19.991 1.00 11.28 183 VAL B N 1
ATOM 3029 C CA . VAL B 1 189 ? -24.470 49.794 -19.445 1.00 12.88 183 VAL B CA 1
ATOM 3030 C C . VAL B 1 189 ? -24.974 48.965 -20.618 1.00 13.08 183 VAL B C 1
ATOM 3031 O O . VAL B 1 189 ? -25.648 49.503 -21.506 1.00 12.27 183 VAL B O 1
ATOM 3035 N N . ALA B 1 190 ? -24.682 47.660 -20.622 1.00 11.10 184 ALA B N 1
ATOM 3036 C CA . ALA B 1 190 ? -25.272 46.860 -21.682 1.00 9.85 184 ALA B CA 1
ATOM 3037 C C . ALA B 1 190 ? -25.389 45.393 -21.309 1.00 9.98 184 ALA B C 1
ATOM 3038 O O . ALA B 1 190 ? -24.562 44.840 -20.580 1.00 11.14 184 ALA B O 1
ATOM 3040 N N . TYR B 1 191 ? -26.438 44.798 -21.850 1.00 8.81 185 TYR B N 1
ATOM 3041 C CA . TYR B 1 191 ? -26.610 43.357 -21.958 1.00 9.00 185 TYR B CA 1
ATOM 3042 C C . TYR B 1 191 ? -25.591 42.779 -22.924 1.00 10.33 185 TYR B C 1
ATOM 3043 O O . TYR B 1 191 ? -25.401 43.317 -24.020 1.00 11.82 185 TYR B O 1
ATOM 3052 N N . PHE B 1 192 ? -24.955 41.672 -22.524 1.00 10.16 186 PHE B N 1
ATOM 3053 C CA . PHE B 1 192 ? -23.858 41.061 -23.281 1.00 10.64 186 PHE B CA 1
ATOM 3054 C C . PHE B 1 192 ? -24.150 39.569 -23.407 1.00 12.54 186 PHE B C 1
ATOM 3055 O O . PHE B 1 192 ? -23.838 38.801 -22.495 1.00 12.09 186 PHE B O 1
ATOM 3063 N N . LYS B 1 193 ? -24.743 39.169 -24.527 1.00 10.10 187 LYS B N 1
ATOM 3064 C CA . LYS B 1 193 ? -25.228 37.808 -24.739 1.00 10.16 187 LYS B CA 1
ATOM 3065 C C . LYS B 1 193 ? -24.282 37.110 -25.704 1.00 12.43 187 LYS B C 1
ATOM 3066 O O . LYS B 1 193 ? -24.202 37.499 -26.872 1.00 12.33 187 LYS B O 1
ATOM 3072 N N . PHE B 1 194 ? -23.558 36.094 -25.231 1.00 11.00 188 PHE B N 1
ATOM 3073 C CA . PHE B 1 194 ? -22.738 35.297 -26.145 1.00 11.35 188 PHE B CA 1
ATOM 3074 C C . PHE B 1 194 ? -22.923 33.810 -25.860 1.00 12.77 188 PHE B C 1
ATOM 3075 O O . PHE B 1 194 ? -23.232 33.403 -24.736 1.00 11.09 188 PHE B O 1
ATOM 3083 N N . GLU B 1 195 ? -22.689 32.989 -26.890 1.00 12.37 189 GLU B N 1
ATOM 3084 C CA . GLU B 1 195 ? -23.097 31.580 -26.848 1.00 14.02 189 GLU B CA 1
ATOM 3085 C C . GLU B 1 195 ? -22.016 30.609 -26.371 1.00 13.24 189 GLU B C 1
ATOM 3086 O O . GLU B 1 195 ? -22.363 29.516 -25.893 1.00 16.09 189 GLU B O 1
ATOM 3092 N N . GLU B 1 196 ? -20.737 30.948 -26.477 1.00 13.02 190 GLU B N 1
ATOM 3093 C CA . GLU B 1 196 ? -19.664 29.986 -26.237 1.00 15.25 190 GLU B CA 1
ATOM 3094 C C . GLU B 1 196 ? -18.931 30.308 -24.947 1.00 15.69 190 GLU B C 1
ATOM 3095 O O . GLU B 1 196 ? -18.498 31.449 -24.735 1.00 13.73 190 GLU B O 1
ATOM 3101 N N . LEU B 1 197 ? -18.791 29.294 -24.089 1.00 16.80 191 LEU B N 1
ATOM 3102 C CA . LEU B 1 197 ? -18.036 29.445 -22.858 1.00 15.17 191 LEU B CA 1
ATOM 3103 C C . LEU B 1 197 ? -16.621 29.905 -23.175 1.00 14.90 191 LEU B C 1
ATOM 3104 O O . LEU B 1 197 ? -15.932 29.306 -24.009 1.00 16.50 191 LEU B O 1
ATOM 3109 N N . THR B 1 198 ? -16.208 30.997 -22.541 1.00 14.32 192 THR B N 1
ATOM 3110 C CA . THR B 1 198 ? -14.938 31.671 -22.822 1.00 13.99 192 THR B CA 1
ATOM 3111 C C . THR B 1 198 ? -14.180 31.800 -21.501 1.00 15.91 192 THR B C 1
ATOM 3112 O O . THR B 1 198 ? -14.369 32.730 -20.706 1.00 16.18 192 THR B O 1
ATOM 3116 N N . ARG B 1 199 ? -13.293 30.836 -21.243 1.00 19.08 193 ARG B N 1
ATOM 3117 C CA . ARG B 1 199 ? -12.535 30.834 -20.006 1.00 13.74 193 ARG B CA 1
ATOM 3118 C C . ARG B 1 199 ? -11.030 30.877 -20.217 1.00 14.94 193 ARG B C 1
ATOM 3119 O O . ARG B 1 199 ? -10.305 31.157 -19.264 1.00 19.21 193 ARG B O 1
ATOM 3127 N N . ASP B 1 200 ? -10.555 30.660 -21.432 1.00 16.24 194 ASP B N 1
ATOM 3128 C CA . ASP B 1 200 ? -9.144 30.894 -21.715 1.00 18.40 194 ASP B CA 1
ATOM 3129 C C . ASP B 1 200 ? -8.815 32.362 -21.459 1.00 20.28 194 ASP B C 1
ATOM 3130 O O . ASP B 1 200 ? -9.525 33.246 -21.955 1.00 17.50 194 ASP B O 1
ATOM 3135 N N . PRO B 1 201 ? -7.761 32.667 -20.706 1.00 20.22 195 PRO B N 1
ATOM 3136 C CA . PRO B 1 201 ? -7.537 34.062 -20.304 1.00 15.89 195 PRO B CA 1
ATOM 3137 C C . PRO B 1 201 ? -7.414 35.045 -21.455 1.00 17.76 195 PRO B C 1
ATOM 3138 O O . PRO B 1 201 ? -8.023 36.124 -21.403 1.00 14.76 195 PRO B O 1
ATOM 3142 N N . GLN B 1 202 ? -6.636 34.729 -22.490 1.00 20.77 196 GLN B N 1
ATOM 3143 C CA . GLN B 1 202 ? -6.482 35.699 -23.568 1.00 15.86 196 GLN B CA 1
ATOM 3144 C C . GLN B 1 202 ? -7.773 35.836 -24.363 1.00 16.08 196 GLN B C 1
ATOM 3145 O O . GLN B 1 202 ? -8.132 36.943 -24.785 1.00 15.92 196 GLN B O 1
ATOM 3151 N N . ALA B 1 203 ? -8.500 34.726 -24.549 1.00 15.17 197 ALA B N 1
ATOM 3152 C CA . ALA B 1 203 ? -9.802 34.804 -25.213 1.00 12.88 197 ALA B CA 1
ATOM 3153 C C . ALA B 1 203 ? -10.768 35.680 -24.419 1.00 13.53 197 ALA B C 1
ATOM 3154 O O . ALA B 1 203 ? -11.520 36.473 -25.002 1.00 15.34 197 ALA B O 1
ATOM 3156 N N . ALA B 1 204 ? -10.747 35.559 -23.085 1.00 13.99 198 ALA B N 1
ATOM 3157 C CA . ALA B 1 204 ? -11.636 36.382 -22.260 1.00 12.01 198 ALA B CA 1
ATOM 3158 C C . ALA B 1 204 ? -11.251 37.850 -22.330 1.00 13.04 198 ALA B C 1
ATOM 3159 O O . ALA B 1 204 ? -12.129 38.723 -22.410 1.00 14.64 198 ALA B O 1
ATOM 3161 N N . ARG B 1 205 ? -9.946 38.152 -22.283 1.00 13.39 199 ARG B N 1
ATOM 3162 C CA . ARG B 1 205 ? -9.512 39.541 -22.399 1.00 11.46 199 ARG B CA 1
ATOM 3163 C C . ARG B 1 205 ? -9.895 40.123 -23.762 1.00 10.99 199 ARG B C 1
ATOM 3164 O O . ARG B 1 205 ? -10.334 41.273 -23.850 1.00 15.70 199 ARG B O 1
ATOM 3172 N N . ASP B 1 206 ? -9.745 39.342 -24.839 1.00 14.23 200 ASP B N 1
ATOM 3173 C CA . ASP B 1 206 ? -10.107 39.844 -26.165 1.00 12.98 200 ASP B CA 1
ATOM 3174 C C . ASP B 1 206 ? -11.606 40.109 -26.257 1.00 14.45 200 ASP B C 1
ATOM 3175 O O . ASP B 1 206 ? -12.041 41.120 -26.833 1.00 15.54 200 ASP B O 1
ATOM 3180 N N . LEU B 1 207 ? -12.410 39.193 -25.703 1.00 12.41 201 LEU B N 1
ATOM 3181 C CA . LEU B 1 207 ? -13.858 39.380 -25.746 1.00 12.53 201 LEU B CA 1
ATOM 3182 C C . LEU B 1 207 ? -14.268 40.626 -24.962 1.00 12.00 201 LEU B C 1
ATOM 3183 O O . LEU B 1 207 ? -15.137 41.404 -25.396 1.00 14.20 201 LEU B O 1
ATOM 3188 N N . TRP B 1 208 ? -13.669 40.810 -23.786 1.00 12.70 202 TRP B N 1
ATOM 3189 C CA . TRP B 1 208 ? -13.990 41.963 -22.954 1.00 12.60 202 TRP B CA 1
ATOM 3190 C C . TRP B 1 208 ? -13.576 43.253 -23.632 1.00 12.79 202 TRP B C 1
ATOM 3191 O O . TRP B 1 208 ? -14.288 44.266 -23.546 1.00 13.80 202 TRP B O 1
ATOM 3202 N N . ASN B 1 209 ? -12.423 43.242 -24.307 1.00 15.35 203 ASN B N 1
ATOM 3203 C CA . ASN B 1 209 ? -11.989 44.441 -25.018 1.00 17.04 203 ASN B CA 1
ATOM 3204 C C . ASN B 1 209 ? -12.965 44.829 -26.107 1.00 20.62 203 ASN B C 1
ATOM 3205 O O . ASN B 1 209 ? -13.219 46.018 -26.324 1.00 17.82 203 ASN B O 1
ATOM 3210 N N . LEU B 1 210 ? -13.502 43.847 -26.821 1.00 15.42 204 LEU B N 1
ATOM 3211 C CA . LEU B 1 210 ? -14.493 44.162 -27.835 1.00 17.97 204 LEU B CA 1
ATOM 3212 C C . LEU B 1 210 ? -15.747 44.773 -27.209 1.00 18.21 204 LEU B C 1
ATOM 3213 O O . LEU B 1 210 ? -16.283 45.781 -27.700 1.00 17.41 204 LEU B O 1
ATOM 3218 N N . PHE B 1 211 ? -16.209 44.200 -26.092 1.00 15.53 205 PHE B N 1
ATOM 3219 C CA . PHE B 1 211 ? -17.386 44.762 -25.416 1.00 13.99 205 PHE B CA 1
ATOM 3220 C C . PHE B 1 211 ? -17.140 46.209 -24.962 1.00 14.07 205 PHE B C 1
ATOM 3221 O O . PHE B 1 211 ? -17.959 47.114 -25.209 1.00 13.14 205 PHE B O 1
ATOM 3229 N N . THR B 1 212 ? -16.042 46.442 -24.240 1.00 13.63 206 THR B N 1
ATOM 3230 C CA . THR B 1 212 ? -15.837 47.784 -23.706 1.00 12.77 206 THR B CA 1
ATOM 3231 C C . THR B 1 212 ? -15.563 48.774 -24.834 1.00 11.58 206 THR B C 1
ATOM 3232 O O . THR B 1 212 ? -16.013 49.923 -24.764 1.00 14.58 206 THR B O 1
ATOM 3236 N N . SER B 1 213 ? -14.865 48.341 -25.893 1.00 13.93 207 SER B N 1
ATOM 3237 C CA . SER B 1 213 ? -14.667 49.222 -27.044 1.00 15.41 207 SER B CA 1
ATOM 3238 C C . SER B 1 213 ? -15.992 49.601 -27.684 1.00 13.47 207 SER B C 1
ATOM 3239 O O . SER B 1 213 ? -16.167 50.751 -28.110 1.00 15.09 207 SER B O 1
ATOM 3242 N N . THR B 1 214 ? -16.926 48.645 -27.785 1.00 13.00 208 THR B N 1
ATOM 3243 C CA . THR B 1 214 ? -18.235 48.959 -28.353 1.00 12.38 208 THR B CA 1
ATOM 3244 C C . THR B 1 214 ? -18.945 49.996 -27.507 1.00 13.09 208 THR B C 1
ATOM 3245 O O . THR B 1 214 ? -19.535 50.945 -28.032 1.00 15.21 208 THR B O 1
ATOM 3249 N N . LEU B 1 215 ? -18.916 49.827 -26.185 1.00 12.69 209 LEU B N 1
ATOM 3250 C CA . LEU B 1 215 ? -19.662 50.782 -25.370 1.00 12.34 209 LEU B CA 1
ATOM 3251 C C . LEU B 1 215 ? -18.977 52.139 -25.250 1.00 12.25 209 LEU B C 1
ATOM 3252 O O . LEU B 1 215 ? -19.660 53.136 -24.959 1.00 14.48 209 LEU B O 1
ATOM 3257 N N . ARG B 1 216 ? -17.655 52.221 -25.424 1.00 13.43 210 ARG B N 1
ATOM 3258 C CA A ARG B 1 216 ? -16.986 53.511 -25.313 0.53 15.42 210 ARG B CA 1
ATOM 3259 C CA B ARG B 1 216 ? -16.978 53.505 -25.316 0.47 15.43 210 ARG B CA 1
ATOM 3260 C C . ARG B 1 216 ? -16.796 54.202 -26.655 1.00 16.54 210 ARG B C 1
ATOM 3261 O O . ARG B 1 216 ? -16.336 55.346 -26.675 1.00 16.16 210 ARG B O 1
ATOM 3276 N N . SER B 1 217 ? -17.163 53.553 -27.764 1.00 14.06 211 SER B N 1
ATOM 3277 C CA . SER B 1 217 ? -17.061 54.177 -29.081 1.00 13.64 211 SER B CA 1
ATOM 3278 C C . SER B 1 217 ? -17.802 55.514 -29.126 1.00 13.70 211 SER B C 1
ATOM 3279 O O . SER B 1 217 ? -18.940 55.639 -28.650 1.00 13.39 211 SER B O 1
ATOM 3282 N N . GLU B 1 218 ? -17.164 56.514 -29.755 1.00 16.05 212 GLU B N 1
ATOM 3283 C CA . GLU B 1 218 ? -17.814 57.810 -29.895 1.00 15.19 212 GLU B CA 1
ATOM 3284 C C . GLU B 1 218 ? -18.974 57.775 -30.873 1.00 14.64 212 GLU B C 1
ATOM 3285 O O . GLU B 1 218 ? -19.736 58.747 -30.948 1.00 16.89 212 GLU B O 1
ATOM 3291 N N . ALA B 1 219 ? -19.148 56.682 -31.615 1.00 12.78 213 ALA B N 1
ATOM 3292 C CA . ALA B 1 219 ? -20.355 56.573 -32.425 1.00 14.77 213 ALA B CA 1
ATOM 3293 C C . ALA B 1 219 ? -21.604 56.322 -31.589 1.00 13.53 213 ALA B C 1
ATOM 3294 O O . ALA B 1 219 ? -22.713 56.368 -32.140 1.00 11.83 213 ALA B O 1
ATOM 3296 N N . ARG B 1 220 ? -21.452 56.030 -30.290 1.00 11.12 214 ARG B N 1
ATOM 3297 C CA . ARG B 1 220 ? -22.565 55.720 -29.398 1.00 12.33 214 ARG B CA 1
ATOM 3298 C C . ARG B 1 220 ? -23.394 54.560 -29.949 1.00 11.03 214 ARG B C 1
ATOM 3299 O O . ARG B 1 220 ? -24.588 54.687 -30.277 1.00 11.55 214 ARG B O 1
ATOM 3307 N N . VAL B 1 221 ? -22.727 53.406 -30.025 1.00 11.21 215 VAL B N 1
ATOM 3308 C CA . VAL B 1 221 ? -23.387 52.165 -30.404 1.00 12.08 215 VAL B CA 1
ATOM 3309 C C . VAL B 1 221 ? -24.385 51.782 -29.324 1.00 13.48 215 VAL B C 1
ATOM 3310 O O . VAL B 1 221 ? -24.028 51.687 -28.140 1.00 13.07 215 VAL B O 1
ATOM 3314 N N . ALA B 1 222 ? -25.639 51.562 -29.724 1.00 11.10 216 ALA B N 1
ATOM 3315 C CA . ALA B 1 222 ? -26.699 51.190 -28.798 1.00 9.96 216 ALA B CA 1
ATOM 3316 C C . ALA B 1 222 ? -27.005 49.709 -28.833 1.00 11.59 216 ALA B C 1
ATOM 3317 O O . ALA B 1 222 ? -27.253 49.114 -27.778 1.00 12.48 216 ALA B O 1
ATOM 3319 N N . THR B 1 223 ? -26.970 49.091 -30.016 1.00 10.51 217 THR B N 1
ATOM 3320 C CA . THR B 1 223 ? -27.344 47.686 -30.133 1.00 11.68 217 THR B CA 1
ATOM 3321 C C . THR B 1 223 ? -26.589 47.051 -31.275 1.00 14.39 217 THR B C 1
ATOM 3322 O O . THR B 1 223 ? -26.502 47.647 -32.350 1.00 11.31 217 THR B O 1
ATOM 3326 N N . ILE B 1 224 ? -26.026 45.870 -31.026 1.00 10.39 218 ILE B N 1
ATOM 3327 C CA . ILE B 1 224 ? -25.630 44.923 -32.062 1.00 8.79 218 ILE B CA 1
ATOM 3328 C C . ILE B 1 224 ? -26.406 43.658 -31.735 1.00 12.26 218 ILE B C 1
ATOM 3329 O O . ILE B 1 224 ? -26.261 43.126 -30.627 1.00 13.51 218 ILE B O 1
ATOM 3334 N N . ARG B 1 225 ? -27.277 43.212 -32.646 1.00 9.29 219 ARG B N 1
ATOM 3335 C CA . ARG B 1 225 ? -28.173 42.101 -32.294 1.00 11.12 219 ARG B CA 1
ATOM 3336 C C . ARG B 1 225 ? -28.470 41.226 -33.505 1.00 13.95 219 ARG B C 1
ATOM 3337 O O . ARG B 1 225 ? -29.013 41.698 -34.509 1.00 11.54 219 ARG B O 1
ATOM 3345 N N . ARG B 1 226 ? -28.119 39.945 -33.390 1.00 12.25 220 ARG B N 1
ATOM 3346 C CA . ARG B 1 226 ? -28.429 38.972 -34.428 1.00 11.66 220 ARG B CA 1
ATOM 3347 C C . ARG B 1 226 ? -29.918 38.654 -34.428 1.00 12.82 220 ARG B C 1
ATOM 3348 O O . ARG B 1 226 ? -30.516 38.468 -33.360 1.00 13.33 220 ARG B O 1
ATOM 3356 N N . PRO B 1 227 ? -30.525 38.560 -35.591 1.00 11.57 221 PRO B N 1
ATOM 3357 C CA . PRO B 1 227 ? -31.882 38.022 -35.672 1.00 18.82 221 PRO B CA 1
ATOM 3358 C C . PRO B 1 227 ? -31.914 36.520 -35.504 1.00 28.26 221 PRO B C 1
ATOM 3359 O O . PRO B 1 227 ? -30.892 35.858 -35.274 1.00 23.52 221 PRO B O 1
ATOM 3363 N N . VAL B 1 228 ? -33.115 35.973 -35.618 1.00 33.76 222 VAL B N 1
ATOM 3364 C CA . VAL B 1 228 ? -33.295 34.527 -35.615 1.00 28.76 222 VAL B CA 1
ATOM 3365 C C . VAL B 1 228 ? -33.901 34.154 -36.961 1.00 33.67 222 VAL B C 1
ATOM 3366 O O . VAL B 1 228 ? -35.023 34.582 -37.278 1.00 36.09 222 VAL B O 1
ATOM 3370 N N . PRO B 1 229 ? -33.180 33.400 -37.799 1.00 32.18 223 PRO B N 1
ATOM 3371 C CA . PRO B 1 229 ? -33.669 32.950 -39.105 1.00 37.10 223 PRO B CA 1
ATOM 3372 C C . PRO B 1 229 ? -34.904 32.061 -38.986 1.00 37.36 223 PRO B C 1
ATOM 3373 O O . PRO B 1 229 ? -35.663 32.000 -39.958 1.00 50.81 223 PRO B O 1
#

B-factor: mean 19.9, std 11.06, range [6.16, 83.4]

Foldseek 3Di:
DFAKEWEAFLVDVQQLLVLLLVVLCVVVVHHYDYFYADLLQLPPPQQPPPLDRDDDLLVDDLPDAADDDPNRCSNLRVVLQLLLLLQCVVDDQSSSQLSNQLSCCCPVVVDGSDDVSSVRSCVSSVHPVVSSVVSSVPSVVSSVRNVVRNVVCSVLVNRDPTWIGRDPNQIGDDGDDDRDNDSVRSVVSVVVVVCQRPPPVRRDDDDDDDD/DAKEWEAFLVDVQQLLVLLLVVLVVVVPHGYDYFYADLLQLVQPQQPPNLDRDDDLLPDDLDDADDPSGDPPSNLRLVLQLLLLLQCVVDDQLSSQLSNQLSCCCPVVVDGSDPVSSVVSCVRSVHPVVSSVVSSVVSVVSSVRNVVRNVVCSVLVNRDPTWIGPDPNQIGHDGDDDRQNDNVSSVVVVVVVVCQSPDPVRRDDDDDDDD

Nearest PDB structures (foldseek):
  7dk9-assembly1_B  TM=9.961E-01  e=2.869E-35  Deinococcus radiodurans R1 = ATCC 13939 = DSM 20539
  7dka-assembly1_B-2  TM=9.836E-01  e=4.404E-35  Deinococcus radiodurans R1 = ATCC 13939 = DSM 20539
  6gho-assembly1_B  TM=6.086E-01  e=5.100E-07  Geobacillus kaustophilus HTA426
  6ghb-assembly2_D  TM=5.733E-01  e=5.381E-07  Geobacillus kaustophilus HTA426
  4nxi-assembly1_A  TM=7.334E-01  e=6.337E-05  Mycobacterium tuberculosis H37Rv

Secondary structure (DSSP, 8-state):
--PEEEEE-TT-HHHHHHHHHHHHHGGGT--EEEEE--HHHHT-GGGTT-SS----GGGS-TTPPP-SGGGGGHHHHHHHHHHHHHHHTT-HHHHHHHHHHHHHHHHTS---SSHHHHHHHHHHTT--HHHHHHHHT-HHHHHHHHHHHHHHHHHHT--SSSEEEEETTEEEE---SS---SHHHHHHHHHHHHHHHH-TT----------/-PEEEEE-TT-HHHHHHHHHHHHHHHTT--EEEEE--HHHHT-GGGTT-SS----GGGS--SSS-STT--TTHHHHHHHHHHHHHHHTT-HHHHHHHHHHHHHHHHTS---SSHHHHHHHHHHHT--HHHHHHHHH-HHHHHHHHHHHHHHHHHHT--SSSEEEEETTEEEE---SS---SHHHHHHHHHHHHHHHH-TT----------

Solvent-accessible surface area: 21236 Å² total; per-residue (Å²): 149,171,60,11,23,0,2,1,0,1,20,9,52,49,0,22,25,0,0,0,0,0,27,11,1,56,78,61,74,46,39,5,123,31,29,11,14,0,20,0,11,38,89,26,94,101,19,158,107,90,183,92,37,93,31,28,0,10,96,29,86,59,42,29,117,21,50,110,47,85,26,109,79,13,102,33,0,0,33,0,0,10,2,7,16,0,0,41,91,38,33,107,110,56,20,6,9,1,3,4,7,0,0,15,0,46,22,20,10,132,67,100,11,64,87,57,1,6,68,50,0,0,63,51,3,10,13,75,79,86,79,4,140,105,14,70,114,54,66,63,3,4,35,164,60,0,79,55,15,3,74,27,0,42,92,74,49,16,140,5,3,0,4,0,26,23,33,88,73,14,47,23,74,29,116,25,105,130,70,22,23,74,64,140,42,0,63,91,32,3,64,124,11,31,73,38,18,119,40,172,84,144,60,100,99,141,208,218,118,143,168,179,77,14,12,0,2,2,0,0,32,8,52,47,0,12,24,0,0,0,0,0,57,28,1,62,78,53,69,66,38,5,127,31,37,12,11,0,36,10,10,36,102,4,93,83,21,151,138,94,188,94,34,97,17,22,0,9,90,31,108,43,44,97,90,42,67,130,28,54,54,154,116,10,83,30,0,1,44,0,1,11,2,6,18,0,0,42,89,39,34,106,112,68,20,8,38,1,2,7,9,0,0,29,2,42,17,0,14,79,73,103,10,65,88,57,0,4,71,53,0,0,57,59,8,46,13,80,89,88,71,4,136,115,14,65,137,58,70,69,17,2,33,189,62,0,88,58,16,3,82,28,0,39,92,75,49,16,138,4,3,0,5,0,27,10,22,88,73,13,48,21,73,29,116,25,107,132,47,22,6,47,54,94,43,0,91,83,37,13,93,119,14,30,58,31,19,119,39,171,83,145,54,98,96,144,208,216,118,146,175

Organism: Deinococcus radiodurans (strain ATCC 13939 / DSM 20539 / JCM 16871 / CCUG 27074 / LMG 4051 / NBRC 15346 / NCIMB 9279 / VKM B-1422 / R1) (NCBI:txid243230)

InterPro domains:
  IPR001853 DSBA-like thioredoxin domain [PF01323] (17-181)
  IPR036249 Thioredoxin-like superfamily [SSF52833] (17-184)

CATH classification: 3.40.30.10

Sequence (421 aa):
AQPTDLYFDFLSPYAWRGVEMAHVLRGSGEGFRLRHFSLVQGNHPQNKDQETVQWWLTDQPLGAEGGSGYMKYQRPSLNAFLAAHAAARQGEEKSWAFALALFRLHHEDKRDLDEAAFQDAATRAGLDLSQQWKQDRQDEAGLRRELRADLEAAAALGVFGTPTFDLGGGDVAYFKFEELTRDPQAARDLWNLFTSTLRSEARVATIRRPVPQPTDLYFDFLSPYAWRGVEMAHVLRGSGEGFRLRHFSLVQGNHPQNKDQETVQWWLTDQPLGAEGGSGYMKYQRPSLNAFLAAHAAARQGEEKSWAFALALFRLHHEDKRDLDEAAFQDAATRAGLDLSQWKQDRQDEAGLRRELRADLEAAAALGVFGTPTFDLGGGDVAYFKFEELTRDPQAARDLWNLFTSTLRRSEARVATIRRPVP